Protein AF-A0A9P7H227-F1 (afdb_monomer)

pLDDT: mean 82.37, std 23.45, range [23.52, 98.06]

InterPro domains:
  IPR001763 Rhodanese-like domain [PF00581] (213-323)
  IPR001763 Rhodanese-like domain [PS50206] (84-174)
  IPR001763 Rhodanese-like domain [PS50206] (212-330)
  IPR001763 Rhodanese-like domain [SM00450] (37-171)
  IPR001763 Rhodanese-like domain [SM00450] (202-327)
  IPR005324 Small ribosomal subunit protein uS5, C-terminal [PF03719] (533-605)
  IPR005711 Small ribosomal subunit protein uS5, eukaryota_archaea [TIGR01020] (402-608)
  IPR013810 Small ribosomal subunit protein uS5, N-terminal [PF00333] (449-513)
  IPR013810 Small ribosomal subunit protein uS5, N-terminal [PS50881] (449-512)
  IPR014721 Small ribosomal subunit protein uS5 domain 2-type fold, subgroup [G3DSA:3.30.230.10] (512-605)
  IPR018192 Small ribosomal subunit protein uS5, N-terminal, conserved site [PS00585] (466-498)
  IPR020568 Ribosomal protein uS5 domain 2-type superfamily [SSF54211] (525-605)
  IPR036873 Rhodanese-like domain superfamily [G3DSA:3.40.250.10] (33-184)
  IPR036873 Rhodanese-like domain superfamily [G3DSA:3.40.250.10] (190-331)
  IPR036873 Rhodanese-like domain superfamily [SSF52821] (33-178)
  IPR036873 Rhodanese-like domain superfamily [SSF52821] (215-324)
  IPR045078 Sulfurtransferase TST/MPST-like [PTHR11364] (31-332)

Structure (mmCIF, N/CA/C/O backbone):
data_AF-A0A9P7H227-F1
#
_entry.id   AF-A0A9P7H227-F1
#
loop_
_atom_site.group_PDB
_atom_site.id
_atom_site.type_symbol
_atom_site.label_atom_id
_atom_site.label_alt_id
_atom_site.label_comp_id
_atom_site.label_asym_id
_atom_site.label_entity_id
_atom_site.label_seq_id
_atom_site.pdbx_PDB_ins_code
_atom_site.Cartn_x
_atom_site.Cartn_y
_atom_site.Cartn_z
_atom_site.occupancy
_atom_site.B_iso_or_equiv
_atom_site.auth_seq_id
_atom_site.auth_comp_id
_atom_site.auth_asym_id
_atom_site.auth_atom_id
_atom_site.pdbx_PDB_model_num
ATOM 1 N N . MET A 1 1 ? 46.612 -48.372 59.547 1.00 32.47 1 MET A N 1
ATOM 2 C CA . MET A 1 1 ? 47.110 -48.886 58.250 1.00 32.47 1 MET A CA 1
ATOM 3 C C . MET A 1 1 ? 46.055 -49.806 57.655 1.00 32.47 1 MET A C 1
ATOM 5 O O . MET A 1 1 ? 45.401 -50.466 58.443 1.00 32.47 1 MET A O 1
ATOM 9 N N . ALA A 1 2 ? 45.981 -49.868 56.320 1.00 31.45 2 ALA A N 1
ATOM 10 C CA . ALA A 1 2 ? 45.471 -50.971 55.486 1.00 31.45 2 ALA A CA 1
ATOM 11 C C . ALA A 1 2 ? 44.018 -51.497 55.632 1.00 31.45 2 ALA A C 1
ATOM 13 O O . ALA A 1 2 ? 43.462 -51.669 56.710 1.00 31.45 2 ALA A O 1
ATOM 14 N N . SER A 1 3 ? 43.450 -51.806 54.464 1.00 32.28 3 SER A N 1
ATOM 15 C CA . SER A 1 3 ? 42.166 -52.466 54.200 1.00 32.28 3 SER A CA 1
ATOM 16 C C . SER A 1 3 ? 42.105 -53.937 54.635 1.00 32.28 3 SER A C 1
ATOM 18 O O . SER A 1 3 ? 43.133 -54.608 54.659 1.00 32.28 3 SER A O 1
ATOM 20 N N . VAL A 1 4 ? 40.887 -54.487 54.743 1.00 29.64 4 VAL A N 1
ATOM 21 C CA . VAL A 1 4 ? 40.581 -55.890 54.374 1.00 29.64 4 VAL A CA 1
ATOM 22 C C . VAL A 1 4 ? 39.272 -55.922 53.563 1.00 29.64 4 VAL A C 1
ATOM 24 O O . VAL A 1 4 ? 38.426 -55.042 53.717 1.00 29.64 4 VAL A O 1
ATOM 27 N N . ALA A 1 5 ? 39.145 -56.878 52.638 1.00 31.31 5 ALA A N 1
ATOM 28 C CA . ALA A 1 5 ? 38.166 -56.878 51.548 1.00 31.31 5 ALA A CA 1
ATOM 29 C C . ALA A 1 5 ? 37.007 -57.893 51.694 1.00 31.31 5 ALA A C 1
ATOM 31 O O . ALA A 1 5 ? 37.040 -58.816 52.502 1.00 31.31 5 ALA A O 1
ATOM 32 N N . PHE A 1 6 ? 36.005 -57.718 50.824 1.00 31.58 6 PHE A N 1
ATOM 33 C CA . PHE A 1 6 ? 34.926 -58.655 50.463 1.00 31.58 6 PHE A CA 1
ATOM 34 C C . PHE A 1 6 ? 35.402 -60.082 50.120 1.00 31.58 6 PHE A C 1
ATOM 36 O O . PHE A 1 6 ? 36.434 -60.204 49.464 1.00 31.58 6 PHE A O 1
ATOM 43 N N . CYS A 1 7 ? 34.550 -61.110 50.334 1.00 26.48 7 CYS A N 1
ATOM 44 C CA . CYS A 1 7 ? 33.999 -61.959 49.243 1.00 26.48 7 CYS A CA 1
ATOM 45 C C . CYS A 1 7 ? 32.937 -63.012 49.694 1.00 26.48 7 CYS A C 1
ATOM 47 O O . CYS A 1 7 ? 32.951 -63.434 50.845 1.00 26.48 7 CYS A O 1
ATOM 49 N N . ARG A 1 8 ? 32.162 -63.537 48.711 1.00 26.12 8 ARG A N 1
ATOM 50 C CA . ARG A 1 8 ? 31.361 -64.808 48.662 1.00 26.12 8 ARG A CA 1
ATOM 51 C C . ARG A 1 8 ? 29.997 -64.864 49.401 1.00 26.12 8 ARG A C 1
ATOM 53 O O . ARG A 1 8 ? 29.873 -64.302 50.474 1.00 26.12 8 ARG A O 1
ATOM 60 N N . SER A 1 9 ? 28.949 -65.579 48.931 1.00 27.62 9 SER A N 1
ATOM 61 C CA . SER A 1 9 ? 28.602 -66.163 47.600 1.00 27.62 9 SER A CA 1
ATOM 62 C C . SER A 1 9 ? 27.136 -66.694 47.565 1.00 27.62 9 SER A C 1
ATOM 64 O O . SER A 1 9 ? 26.733 -67.289 48.550 1.00 27.62 9 SER A O 1
ATOM 66 N N . THR A 1 10 ? 26.407 -66.531 46.435 1.00 27.86 10 THR A N 1
ATOM 67 C CA . THR A 1 10 ? 25.294 -67.344 45.799 1.00 27.86 10 THR A CA 1
ATOM 68 C C . THR A 1 10 ? 24.381 -68.308 46.626 1.00 27.86 10 THR A C 1
ATOM 70 O O . THR A 1 10 ? 24.877 -68.977 47.515 1.00 27.86 10 THR A O 1
ATOM 73 N N . ARG A 1 11 ? 23.098 -68.626 46.306 1.00 26.75 11 ARG A N 1
ATOM 74 C CA . ARG A 1 11 ? 22.346 -68.710 45.013 1.00 26.75 11 ARG A CA 1
ATOM 75 C C . ARG A 1 11 ? 20.808 -68.923 45.227 1.00 26.75 11 ARG A C 1
ATOM 77 O O . ARG A 1 11 ? 20.444 -69.545 46.212 1.00 26.75 11 ARG A O 1
ATOM 84 N N . ALA A 1 12 ? 19.986 -68.586 44.213 1.00 27.17 12 ALA A N 1
ATOM 85 C CA . ALA A 1 12 ? 18.618 -69.094 43.885 1.00 27.17 12 ALA A CA 1
ATOM 86 C C . ALA A 1 12 ? 17.376 -68.758 44.774 1.00 27.17 12 ALA A C 1
ATOM 88 O O . ALA A 1 12 ? 17.471 -68.616 45.984 1.00 27.17 12 ALA A O 1
ATOM 89 N N . GLY A 1 13 ? 16.194 -68.646 44.130 1.00 26.92 13 GLY A N 1
ATOM 90 C CA . GLY A 1 13 ? 14.844 -68.470 44.731 1.00 26.92 13 GLY A CA 1
ATOM 91 C C . GLY A 1 13 ? 13.888 -69.616 44.323 1.00 26.92 13 GLY A C 1
ATOM 92 O O . GLY A 1 13 ? 14.343 -70.753 44.299 1.00 26.92 13 GLY A O 1
ATOM 93 N N . ILE A 1 14 ? 12.602 -69.465 43.951 1.00 31.41 14 ILE A N 1
ATOM 94 C CA . ILE A 1 14 ? 11.702 -68.325 43.619 1.00 31.41 14 ILE A CA 1
ATOM 95 C C . ILE A 1 14 ? 10.235 -68.819 43.807 1.00 31.41 14 ILE A C 1
ATOM 97 O O . ILE A 1 14 ? 9.952 -69.932 43.363 1.00 31.41 14 ILE A O 1
ATOM 101 N N . PRO A 1 15 ? 9.301 -68.060 44.437 1.00 35.00 15 PRO A N 1
ATOM 102 C CA . PRO A 1 15 ? 8.074 -67.630 43.717 1.00 35.00 15 PRO A CA 1
ATOM 103 C C . PRO A 1 15 ? 7.492 -66.255 44.172 1.00 35.00 15 PRO A C 1
ATOM 105 O O . PRO A 1 15 ? 8.208 -65.410 44.702 1.00 35.00 15 PRO A O 1
ATOM 108 N N . GLN A 1 16 ? 6.199 -66.008 43.901 1.00 31.25 16 GLN A N 1
ATOM 109 C CA . GLN A 1 16 ? 5.394 -64.791 44.146 1.00 31.25 16 GLN A CA 1
ATOM 110 C C . GLN A 1 16 ? 3.945 -65.177 44.529 1.00 31.25 16 GLN A C 1
ATOM 112 O O . GLN A 1 16 ? 3.564 -66.319 44.299 1.00 31.25 16 GLN A O 1
ATOM 117 N N . TRP A 1 17 ? 3.116 -64.213 44.959 1.00 28.91 17 TRP A N 1
ATOM 118 C CA . TRP A 1 17 ? 1.769 -63.942 44.400 1.00 28.91 17 TRP A CA 1
ATOM 119 C C . TRP A 1 17 ? 1.434 -62.450 44.625 1.00 28.91 17 TRP A C 1
ATOM 121 O O . TRP A 1 17 ? 1.925 -61.844 45.576 1.00 28.91 17 TRP A O 1
ATOM 131 N N . GLY A 1 18 ? 0.710 -61.822 43.692 1.00 26.83 18 GLY A N 1
ATOM 132 C CA . GLY A 1 18 ? 0.686 -60.357 43.538 1.00 26.83 18 GLY A CA 1
ATOM 133 C C . GLY A 1 18 ? -0.495 -59.627 44.189 1.00 26.83 18 GLY A C 1
ATOM 134 O O . GLY A 1 18 ? -1.616 -60.128 44.210 1.00 26.83 18 GLY A O 1
ATOM 135 N N . SER A 1 19 ? -0.255 -58.396 44.649 1.00 30.69 19 SER A N 1
ATOM 136 C CA . SER A 1 19 ? -1.280 -57.474 45.151 1.00 30.69 19 SER A CA 1
ATOM 137 C C . SER A 1 19 ? -1.840 -56.576 44.038 1.00 30.69 19 SER A C 1
ATOM 139 O O . SER A 1 19 ? -1.102 -55.973 43.257 1.00 30.69 19 SER A O 1
ATOM 141 N N . GLN A 1 20 ? -3.170 -56.464 43.967 1.00 28.66 20 GLN A N 1
ATOM 142 C CA . GLN A 1 20 ? -3.843 -55.561 43.033 1.00 28.66 20 GLN A CA 1
ATOM 143 C C . GLN A 1 20 ? -3.696 -54.105 43.493 1.00 28.66 20 GLN A C 1
ATOM 145 O O . GLN A 1 20 ? -4.262 -53.700 44.506 1.00 28.66 20 GLN A O 1
ATOM 150 N N . VAL A 1 21 ? -2.974 -53.298 42.715 1.00 31.59 21 VAL A N 1
ATOM 151 C CA . VAL A 1 21 ? -2.952 -51.840 42.877 1.00 31.59 21 VAL A CA 1
ATOM 152 C C . VAL A 1 21 ? -4.088 -51.240 42.051 1.00 31.59 21 VAL A C 1
ATOM 154 O O . VAL A 1 21 ? -4.119 -51.403 40.829 1.00 31.59 21 VAL A O 1
ATOM 157 N N . PHE A 1 22 ? -4.996 -50.512 42.706 1.00 26.80 22 PHE A N 1
ATOM 158 C CA . PHE A 1 22 ? -6.000 -49.685 42.034 1.00 26.80 22 PHE A CA 1
ATOM 159 C C . PHE A 1 22 ? -5.305 -48.690 41.093 1.00 26.80 22 PHE A C 1
ATOM 161 O O . PHE A 1 22 ? -4.685 -47.722 41.535 1.00 26.80 22 PHE A O 1
ATOM 168 N N . ARG A 1 23 ? -5.418 -48.909 39.778 1.00 25.64 23 ARG A N 1
ATOM 169 C CA . ARG A 1 23 ? -5.045 -47.898 38.785 1.00 25.64 23 ARG A CA 1
ATOM 170 C C . ARG A 1 23 ? -6.159 -46.850 38.720 1.00 25.64 23 ARG A C 1
ATOM 172 O O . ARG A 1 23 ? -7.283 -47.227 38.386 1.00 25.64 23 ARG A O 1
ATOM 179 N N . PRO A 1 24 ? -5.889 -45.553 38.956 1.00 27.45 24 PRO A N 1
ATOM 180 C CA . PRO A 1 24 ? -6.837 -44.526 38.562 1.00 27.45 24 PRO A CA 1
ATOM 181 C C . PRO A 1 24 ? -6.960 -44.564 37.036 1.00 27.45 24 PRO A C 1
ATOM 183 O O . PRO A 1 24 ? -5.957 -44.511 36.318 1.00 27.45 24 PRO A O 1
ATOM 186 N N . VAL A 1 25 ? -8.188 -44.680 36.532 1.00 26.27 25 VAL A N 1
ATOM 187 C CA . VAL A 1 25 ? -8.450 -44.587 35.095 1.00 26.27 25 VAL A CA 1
ATOM 188 C C . VAL A 1 25 ? -8.182 -43.146 34.675 1.00 26.27 25 VAL A C 1
ATOM 190 O O . VAL A 1 25 ? -9.006 -42.257 34.887 1.00 26.27 25 VAL A O 1
ATOM 193 N N . LEU A 1 26 ? -7.008 -42.917 34.084 1.00 28.53 26 LEU A N 1
ATOM 194 C CA . LEU A 1 26 ? -6.688 -41.694 33.359 1.00 28.53 26 LEU A CA 1
ATOM 195 C C . LEU A 1 26 ? -7.675 -41.562 32.196 1.00 28.53 26 LEU A C 1
ATOM 197 O O . LEU A 1 26 ? -7.468 -42.111 31.115 1.00 28.53 26 LEU A O 1
ATOM 201 N N . LEU A 1 27 ? -8.766 -40.835 32.441 1.00 27.77 27 LEU A N 1
ATOM 202 C CA . LEU A 1 27 ? -9.696 -40.385 31.416 1.00 27.77 27 LEU A CA 1
ATOM 203 C C . LEU A 1 27 ? -8.919 -39.526 30.417 1.00 27.77 27 LEU A C 1
ATOM 205 O O . LEU A 1 27 ? -8.698 -38.336 30.643 1.00 27.77 27 LEU A O 1
ATOM 209 N N . THR A 1 28 ? -8.514 -40.134 29.303 1.00 32.44 28 THR A N 1
ATOM 210 C CA . THR A 1 28 ? -7.924 -39.455 28.150 1.00 32.44 28 THR A CA 1
ATOM 211 C C . THR A 1 28 ? -8.968 -38.532 27.527 1.00 32.44 28 THR A C 1
ATOM 213 O O . THR A 1 28 ? -9.669 -38.896 26.579 1.00 32.44 28 THR A O 1
ATOM 216 N N . ARG A 1 29 ? -9.100 -37.328 28.098 1.00 44.44 29 ARG A N 1
ATOM 217 C CA . ARG A 1 29 ? -9.901 -36.232 27.548 1.00 44.44 29 ARG A CA 1
ATOM 218 C C . ARG A 1 29 ? -9.385 -35.960 26.136 1.00 44.44 29 ARG A C 1
ATOM 220 O O . ARG A 1 29 ? -8.206 -35.663 25.960 1.00 44.44 29 ARG A O 1
ATOM 227 N N . ARG A 1 30 ? -10.253 -36.123 25.134 1.00 45.59 30 ARG A N 1
ATOM 228 C CA . ARG A 1 30 ? -9.893 -35.959 23.720 1.00 45.59 30 ARG A CA 1
ATOM 229 C C . ARG A 1 30 ? -9.336 -34.548 23.496 1.00 45.59 30 ARG A C 1
ATOM 231 O O . ARG A 1 30 ? -10.034 -33.576 23.777 1.00 45.59 30 ARG A O 1
ATOM 238 N N . ASN A 1 31 ? -8.107 -34.454 22.982 1.00 64.44 31 ASN A N 1
ATOM 239 C CA . ASN A 1 31 ? -7.631 -33.230 22.333 1.00 64.44 31 ASN A CA 1
ATOM 240 C C . ASN A 1 31 ? -8.544 -32.909 21.137 1.00 64.44 31 ASN A C 1
ATOM 242 O O . ASN A 1 31 ? -9.208 -33.801 20.601 1.00 64.44 31 ASN A O 1
ATOM 246 N N . LEU A 1 32 ? -8.536 -31.649 20.701 1.00 81.00 32 LEU A N 1
ATOM 247 C CA . LEU A 1 32 ? -9.122 -31.249 19.421 1.00 81.00 32 LEU A CA 1
ATOM 248 C C . LEU A 1 32 ? -8.490 -32.100 18.304 1.00 81.00 32 LEU A C 1
ATOM 250 O O . LEU A 1 32 ? -7.269 -32.263 18.270 1.00 81.00 32 LEU A O 1
ATOM 254 N N . SER A 1 33 ? -9.326 -32.728 17.473 1.00 72.81 33 SER A N 1
ATOM 255 C CA . SER A 1 33 ? -8.909 -33.898 16.676 1.00 72.81 33 SER A CA 1
ATOM 256 C C . SER A 1 33 ? -8.187 -33.563 15.366 1.00 72.81 33 SER A C 1
ATOM 258 O O . SER A 1 33 ? -7.481 -34.405 14.816 1.00 72.81 33 SER A O 1
ATOM 260 N N . SER A 1 34 ? -8.340 -32.325 14.904 1.00 88.50 34 SER A N 1
ATOM 261 C CA . SER A 1 34 ? -7.920 -31.806 13.603 1.00 88.50 34 SER A CA 1
ATOM 262 C C . SER A 1 34 ? -7.354 -30.392 13.752 1.00 88.50 34 SER A C 1
ATOM 264 O O . SER A 1 34 ? -7.603 -29.714 14.753 1.00 88.50 34 SER A O 1
ATOM 266 N N . TYR A 1 35 ? -6.583 -29.929 12.765 1.00 91.62 35 TYR A N 1
ATOM 267 C CA . TYR A 1 35 ? -6.071 -28.554 12.750 1.00 91.62 35 TYR A CA 1
ATOM 268 C C . TYR A 1 35 ? -7.206 -27.529 12.610 1.00 91.62 35 TYR A C 1
ATOM 270 O O . TYR A 1 35 ? -7.247 -26.547 13.352 1.00 91.62 35 TYR A O 1
ATOM 278 N N . LEU A 1 36 ? -8.165 -27.789 11.716 1.00 94.56 36 LEU A N 1
ATOM 279 C CA . LEU A 1 36 ? -9.415 -27.039 11.628 1.00 94.56 36 LEU A CA 1
ATOM 280 C C . LEU A 1 36 ? -10.431 -27.592 12.631 1.00 94.56 36 LEU A C 1
ATOM 282 O O . LEU A 1 36 ? -10.660 -28.798 12.684 1.00 94.56 36 LEU A O 1
ATOM 286 N N . VAL A 1 37 ? -11.045 -26.713 13.420 1.00 94.88 37 VAL A N 1
ATOM 287 C CA . VAL A 1 37 ? -11.953 -27.069 14.522 1.00 94.88 37 VAL A CA 1
ATOM 288 C C . VAL A 1 37 ? -13.302 -26.390 14.323 1.00 94.88 37 VAL A C 1
ATOM 290 O O . VAL A 1 37 ? -13.358 -25.205 13.988 1.00 94.88 37 VAL A O 1
ATOM 293 N N . SER A 1 38 ? -14.397 -27.118 14.541 1.00 94.88 38 SER A N 1
ATOM 294 C CA . SER A 1 38 ? -15.752 -26.568 14.428 1.00 94.88 38 SER A CA 1
ATOM 295 C C . SER A 1 38 ? -16.147 -25.709 15.647 1.00 94.88 38 SER A C 1
ATOM 297 O O . SER A 1 38 ? -15.615 -25.900 16.748 1.00 94.88 38 SER A O 1
ATOM 299 N N . PRO A 1 39 ? -17.126 -24.789 15.511 1.00 95.00 39 PRO A N 1
ATOM 300 C CA . PRO A 1 39 ? -17.627 -23.999 16.638 1.00 95.00 39 PRO A CA 1
ATOM 301 C C . PRO A 1 39 ? -18.102 -24.851 17.823 1.00 95.00 39 PRO A C 1
ATOM 303 O O . PRO A 1 39 ? -17.773 -24.552 18.973 1.00 95.00 39 PRO A O 1
ATOM 306 N N . LYS A 1 40 ? -18.795 -25.962 17.548 1.00 93.12 40 LYS A N 1
ATOM 307 C CA . LYS A 1 40 ? -19.309 -26.891 18.568 1.00 93.12 40 LYS A CA 1
ATOM 308 C C . LYS A 1 40 ? -18.189 -27.573 19.350 1.00 93.12 40 LYS A C 1
ATOM 310 O O . LYS A 1 40 ? -18.245 -27.609 20.579 1.00 93.12 40 LYS A O 1
ATOM 315 N N . GLU A 1 41 ? -17.147 -28.051 18.671 1.00 93.50 41 GLU A N 1
ATOM 316 C CA . GLU A 1 41 ? -15.989 -28.677 19.322 1.00 93.50 41 GLU A CA 1
ATOM 317 C C . GLU A 1 41 ? -15.236 -27.696 20.226 1.00 93.50 41 GLU A C 1
ATOM 319 O O . GLU A 1 41 ? -14.921 -28.036 21.369 1.00 93.50 41 GLU A O 1
ATOM 324 N N . LEU A 1 42 ? -14.995 -26.464 19.759 1.00 93.88 42 LEU A N 1
ATOM 325 C CA . LEU A 1 42 ? -14.374 -25.424 20.582 1.00 93.88 42 LEU A CA 1
ATOM 326 C C . LEU A 1 42 ? -15.254 -25.074 21.794 1.00 93.88 42 LEU A C 1
ATOM 328 O O . LEU A 1 42 ? -14.749 -24.959 22.912 1.00 93.88 42 LEU A O 1
ATOM 332 N N . HIS A 1 43 ? -16.569 -24.950 21.608 1.00 93.19 43 HIS A N 1
ATOM 333 C CA . HIS A 1 43 ? -17.504 -24.655 22.693 1.00 93.19 43 HIS A CA 1
ATOM 334 C C . HIS A 1 43 ? -17.528 -25.763 23.757 1.00 93.19 43 HIS A C 1
ATOM 336 O O . HIS A 1 43 ? -17.488 -25.478 24.958 1.00 93.19 43 HIS A O 1
ATOM 342 N N . GLU A 1 44 ? -17.522 -27.030 23.341 1.00 91.31 44 GLU A N 1
ATOM 343 C CA . GLU A 1 44 ? -17.374 -28.164 24.253 1.00 91.31 44 GLU A CA 1
ATOM 344 C C . GLU A 1 44 ? -16.018 -28.174 24.971 1.00 91.31 44 GLU A C 1
ATOM 346 O O . GLU A 1 44 ? -15.967 -28.458 26.170 1.00 91.31 44 GLU A O 1
ATOM 351 N N . ALA A 1 45 ? -14.925 -27.859 24.273 1.00 89.06 45 ALA A N 1
ATOM 352 C CA . ALA A 1 45 ? -13.587 -27.813 24.857 1.00 89.06 45 ALA A CA 1
ATOM 353 C C . ALA A 1 45 ? -13.476 -26.726 25.945 1.00 89.06 45 ALA A C 1
ATOM 355 O O . ALA A 1 45 ? -12.970 -26.997 27.038 1.00 89.06 45 ALA A O 1
ATOM 356 N N . LEU A 1 46 ? -14.039 -25.538 25.696 1.00 89.38 46 LEU A N 1
ATOM 357 C CA . LEU A 1 46 ? -14.094 -24.430 26.660 1.00 89.38 46 LEU A CA 1
ATOM 358 C C . LEU A 1 46 ? -14.965 -24.744 27.888 1.00 89.38 46 LEU A C 1
ATOM 360 O O . LEU A 1 46 ? -14.634 -24.311 28.992 1.00 89.38 46 LEU A O 1
ATOM 364 N N . LYS A 1 47 ? -16.044 -25.527 27.729 1.00 86.38 47 LYS A N 1
ATOM 365 C CA . LYS A 1 47 ? -16.852 -26.027 28.859 1.00 86.38 47 LYS A CA 1
ATOM 366 C C . LYS A 1 47 ? -16.116 -27.072 29.702 1.00 86.38 47 LYS A C 1
ATOM 368 O O . LYS A 1 47 ? -16.272 -27.082 30.919 1.00 86.38 47 LYS A O 1
ATOM 373 N N . LYS A 1 48 ? -15.345 -27.966 29.071 1.00 80.56 48 LYS A N 1
ATOM 374 C CA . LYS A 1 48 ? -14.665 -29.094 29.744 1.00 80.56 48 LYS A CA 1
ATOM 375 C C . LYS A 1 48 ? -13.406 -28.668 30.508 1.00 80.56 48 LYS A C 1
ATOM 377 O O . LYS A 1 48 ? -13.136 -29.228 31.571 1.00 80.56 48 LYS A O 1
ATOM 382 N N . ASN A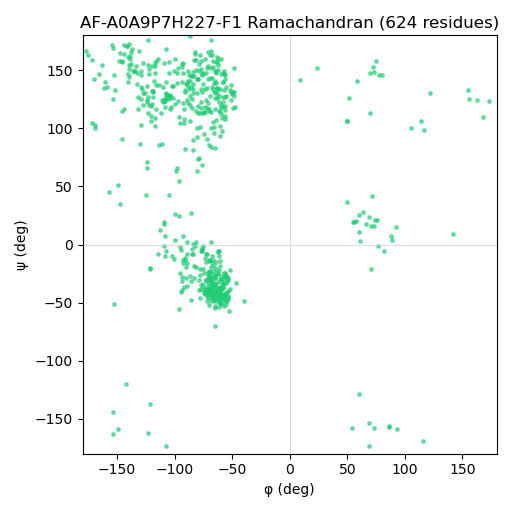 1 49 ? -12.671 -27.682 29.988 1.00 68.31 49 ASN A N 1
ATOM 383 C CA . ASN A 1 49 ? -11.471 -27.108 30.606 1.00 68.31 49 ASN A CA 1
ATOM 384 C C . ASN A 1 49 ? -11.628 -25.578 30.782 1.00 68.31 49 ASN A C 1
ATOM 386 O O . ASN A 1 49 ? -10.967 -24.808 30.075 1.00 68.31 49 ASN A O 1
ATOM 390 N N . PRO A 1 50 ? -12.489 -25.105 31.706 1.00 65.56 50 PRO A N 1
ATOM 391 C CA . PRO A 1 50 ? -12.611 -23.678 31.986 1.00 65.56 50 PRO A CA 1
ATOM 392 C C . PRO A 1 50 ? -11.278 -23.135 32.536 1.00 65.56 50 PRO A C 1
ATOM 394 O O . PRO A 1 50 ? -10.701 -23.756 33.431 1.00 65.56 50 PRO A O 1
ATOM 397 N N . PRO A 1 51 ? -10.782 -21.971 32.070 1.00 61.66 51 PRO A N 1
ATOM 398 C CA . PRO A 1 51 ? -9.554 -21.392 32.606 1.00 61.66 51 PRO A CA 1
ATOM 399 C C . PRO A 1 51 ? -9.705 -21.080 34.101 1.00 61.66 51 PRO A C 1
ATOM 401 O O . PRO A 1 51 ? -10.510 -20.216 34.464 1.00 61.66 51 PRO A O 1
ATOM 404 N N . SER A 1 52 ? -8.929 -21.766 34.945 1.00 62.78 52 SER A N 1
ATOM 405 C CA . SER A 1 52 ? -8.790 -21.480 36.377 1.00 62.78 52 SER A CA 1
ATOM 406 C C . SER A 1 52 ? -7.341 -21.075 36.699 1.00 62.78 52 SER A C 1
ATOM 408 O O . SER A 1 52 ? -6.423 -21.566 36.038 1.00 62.78 52 SER A O 1
ATOM 410 N N . PRO A 1 53 ? -7.099 -20.194 37.691 1.00 57.97 53 PRO A N 1
ATOM 411 C CA . PRO A 1 53 ? -5.735 -19.828 38.096 1.00 57.97 53 PRO A CA 1
ATOM 412 C C . PRO A 1 53 ? -4.980 -20.977 38.784 1.00 57.97 53 PRO A C 1
ATOM 414 O O . PRO A 1 53 ? -3.754 -21.000 38.798 1.00 57.97 53 PRO A O 1
ATOM 417 N N . ILE A 1 54 ? -5.727 -21.922 39.367 1.00 56.31 54 ILE A N 1
ATOM 418 C CA . ILE A 1 54 ? -5.221 -22.937 40.299 1.00 56.31 54 ILE A CA 1
ATOM 419 C C . ILE A 1 54 ? -4.841 -24.242 39.579 1.00 56.31 54 ILE A C 1
ATOM 421 O O . ILE A 1 54 ? -3.969 -24.964 40.059 1.00 56.31 54 ILE A O 1
ATOM 425 N N . SER A 1 55 ? -5.462 -24.570 38.436 1.00 57.38 55 SER A N 1
ATOM 426 C CA . SER A 1 55 ? -5.132 -25.820 37.738 1.00 57.38 55 SER A CA 1
ATOM 427 C C . SER A 1 55 ? -3.808 -25.718 36.958 1.00 57.38 55 SER A C 1
ATOM 429 O O . SER A 1 55 ? -3.611 -24.759 36.203 1.00 57.38 55 SER A O 1
ATOM 431 N N . PRO A 1 56 ? -2.915 -26.723 37.071 1.00 61.19 56 PRO A N 1
ATOM 432 C CA . PRO A 1 56 ? -1.759 -26.873 36.191 1.00 61.19 56 PRO A CA 1
ATOM 433 C C . PRO A 1 56 ? -2.123 -27.438 34.803 1.00 61.19 56 PRO A C 1
ATOM 435 O O . PRO A 1 56 ? -1.243 -27.528 33.947 1.00 61.19 56 PRO A O 1
ATOM 438 N N . ASP A 1 57 ? -3.380 -27.832 34.568 1.00 61.75 57 ASP A N 1
ATOM 439 C CA . ASP A 1 57 ? -3.810 -28.451 33.310 1.00 61.75 57 ASP A CA 1
ATOM 440 C C . ASP A 1 57 ? -3.687 -27.505 32.096 1.00 61.75 57 ASP A C 1
ATOM 442 O O . ASP A 1 57 ? -3.942 -26.300 32.208 1.00 61.75 57 ASP A O 1
ATOM 446 N N . PRO A 1 58 ? -3.396 -28.045 30.894 1.00 66.81 58 PRO A N 1
ATOM 447 C CA . PRO A 1 58 ? -3.505 -27.328 29.625 1.00 66.81 58 PRO A CA 1
ATOM 448 C C . PRO A 1 58 ? -4.852 -26.616 29.442 1.00 66.81 58 PRO A C 1
ATOM 450 O O . PRO A 1 58 ? -5.910 -27.253 29.343 1.00 66.81 58 PRO A O 1
ATOM 453 N N . ARG A 1 59 ? -4.814 -25.285 29.337 1.00 86.25 59 ARG A N 1
ATOM 454 C CA . ARG A 1 59 ? -6.009 -24.458 29.125 1.00 86.25 59 ARG A CA 1
ATOM 455 C C . ARG A 1 59 ? -6.339 -24.405 27.637 1.00 86.25 59 ARG A C 1
ATOM 457 O O . ARG A 1 59 ? -5.435 -24.424 26.806 1.00 86.25 59 ARG A O 1
ATOM 464 N N . VAL A 1 60 ? -7.621 -24.286 27.299 1.00 90.56 60 VAL A N 1
ATOM 465 C CA . VAL A 1 60 ? -8.055 -23.958 25.932 1.00 90.56 60 VAL A CA 1
ATOM 466 C C . VAL A 1 60 ? -8.203 -22.441 25.840 1.00 90.56 60 VAL A C 1
ATOM 468 O O . VAL A 1 60 ? -8.935 -21.845 26.631 1.00 90.56 60 VAL A O 1
ATOM 471 N N . ILE A 1 61 ? -7.474 -21.809 24.922 1.00 92.50 61 ILE A N 1
ATOM 472 C CA . ILE A 1 61 ? -7.388 -20.350 24.787 1.00 92.50 61 ILE A CA 1
ATOM 473 C C . ILE A 1 61 ? -7.866 -19.947 23.388 1.00 92.50 61 ILE A C 1
ATOM 475 O O . ILE A 1 61 ? -7.159 -20.205 22.410 1.00 92.50 61 ILE A O 1
ATOM 479 N N . PRO A 1 62 ? -9.028 -19.282 23.269 1.00 95.00 62 PRO A N 1
ATOM 480 C CA . PRO A 1 62 ? -9.432 -18.636 22.030 1.00 95.00 62 PRO A CA 1
ATOM 481 C C . PRO A 1 62 ? -8.534 -17.422 21.768 1.00 95.00 62 PRO A C 1
ATOM 483 O O . PRO A 1 62 ? -8.388 -16.549 22.631 1.00 95.00 62 PRO A O 1
ATOM 486 N N . LEU A 1 63 ? -7.944 -17.347 20.580 1.00 96.88 63 LEU A N 1
ATOM 487 C CA . LEU A 1 63 ? -7.051 -16.263 20.179 1.00 96.88 63 LEU A CA 1
ATOM 488 C C . LEU A 1 63 ? -7.615 -15.565 18.940 1.00 96.88 63 LEU A C 1
ATOM 490 O O . LEU A 1 63 ? -7.573 -16.102 17.838 1.00 96.88 63 LEU A O 1
ATOM 494 N N . CYS A 1 64 ? -8.155 -14.367 19.127 1.00 96.75 64 CYS A N 1
ATOM 495 C CA . CYS A 1 64 ? -8.590 -13.521 18.028 1.00 96.75 64 CYS A CA 1
ATOM 496 C C . CYS A 1 64 ? -7.355 -12.992 17.292 1.00 96.75 64 CYS A C 1
ATOM 498 O O . CYS A 1 64 ? -6.513 -12.338 17.907 1.00 96.75 64 CYS A O 1
ATOM 500 N N . ALA A 1 65 ? -7.255 -13.275 15.999 1.00 96.88 65 ALA A N 1
ATOM 501 C CA . ALA A 1 65 ? -6.181 -12.840 15.106 1.00 96.88 65 ALA A CA 1
ATOM 502 C C . ALA A 1 65 ? -6.672 -11.846 14.039 1.00 96.88 65 ALA A C 1
ATOM 504 O O . ALA A 1 65 ? -5.965 -11.586 13.068 1.00 96.88 65 ALA A O 1
ATOM 505 N N . SER A 1 66 ? -7.888 -11.323 14.216 1.00 95.00 66 SER A N 1
ATOM 506 C CA . SER A 1 66 ? -8.585 -10.433 13.294 1.00 95.00 66 SER A CA 1
ATOM 507 C C . SER A 1 66 ? -7.718 -9.283 12.795 1.00 95.00 66 SER A C 1
ATOM 509 O O . SER A 1 66 ? -7.308 -8.417 13.570 1.00 95.00 66 SER A O 1
ATOM 511 N N . TRP A 1 67 ? -7.505 -9.246 11.484 1.00 94.75 67 TRP A N 1
ATOM 512 C CA . TRP A 1 67 ? -6.736 -8.220 10.795 1.00 94.75 67 TRP A CA 1
ATOM 513 C C . TRP A 1 67 ? -7.406 -7.844 9.467 1.00 94.75 67 TRP A C 1
ATOM 515 O O . TRP A 1 67 ? -8.013 -8.682 8.800 1.00 94.75 67 TRP A O 1
ATOM 525 N N . PHE A 1 68 ? -7.287 -6.575 9.079 1.00 91.06 68 PHE A N 1
ATOM 526 C CA . PHE A 1 68 ? -7.903 -6.005 7.879 1.00 91.06 68 PHE A CA 1
ATOM 527 C C . PHE A 1 68 ? -6.836 -5.391 6.968 1.00 91.06 68 PHE A C 1
ATOM 529 O O . PHE A 1 68 ? -5.762 -5.000 7.420 1.00 91.06 68 PHE A O 1
ATOM 536 N N . LEU A 1 69 ? -7.115 -5.311 5.663 1.00 86.50 69 LEU A N 1
ATOM 537 C CA . LEU A 1 69 ? -6.181 -4.702 4.712 1.00 86.50 69 LEU A CA 1
ATOM 538 C C . LEU A 1 69 ? -6.036 -3.186 4.970 1.00 86.50 69 LEU A C 1
ATOM 540 O O . LEU A 1 69 ? -7.003 -2.559 5.383 1.00 86.50 69 LEU A O 1
ATOM 544 N N . PRO A 1 70 ? -4.894 -2.549 4.631 1.00 81.31 70 PRO A N 1
ATOM 545 C CA . PRO A 1 70 ? -4.682 -1.107 4.849 1.00 81.31 70 PRO A CA 1
ATOM 546 C C . PRO A 1 70 ? -5.640 -0.152 4.112 1.00 81.31 70 PRO A C 1
ATOM 548 O O . PRO A 1 70 ? -5.535 1.058 4.284 1.00 81.31 70 PRO A O 1
ATOM 551 N N . ASN A 1 71 ? -6.507 -0.679 3.246 1.00 81.12 71 ASN A N 1
ATOM 552 C CA . ASN A 1 71 ? -7.529 0.043 2.488 1.00 81.12 71 ASN A CA 1
ATOM 553 C C . ASN A 1 71 ? -8.962 -0.270 2.976 1.00 81.12 71 ASN A C 1
ATOM 555 O O . ASN A 1 71 ? -9.918 -0.079 2.227 1.00 81.12 71 ASN A O 1
ATOM 559 N N . ASP A 1 72 ? -9.086 -0.819 4.184 1.00 84.31 72 ASP A N 1
ATOM 560 C CA . ASP A 1 72 ? -10.326 -1.114 4.899 1.00 84.31 72 ASP A CA 1
ATOM 561 C C . ASP A 1 72 ? -10.308 -0.301 6.202 1.00 84.31 72 ASP A C 1
ATOM 563 O O . ASP A 1 72 ? -9.333 -0.359 6.951 1.00 84.31 72 ASP A O 1
ATOM 567 N N . ASP A 1 73 ? -11.356 0.482 6.468 1.00 85.81 73 ASP A N 1
ATOM 568 C CA . ASP A 1 73 ? -11.398 1.396 7.620 1.00 85.81 73 ASP A CA 1
ATOM 569 C C . ASP A 1 73 ? -11.570 0.667 8.970 1.00 85.81 73 ASP A C 1
ATOM 571 O O . ASP A 1 73 ? -11.496 1.284 10.037 1.00 85.81 73 ASP A O 1
ATOM 575 N N . ARG A 1 74 ? -11.818 -0.650 8.953 1.00 90.56 74 ARG A N 1
ATOM 576 C CA . ARG A 1 74 ? -12.041 -1.463 10.156 1.00 90.56 74 ARG A CA 1
ATOM 577 C C . ARG A 1 74 ? -10.732 -1.852 10.835 1.00 90.56 74 ARG A C 1
ATOM 579 O O . ARG A 1 74 ? -9.753 -2.226 10.199 1.00 90.56 74 ARG A O 1
ATOM 586 N N . SER A 1 75 ? -10.744 -1.861 12.168 1.00 90.69 75 SER A N 1
ATOM 587 C CA . SER A 1 75 ? -9.599 -2.282 12.977 1.00 90.69 75 SER A CA 1
ATOM 588 C C . SER A 1 75 ? -9.855 -3.608 13.694 1.00 90.69 75 SER A C 1
ATOM 590 O O . SER A 1 75 ? -10.894 -3.797 14.328 1.00 90.69 75 SER A O 1
ATOM 592 N N . GLY A 1 76 ? -8.869 -4.510 13.667 1.00 92.00 76 GLY A N 1
ATOM 593 C CA . GLY A 1 76 ? -8.936 -5.812 14.338 1.00 92.00 76 GLY A CA 1
ATOM 594 C C . GLY A 1 76 ? -9.286 -5.709 15.824 1.00 92.00 76 GLY A C 1
ATOM 595 O O . GLY A 1 76 ? -10.220 -6.359 16.296 1.00 92.00 76 GLY A O 1
ATOM 596 N N . ILE A 1 77 ? -8.614 -4.807 16.546 1.00 92.94 77 ILE A N 1
ATOM 597 C CA . ILE A 1 77 ? -8.864 -4.580 17.977 1.00 92.94 77 ILE A CA 1
ATOM 598 C C . ILE A 1 77 ? -10.250 -3.979 18.247 1.00 92.94 77 ILE A C 1
ATOM 600 O O . ILE A 1 77 ? -10.826 -4.226 19.305 1.00 92.94 77 ILE A O 1
ATOM 604 N N . GLN A 1 78 ? -10.809 -3.210 17.306 1.00 92.69 78 GLN A N 1
ATOM 605 C CA . GLN A 1 78 ? -12.162 -2.673 17.440 1.00 92.69 78 GLN A CA 1
ATOM 606 C C . GLN A 1 78 ? -13.191 -3.800 17.313 1.00 92.69 78 GLN A C 1
ATOM 608 O O . GLN A 1 78 ? -13.971 -4.000 18.241 1.00 92.69 78 GLN A O 1
ATOM 613 N N . THR A 1 79 ? -13.114 -4.609 16.253 1.00 92.88 79 THR A N 1
ATOM 614 C CA . THR A 1 79 ? -14.031 -5.752 16.073 1.00 92.88 79 THR A CA 1
ATOM 615 C C . THR A 1 79 ? -13.967 -6.749 17.238 1.00 92.88 79 THR A C 1
ATOM 617 O O . THR A 1 79 ? -14.988 -7.284 17.655 1.00 92.88 79 THR A O 1
ATOM 620 N N . PHE A 1 80 ? -12.795 -6.921 17.863 1.00 94.56 80 PHE A N 1
ATOM 621 C CA . PHE A 1 80 ? -12.633 -7.741 19.070 1.00 94.56 80 PHE A CA 1
ATOM 622 C C . PHE A 1 80 ? -13.290 -7.159 20.342 1.00 94.56 80 PHE A C 1
ATOM 624 O O . PHE A 1 80 ? -13.687 -7.910 21.242 1.00 94.56 80 PHE A O 1
ATOM 631 N N . ARG A 1 81 ? -13.406 -5.829 20.449 1.00 94.69 81 ARG A N 1
ATOM 632 C CA . ARG A 1 81 ? -14.207 -5.180 21.504 1.00 94.69 81 ARG A CA 1
ATOM 633 C C . ARG A 1 81 ? -15.705 -5.282 21.216 1.00 94.69 81 ARG A C 1
ATOM 635 O O . ARG A 1 81 ? -16.485 -5.401 22.156 1.00 94.69 81 ARG A O 1
ATOM 642 N N . GLU A 1 82 ? -16.093 -5.238 19.944 1.00 93.94 82 GLU A N 1
ATOM 643 C CA . GLU A 1 82 ? -17.489 -5.298 19.498 1.00 93.94 82 GLU A CA 1
ATOM 644 C C . GLU A 1 82 ? -18.099 -6.696 19.658 1.00 93.94 82 GLU A C 1
ATOM 646 O O . GLU A 1 82 ? -19.179 -6.804 20.234 1.00 93.94 82 GLU A O 1
ATOM 651 N N . GLN A 1 83 ? -17.426 -7.765 19.209 1.00 94.44 83 GLN A N 1
ATOM 652 C CA . GLN A 1 83 ? -17.885 -9.145 19.408 1.00 94.44 83 GLN A CA 1
ATOM 653 C C . GLN A 1 83 ? -16.723 -10.157 19.408 1.00 94.44 83 GLN A C 1
ATOM 655 O O . GLN A 1 83 ? -15.959 -10.256 18.449 1.00 94.44 83 GLN A O 1
ATOM 660 N N . ARG A 1 84 ? -16.613 -10.970 20.468 1.00 95.19 84 ARG A N 1
ATOM 661 C CA . ARG A 1 84 ? -15.554 -11.992 20.626 1.00 95.19 84 ARG A CA 1
ATOM 662 C C . ARG A 1 84 ? -16.036 -13.272 21.311 1.00 95.19 84 ARG A C 1
ATOM 664 O O . ARG A 1 84 ? -17.061 -13.276 21.989 1.00 95.19 84 ARG A O 1
ATOM 671 N N . ILE A 1 85 ? -15.261 -14.350 21.193 1.00 95.25 85 ILE A N 1
ATOM 672 C CA . ILE A 1 85 ? -15.440 -15.580 21.988 1.00 95.25 85 ILE A CA 1
ATOM 673 C C . ILE A 1 85 ? -15.123 -15.295 23.473 1.00 95.25 85 ILE A C 1
ATOM 675 O O . ILE A 1 85 ? -14.182 -14.542 23.746 1.00 95.25 85 ILE A O 1
ATOM 679 N N . PRO A 1 86 ? -15.843 -15.903 24.438 1.00 91.75 86 PRO A N 1
ATOM 680 C CA . PRO A 1 86 ? -15.601 -15.684 25.852 1.00 91.75 86 PRO A CA 1
ATOM 681 C C . PRO A 1 86 ? -14.172 -15.956 26.314 1.00 91.75 86 PRO A C 1
ATOM 683 O O . PRO A 1 86 ? -13.580 -16.977 25.950 1.00 91.75 86 PRO A O 1
ATOM 686 N N . LYS A 1 87 ? -13.624 -15.056 27.141 1.00 88.25 87 LYS A N 1
ATOM 687 C CA . LYS A 1 87 ? -12.233 -15.095 27.644 1.00 88.25 87 LYS A CA 1
ATOM 688 C C . LYS A 1 87 ? -11.159 -15.151 26.544 1.00 88.25 87 LYS A C 1
ATOM 690 O O . LYS A 1 87 ? -10.018 -15.542 26.817 1.00 88.25 87 LYS A O 1
ATOM 695 N N . ALA A 1 88 ? -11.499 -14.779 25.309 1.00 93.38 88 ALA A N 1
ATOM 696 C CA . ALA A 1 88 ? -10.533 -14.707 24.225 1.00 93.38 88 ALA A CA 1
ATOM 697 C C . ALA A 1 88 ? -9.447 -13.657 24.497 1.00 93.38 88 ALA A C 1
ATOM 699 O O . ALA A 1 88 ? -9.614 -12.735 25.299 1.00 93.38 88 ALA A O 1
ATOM 700 N N . ARG A 1 89 ? -8.333 -13.780 23.776 1.00 94.25 89 ARG A N 1
ATOM 701 C CA . ARG A 1 89 ? -7.218 -12.821 23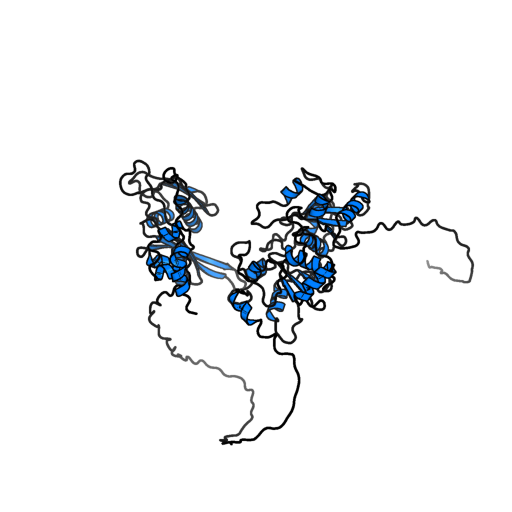.782 1.00 94.25 89 ARG A CA 1
ATOM 702 C C . ARG A 1 89 ? -7.034 -12.263 22.373 1.00 94.25 89 ARG A C 1
ATOM 704 O O . ARG A 1 89 ? -7.389 -12.945 21.416 1.00 94.25 89 ARG A O 1
ATOM 711 N N . PHE A 1 90 ? -6.494 -11.055 22.235 1.00 95.62 90 PHE A N 1
ATOM 712 C CA . PHE A 1 90 ? -6.257 -10.434 20.928 1.00 95.62 90 PHE A CA 1
ATOM 713 C C . PHE A 1 90 ? -4.778 -10.512 20.538 1.00 95.62 90 PHE A C 1
ATOM 715 O O . PHE A 1 90 ? -3.928 -9.948 21.225 1.00 95.62 90 PHE A O 1
ATOM 722 N N . PHE A 1 91 ? -4.476 -11.195 19.436 1.00 96.19 91 PHE A N 1
ATOM 723 C CA . PHE A 1 91 ? -3.158 -11.211 18.815 1.00 96.19 91 PHE A CA 1
ATOM 724 C C . PHE A 1 91 ? -3.080 -10.101 17.764 1.00 96.19 91 PHE A C 1
ATOM 726 O O . PHE A 1 91 ? -3.662 -10.198 16.687 1.00 96.19 91 PHE A O 1
ATOM 733 N N . ASP A 1 92 ? -2.327 -9.052 18.077 1.00 94.75 92 ASP A N 1
ATOM 734 C CA . ASP A 1 92 ? -2.073 -7.947 17.156 1.00 94.75 92 ASP A CA 1
ATOM 735 C C . ASP A 1 92 ? -1.004 -8.347 16.120 1.00 94.75 92 ASP A C 1
ATOM 737 O O . ASP A 1 92 ? 0.200 -8.355 16.405 1.00 94.75 92 ASP A O 1
ATOM 741 N N . LEU A 1 93 ? -1.461 -8.698 14.913 1.00 94.19 93 LEU A N 1
ATOM 742 C CA . LEU A 1 93 ? -0.611 -9.142 13.806 1.00 94.19 93 LEU A CA 1
ATOM 743 C C . LEU A 1 93 ? 0.365 -8.058 13.310 1.00 94.19 93 LEU A C 1
ATOM 745 O O . LEU A 1 93 ? 1.430 -8.413 12.815 1.00 94.19 93 LEU A O 1
ATOM 749 N N . ASP A 1 94 ? 0.056 -6.768 13.473 1.00 92.31 94 ASP A N 1
ATOM 750 C CA . ASP A 1 94 ? 0.957 -5.662 13.109 1.00 92.31 94 ASP A CA 1
ATOM 751 C C . ASP A 1 94 ? 1.995 -5.376 14.213 1.00 92.31 94 ASP A C 1
ATOM 753 O O . ASP A 1 94 ? 3.122 -4.946 13.941 1.00 92.31 94 ASP A O 1
ATOM 757 N N . LYS A 1 95 ? 1.662 -5.648 15.481 1.00 94.25 95 LYS A N 1
ATOM 758 C CA . LYS A 1 95 ? 2.590 -5.500 16.617 1.00 94.25 95 LYS A CA 1
ATOM 759 C C . LYS A 1 95 ? 3.630 -6.622 16.681 1.00 94.25 95 LYS A C 1
ATOM 761 O O . LYS A 1 95 ? 4.772 -6.351 17.082 1.00 94.25 95 LYS A O 1
ATOM 766 N N . VAL A 1 96 ? 3.251 -7.856 16.329 1.00 95.06 96 VAL A N 1
ATOM 767 C CA . VAL A 1 96 ? 4.054 -9.085 16.506 1.00 95.06 96 VAL A CA 1
ATOM 768 C C . VAL A 1 96 ? 4.769 -9.485 15.202 1.00 95.06 96 VAL A C 1
ATOM 770 O O . VAL A 1 96 ? 4.546 -10.550 14.636 1.00 95.06 96 VAL A O 1
ATOM 773 N N . ILE A 1 97 ? 5.666 -8.606 14.742 1.00 94.88 97 ILE A N 1
ATOM 774 C CA . ILE A 1 97 ? 6.443 -8.730 13.491 1.00 94.88 97 ILE A CA 1
ATOM 775 C C . ILE A 1 97 ? 7.940 -8.472 13.727 1.00 94.88 97 ILE A C 1
ATOM 777 O O . ILE A 1 97 ? 8.316 -7.887 14.753 1.00 94.88 97 ILE A O 1
ATOM 781 N N . ASP A 1 98 ? 8.816 -8.814 12.774 1.00 93.94 98 ASP A N 1
ATOM 782 C CA . ASP A 1 98 ? 10.194 -8.297 12.792 1.00 93.94 98 ASP A CA 1
ATOM 783 C C . ASP A 1 98 ? 10.251 -6.823 12.371 1.00 93.94 98 ASP A C 1
ATOM 785 O O . ASP A 1 98 ? 10.397 -6.470 11.204 1.00 93.94 98 ASP A O 1
ATOM 789 N N . LYS A 1 99 ? 10.238 -5.945 13.377 1.00 90.31 99 LYS A N 1
ATOM 790 C CA . LYS A 1 99 ? 10.340 -4.481 13.238 1.00 90.31 99 LYS A CA 1
ATOM 791 C C . LYS A 1 99 ? 11.659 -3.988 12.619 1.00 90.31 99 LYS A C 1
ATOM 793 O O . LYS A 1 99 ? 11.815 -2.784 12.422 1.00 90.31 99 LYS A O 1
ATOM 798 N N . ARG A 1 100 ? 12.635 -4.871 12.367 1.00 90.88 100 ARG A N 1
ATOM 799 C CA . ARG A 1 100 ? 13.887 -4.544 11.658 1.00 90.88 100 ARG A CA 1
ATOM 800 C C . ARG A 1 100 ? 13.778 -4.742 10.149 1.00 90.88 100 ARG A C 1
ATOM 802 O O . ARG A 1 100 ? 14.598 -4.190 9.414 1.00 90.88 100 ARG A O 1
ATOM 809 N N . ASN A 1 101 ? 12.802 -5.521 9.696 1.00 89.50 101 ASN A N 1
ATOM 810 C CA . ASN A 1 101 ? 12.600 -5.832 8.295 1.00 89.50 101 ASN A CA 1
ATOM 811 C C . ASN A 1 101 ? 11.755 -4.727 7.621 1.00 89.50 101 ASN A C 1
ATOM 813 O O . ASN A 1 101 ? 10.768 -4.280 8.204 1.00 89.50 101 ASN A O 1
ATOM 817 N N . PRO A 1 102 ? 12.115 -4.238 6.416 1.00 89.38 102 PRO A N 1
ATOM 818 C CA . PRO A 1 102 ? 11.293 -3.268 5.688 1.00 89.38 102 PRO A CA 1
ATOM 819 C C . PRO A 1 102 ? 9.976 -3.845 5.141 1.00 89.38 102 PRO A C 1
ATOM 821 O O . PRO A 1 102 ? 9.122 -3.065 4.714 1.00 89.38 102 PRO A O 1
ATOM 824 N N . TYR A 1 103 ? 9.806 -5.171 5.107 1.00 90.94 103 TYR A N 1
ATOM 825 C CA . TYR A 1 103 ? 8.584 -5.811 4.618 1.00 90.94 103 TYR A CA 1
ATOM 826 C C . TYR A 1 103 ? 7.573 -6.023 5.765 1.00 90.94 103 TYR A C 1
ATOM 828 O O . TYR A 1 103 ? 7.962 -6.401 6.870 1.00 90.94 103 TYR A O 1
ATOM 836 N N . PRO A 1 104 ? 6.270 -5.774 5.535 1.00 88.75 104 PRO A N 1
ATOM 837 C CA . PRO A 1 104 ? 5.229 -5.932 6.552 1.00 88.75 104 PRO A CA 1
ATOM 838 C C . PRO A 1 104 ? 4.959 -7.408 6.879 1.00 88.75 104 PRO A C 1
ATOM 840 O O . PRO A 1 104 ? 5.117 -8.276 6.023 1.00 88.75 104 PRO A O 1
ATOM 843 N N . HIS A 1 105 ? 4.482 -7.669 8.100 1.00 91.25 105 HIS A N 1
ATOM 844 C CA . HIS A 1 105 ? 4.081 -8.989 8.622 1.00 91.25 105 HIS A CA 1
ATOM 845 C C . HIS A 1 105 ? 5.161 -10.077 8.691 1.00 91.25 105 HIS A C 1
ATOM 847 O O . HIS A 1 105 ? 4.838 -11.191 9.105 1.00 91.25 105 HIS A O 1
ATOM 853 N N . MET A 1 106 ? 6.415 -9.772 8.342 1.00 94.19 106 MET A N 1
ATOM 854 C CA . MET A 1 106 ? 7.544 -10.698 8.472 1.00 94.19 106 MET A CA 1
ATOM 855 C C . MET A 1 106 ? 7.602 -11.296 9.878 1.00 94.19 106 MET A C 1
ATOM 857 O O . MET A 1 106 ? 7.428 -10.569 10.865 1.00 94.19 106 MET A O 1
ATOM 861 N N . LEU A 1 107 ? 7.867 -12.601 9.960 1.00 95.62 107 LEU A N 1
ATOM 862 C CA . LEU A 1 107 ? 7.949 -13.338 11.219 1.00 95.62 107 LEU A CA 1
ATOM 863 C C . LEU A 1 107 ? 8.839 -12.599 12.236 1.00 95.62 107 LEU A C 1
ATOM 865 O O . LEU A 1 107 ? 9.957 -12.202 11.898 1.00 95.62 107 LEU A O 1
ATOM 869 N N . PRO A 1 108 ? 8.387 -12.415 13.491 1.00 95.75 108 PRO A N 1
ATOM 870 C CA . PRO A 1 108 ? 9.234 -11.857 14.538 1.00 95.75 108 PRO A CA 1
ATOM 871 C C . PRO A 1 108 ? 10.418 -12.789 14.808 1.00 95.75 108 PRO A C 1
ATOM 873 O O . PRO A 1 108 ? 10.334 -13.993 14.609 1.00 95.75 108 PRO A O 1
ATOM 876 N N . ASN A 1 109 ? 11.515 -12.278 15.365 1.00 94.56 109 ASN A N 1
ATOM 877 C CA . ASN A 1 109 ? 12.523 -13.181 15.930 1.00 94.56 109 ASN A CA 1
ATOM 878 C C . ASN A 1 109 ? 11.963 -13.924 17.165 1.00 94.56 109 ASN A C 1
ATOM 880 O O . ASN A 1 109 ? 11.065 -13.425 17.848 1.00 94.56 109 ASN A O 1
ATOM 884 N N . ALA A 1 110 ? 12.552 -15.073 17.510 1.00 95.12 110 ALA A N 1
ATOM 885 C CA . ALA A 1 110 ? 12.089 -15.930 18.608 1.00 95.12 110 ALA A CA 1
ATOM 886 C C . ALA A 1 110 ? 11.931 -15.217 19.970 1.00 95.12 110 ALA A C 1
ATOM 888 O O . ALA A 1 110 ? 11.047 -15.569 20.751 1.00 95.12 110 ALA A O 1
ATOM 889 N N . LYS A 1 111 ? 12.741 -14.184 20.261 1.00 95.06 111 LYS A N 1
ATOM 890 C CA . LYS A 1 111 ? 12.588 -13.369 21.482 1.00 95.06 111 LYS A CA 1
ATOM 891 C C . LYS A 1 111 ? 11.341 -12.484 21.424 1.00 95.06 111 LYS A C 1
ATOM 893 O O . LYS A 1 111 ? 10.643 -12.362 22.424 1.00 95.06 111 LYS A O 1
ATOM 898 N N . GLY A 1 112 ? 11.055 -11.890 20.264 1.00 95.12 112 GLY A N 1
ATOM 899 C CA . GLY A 1 112 ? 9.836 -11.116 20.020 1.00 95.12 112 GLY A CA 1
ATOM 900 C C . GLY A 1 112 ? 8.573 -11.974 20.112 1.00 95.12 112 GLY A C 1
ATOM 901 O O . GLY A 1 112 ? 7.620 -11.577 20.777 1.00 95.12 112 GLY A O 1
ATOM 902 N N . PHE A 1 113 ? 8.598 -13.178 19.532 1.00 96.50 113 PHE A N 1
ATOM 903 C CA . PHE A 1 113 ? 7.507 -14.148 19.667 1.00 96.50 113 PHE A CA 1
ATOM 904 C C . PHE A 1 113 ? 7.276 -14.559 21.130 1.00 96.50 113 PHE A C 1
ATOM 906 O O . PHE A 1 113 ? 6.155 -14.468 21.626 1.00 96.50 113 PHE A O 1
ATOM 913 N N . ALA A 1 114 ? 8.335 -14.948 21.850 1.00 96.00 114 ALA A N 1
ATOM 914 C CA . ALA A 1 114 ? 8.229 -15.336 23.257 1.00 96.00 114 ALA A CA 1
ATOM 915 C C . ALA A 1 114 ? 7.711 -14.188 24.142 1.00 96.00 114 ALA A C 1
ATOM 917 O O . ALA A 1 114 ? 6.879 -14.416 25.019 1.00 96.00 114 ALA A O 1
ATOM 918 N N . ALA A 1 115 ? 8.136 -12.946 23.884 1.00 95.12 115 ALA A N 1
ATOM 919 C CA . ALA A 1 115 ? 7.607 -11.770 24.572 1.00 95.12 115 ALA A CA 1
ATOM 920 C C . ALA A 1 115 ? 6.103 -11.570 24.309 1.00 95.12 115 ALA A C 1
ATOM 922 O O . ALA A 1 115 ? 5.354 -11.353 25.258 1.00 95.12 115 ALA A O 1
ATOM 923 N N . ALA A 1 116 ? 5.646 -11.716 23.060 1.00 95.38 116 ALA A N 1
ATOM 924 C CA . ALA A 1 116 ? 4.227 -11.616 22.712 1.00 95.38 116 ALA A CA 1
ATOM 925 C C . ALA A 1 116 ? 3.381 -12.728 23.361 1.00 95.38 116 ALA A C 1
ATOM 927 O O . ALA A 1 116 ? 2.324 -12.447 23.920 1.00 95.38 116 ALA A O 1
ATOM 928 N N . MET A 1 117 ? 3.856 -13.979 23.364 1.00 95.88 117 MET A N 1
ATOM 929 C CA . MET A 1 117 ? 3.183 -15.078 24.073 1.00 95.88 117 MET A CA 1
ATOM 930 C C . MET A 1 117 ? 3.108 -14.837 25.587 1.00 95.88 117 MET A C 1
ATOM 932 O O . MET A 1 117 ? 2.086 -15.136 26.205 1.00 95.88 117 MET A O 1
ATOM 936 N N . SER A 1 118 ? 4.165 -14.256 26.168 1.00 94.25 118 SER A N 1
ATOM 937 C CA . SER A 1 118 ? 4.230 -13.917 27.596 1.00 94.25 118 SER A CA 1
ATOM 938 C C . SER A 1 118 ? 3.257 -12.793 27.970 1.00 94.25 118 SER A C 1
ATOM 940 O O . SER A 1 118 ? 2.551 -12.917 28.968 1.00 94.25 118 SER A O 1
ATOM 942 N N . GLU A 1 119 ? 3.177 -11.732 27.154 1.00 93.25 119 GLU A N 1
ATOM 943 C CA . GLU A 1 119 ? 2.210 -10.624 27.292 1.00 93.25 119 GLU A CA 1
ATOM 944 C C . GLU A 1 119 ? 0.764 -11.122 27.153 1.00 93.25 119 GLU A C 1
ATOM 946 O O . GLU A 1 119 ? -0.125 -10.707 27.892 1.00 93.25 119 GLU A O 1
ATOM 951 N N . LEU A 1 120 ? 0.533 -12.083 26.256 1.00 93.31 120 LEU A N 1
ATOM 952 C CA . LEU A 1 120 ? -0.752 -12.761 26.119 1.00 93.31 120 LEU A CA 1
ATOM 953 C C . LEU A 1 120 ? -1.010 -13.798 27.221 1.00 93.31 120 LEU A C 1
ATOM 955 O O . LEU A 1 120 ? -2.071 -14.414 27.193 1.00 93.31 120 LEU A O 1
ATOM 959 N N . GLY A 1 121 ? -0.088 -14.053 28.156 1.00 91.81 121 GLY A N 1
ATOM 960 C CA . GLY A 1 121 ? -0.233 -15.057 29.221 1.00 91.81 121 GLY A CA 1
ATOM 961 C C . GLY A 1 121 ? -0.427 -16.497 28.718 1.00 91.81 121 GLY A C 1
ATOM 962 O O . GLY A 1 121 ? -1.098 -17.306 29.378 1.00 91.81 121 GLY A O 1
ATOM 963 N N . ILE A 1 122 ? 0.042 -16.809 27.507 1.00 92.56 122 ILE A N 1
ATOM 964 C CA . ILE A 1 122 ? -0.023 -18.142 26.884 1.00 92.56 122 ILE A CA 1
ATOM 965 C C . ILE A 1 122 ? 1.168 -18.968 27.389 1.00 92.56 122 ILE A C 1
ATOM 967 O O . ILE A 1 122 ? 2.278 -18.454 27.500 1.00 92.56 122 ILE A O 1
ATOM 971 N N . ARG A 1 123 ? 0.950 -20.247 27.709 1.00 91.00 123 ARG A N 1
ATOM 972 C CA . ARG A 1 123 ? 1.990 -21.229 28.067 1.00 91.00 123 ARG A CA 1
ATOM 973 C C . ARG A 1 123 ? 2.215 -22.175 26.886 1.00 91.00 123 ARG A C 1
ATOM 975 O O . ARG A 1 123 ? 1.329 -22.345 26.055 1.00 91.00 123 ARG A O 1
ATOM 982 N N . LYS A 1 124 ? 3.380 -22.817 26.803 1.00 89.44 124 LYS A N 1
ATOM 983 C CA . LYS A 1 124 ? 3.739 -23.725 25.692 1.00 89.44 124 LYS A CA 1
ATOM 984 C C . LYS A 1 124 ? 2.863 -24.989 25.646 1.00 89.44 124 LYS A C 1
ATOM 986 O O . LYS A 1 124 ? 2.720 -25.615 24.599 1.00 89.44 124 LYS A O 1
ATOM 991 N N . GLU A 1 125 ? 2.279 -25.347 26.783 1.00 88.81 125 GLU A N 1
ATOM 992 C CA . GLU A 1 125 ? 1.463 -26.538 27.003 1.00 88.81 125 GLU A CA 1
ATOM 993 C C . GLU A 1 125 ? -0.037 -26.288 26.792 1.00 88.81 125 GLU A C 1
ATOM 995 O O . GLU A 1 125 ? -0.787 -27.266 26.680 1.00 88.81 125 GLU A O 1
ATOM 1000 N N . ASP A 1 126 ? -0.472 -25.021 26.757 1.00 90.38 126 ASP A N 1
ATOM 1001 C CA . ASP A 1 126 ? -1.860 -24.633 26.480 1.00 90.38 126 ASP A CA 1
ATOM 1002 C C . ASP A 1 126 ? -2.280 -25.077 25.066 1.00 90.38 126 ASP A C 1
ATOM 1004 O O . ASP A 1 126 ? -1.451 -25.350 24.204 1.00 90.38 126 ASP A O 1
ATOM 1008 N N . THR A 1 127 ? -3.588 -25.167 24.830 1.00 93.12 127 THR A N 1
ATOM 1009 C CA . THR A 1 127 ? -4.176 -25.411 23.505 1.00 93.12 127 THR A CA 1
ATOM 1010 C C . THR A 1 127 ? -4.750 -24.103 22.985 1.00 93.12 127 THR A C 1
ATOM 1012 O O . THR A 1 127 ? -5.673 -23.552 23.587 1.00 93.12 127 THR A O 1
ATOM 1015 N N . VAL A 1 128 ? -4.212 -23.589 21.885 1.00 95.62 128 VAL A N 1
ATOM 1016 C CA . VAL A 1 128 ? -4.609 -22.294 21.321 1.00 95.62 128 VAL A CA 1
ATOM 1017 C C . VAL A 1 128 ? -5.481 -22.523 20.091 1.00 95.62 128 VAL A C 1
ATOM 1019 O O . VAL A 1 128 ? -5.087 -23.235 19.170 1.00 95.62 128 VAL A O 1
ATOM 1022 N N . VAL A 1 129 ? -6.664 -21.907 20.067 1.00 96.94 129 VAL A N 1
ATOM 1023 C CA . VAL A 1 129 ? -7.584 -21.971 18.922 1.00 96.94 129 VAL A CA 1
ATOM 1024 C C . VAL A 1 129 ? -7.758 -20.573 18.352 1.00 96.94 129 VAL A C 1
ATOM 1026 O O . VAL A 1 129 ? -8.341 -19.693 18.988 1.00 96.94 129 VAL A O 1
ATOM 1029 N N . VAL A 1 130 ? -7.193 -20.359 17.169 1.00 98.06 130 VAL A N 1
ATOM 1030 C CA . VAL A 1 130 ? -7.095 -19.049 16.527 1.00 98.06 130 VAL A CA 1
ATOM 1031 C C . VAL A 1 130 ? -8.330 -18.784 15.664 1.00 98.06 130 VAL A C 1
ATOM 1033 O O . VAL A 1 130 ? -8.803 -19.692 14.981 1.00 98.06 130 VAL A O 1
ATOM 1036 N N . TYR A 1 131 ? -8.864 -17.561 15.676 1.00 97.56 131 TYR A N 1
ATOM 1037 C CA . TYR A 1 131 ? -10.063 -17.197 14.912 1.00 97.56 131 TYR A CA 1
ATOM 1038 C C . TYR A 1 131 ? -10.044 -15.749 14.384 1.00 97.56 131 TYR A C 1
ATOM 1040 O O . TYR A 1 131 ? -9.315 -14.904 14.902 1.00 97.56 131 TYR A O 1
ATOM 1048 N N . ASP A 1 132 ? -10.828 -15.493 13.332 1.00 95.44 132 ASP A N 1
ATOM 1049 C CA . ASP A 1 132 ? -10.982 -14.200 12.638 1.00 95.44 132 ASP A CA 1
ATOM 1050 C C . ASP A 1 132 ? -12.346 -13.538 12.944 1.00 95.44 132 ASP A C 1
ATOM 1052 O O . ASP A 1 132 ? -13.117 -14.030 13.766 1.00 95.44 132 ASP A O 1
ATOM 1056 N N . THR A 1 133 ? -12.677 -12.424 12.281 1.00 92.62 133 THR A N 1
ATOM 1057 C CA . THR A 1 133 ? -13.967 -11.734 12.443 1.00 92.62 133 THR A CA 1
ATOM 1058 C C . THR A 1 133 ? -15.139 -12.462 11.785 1.00 92.62 133 THR A C 1
ATOM 1060 O O . THR A 1 133 ? -14.986 -13.260 10.858 1.00 92.62 133 THR A O 1
ATOM 1063 N N . LYS A 1 134 ? -16.349 -12.125 12.238 1.00 91.50 134 LYS A N 1
ATOM 1064 C CA . LYS A 1 134 ? -17.616 -12.594 11.665 1.00 91.50 134 LYS A CA 1
ATOM 1065 C C . LYS A 1 134 ? -17.848 -12.028 10.257 1.00 91.50 134 LYS A C 1
ATOM 1067 O O . LYS A 1 134 ? -18.412 -12.710 9.404 1.00 91.50 134 LYS A O 1
ATOM 1072 N N . GLU A 1 135 ? -17.422 -10.790 10.018 1.00 87.56 135 GLU A N 1
ATOM 1073 C CA . GLU A 1 135 ? -17.697 -10.029 8.795 1.00 87.56 135 GLU A CA 1
ATOM 1074 C C . GLU A 1 135 ? -16.785 -10.444 7.637 1.00 87.56 135 GLU A C 1
ATOM 1076 O O . GLU A 1 135 ? -17.230 -10.481 6.489 1.00 87.56 135 GLU A O 1
ATOM 1081 N N . LEU A 1 136 ? -15.507 -10.718 7.924 1.00 87.94 136 LEU A N 1
ATOM 1082 C CA . LEU A 1 136 ? -14.511 -11.094 6.918 1.00 87.94 136 LEU A CA 1
ATOM 1083 C C . LEU A 1 136 ? -14.421 -12.617 6.747 1.00 87.94 136 LEU A C 1
ATOM 1085 O O . LEU A 1 136 ? -14.261 -13.105 5.626 1.00 87.94 136 LEU A O 1
ATOM 1089 N N . GLY A 1 137 ? -14.572 -13.364 7.844 1.00 92.69 137 GLY A N 1
ATOM 1090 C CA . GLY A 1 137 ? -14.308 -14.797 7.893 1.00 92.69 137 GLY A CA 1
ATOM 1091 C C . GLY A 1 137 ? -12.811 -15.121 7.857 1.00 92.69 137 GLY A C 1
ATOM 1092 O O . GLY A 1 137 ? -11.985 -14.283 8.208 1.00 92.69 137 GLY A O 1
ATOM 1093 N N . ILE A 1 138 ? -12.464 -16.344 7.437 1.00 95.56 138 ILE A N 1
ATOM 1094 C CA . ILE A 1 138 ? -11.075 -16.828 7.408 1.00 95.56 138 ILE A CA 1
ATOM 1095 C C . ILE A 1 138 ? -10.186 -15.919 6.548 1.00 95.56 138 ILE A C 1
ATOM 1097 O O . ILE A 1 138 ? -10.378 -15.804 5.334 1.00 95.56 138 ILE A O 1
ATOM 1101 N N . PHE A 1 139 ? -9.174 -15.318 7.174 1.00 95.12 139 PHE A N 1
ATOM 1102 C CA . PHE A 1 139 ? -8.245 -14.401 6.518 1.00 95.12 139 PHE A CA 1
ATOM 1103 C C . PHE A 1 139 ? -6.863 -14.356 7.184 1.00 95.12 139 PHE A C 1
ATOM 1105 O O . PHE A 1 139 ? -5.848 -14.528 6.504 1.00 95.12 139 PHE A O 1
ATOM 1112 N N . SER A 1 140 ? -6.818 -14.155 8.504 1.00 96.06 140 SER A N 1
ATOM 1113 C CA . SER A 1 140 ? -5.599 -13.888 9.288 1.00 96.06 140 SER A CA 1
ATOM 1114 C C . SER A 1 140 ? -5.339 -14.914 10.398 1.00 96.06 140 SER A C 1
ATOM 1116 O O . SER A 1 140 ? -4.186 -15.108 10.791 1.00 96.06 140 SER A O 1
ATOM 1118 N N . ALA A 1 141 ? -6.347 -15.662 10.846 1.00 97.31 141 ALA A N 1
ATOM 1119 C CA . ALA A 1 141 ? -6.190 -16.719 11.840 1.00 97.31 141 ALA A CA 1
ATOM 1120 C C . ALA A 1 141 ? -5.239 -17.846 11.401 1.00 97.31 141 ALA A C 1
ATOM 1122 O O . ALA A 1 141 ? -4.374 -18.211 12.205 1.00 97.31 141 ALA A O 1
ATOM 1123 N N . PRO A 1 142 ? -5.269 -18.342 10.143 1.00 97.44 142 PRO A N 1
ATOM 1124 C CA . PRO A 1 142 ? -4.274 -19.308 9.675 1.00 97.44 142 PRO A CA 1
ATOM 1125 C C . PRO A 1 142 ? -2.841 -18.774 9.732 1.00 97.44 142 PRO A C 1
ATOM 1127 O O . PRO A 1 142 ? -1.919 -19.538 9.995 1.00 97.44 142 PRO A O 1
ATOM 1130 N N . ARG A 1 143 ? -2.627 -17.460 9.561 1.00 97.38 143 ARG A N 1
ATOM 1131 C CA . ARG A 1 143 ? -1.294 -16.847 9.666 1.00 97.38 143 ARG A CA 1
ATOM 1132 C C . ARG A 1 143 ? -0.756 -16.884 11.091 1.00 97.38 143 ARG A C 1
ATOM 1134 O O . ARG A 1 143 ? 0.408 -1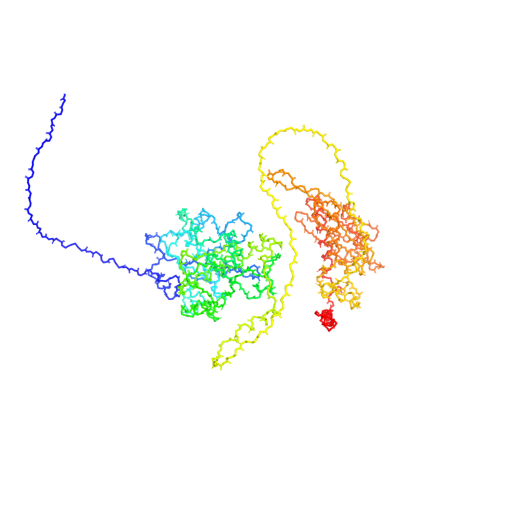7.233 11.299 1.00 97.38 143 ARG A O 1
ATOM 1141 N N . VAL A 1 144 ? -1.582 -16.534 12.072 1.00 97.62 144 VAL A N 1
ATOM 1142 C CA . VAL A 1 144 ? -1.184 -16.578 13.485 1.00 97.62 144 VAL A CA 1
ATOM 1143 C C . VAL A 1 144 ? -1.015 -18.028 13.948 1.00 97.62 144 VAL A C 1
ATOM 1145 O O . VAL A 1 144 ? -0.015 -18.335 14.593 1.00 97.62 144 VAL A O 1
ATOM 1148 N N . GLY A 1 145 ? -1.898 -18.941 13.526 1.00 97.00 145 GLY A N 1
ATOM 1149 C CA . GLY A 1 145 ? -1.744 -20.384 13.738 1.00 97.00 145 GLY A CA 1
ATOM 1150 C C . GLY A 1 145 ? -0.431 -20.930 13.162 1.00 97.00 145 GLY A C 1
ATOM 1151 O O . GLY A 1 145 ? 0.363 -21.521 13.889 1.00 97.00 145 GLY A O 1
ATOM 1152 N N . TRP A 1 146 ? -0.140 -20.669 11.887 1.00 96.62 146 TRP A N 1
ATOM 1153 C CA . TRP A 1 146 ? 1.131 -21.043 11.255 1.00 96.62 146 TRP A CA 1
ATOM 1154 C C . TRP A 1 146 ? 2.345 -20.457 11.999 1.00 96.62 146 TRP A C 1
ATOM 1156 O O . TRP A 1 146 ? 3.291 -21.181 12.294 1.00 96.62 146 TRP A O 1
ATOM 1166 N N . THR A 1 147 ? 2.284 -19.184 12.409 1.00 97.12 147 THR A N 1
ATOM 1167 C CA . THR A 1 147 ? 3.343 -18.525 13.202 1.00 97.12 147 THR A CA 1
ATOM 1168 C C . THR A 1 147 ? 3.603 -19.256 14.525 1.00 97.12 147 THR A C 1
ATOM 1170 O O . THR A 1 147 ? 4.753 -19.515 14.874 1.00 97.12 147 THR A O 1
ATOM 1173 N N . LEU A 1 148 ? 2.545 -19.630 15.251 1.00 96.62 148 LEU A N 1
ATOM 1174 C CA . LEU A 1 148 ? 2.630 -20.428 16.478 1.00 96.62 148 LEU A CA 1
ATOM 1175 C C . LEU A 1 148 ? 3.319 -21.781 16.226 1.00 96.62 148 LEU A C 1
ATOM 1177 O O . LEU A 1 148 ? 4.226 -22.147 16.977 1.00 96.62 148 LEU A O 1
ATOM 1181 N N . GLN A 1 149 ? 2.952 -22.494 15.155 1.00 94.50 149 GLN A N 1
ATOM 1182 C CA . GLN A 1 149 ? 3.589 -23.770 14.810 1.00 94.50 149 GLN A CA 1
ATOM 1183 C C . GLN A 1 149 ? 5.069 -23.609 14.427 1.00 94.50 149 GLN A C 1
ATOM 1185 O O . GLN A 1 149 ? 5.891 -24.386 14.900 1.00 94.50 149 GLN A O 1
ATOM 1190 N N . VAL A 1 150 ? 5.428 -22.584 13.640 1.00 95.56 150 VAL A N 1
ATOM 1191 C CA . VAL A 1 150 ? 6.822 -22.281 13.246 1.00 95.56 150 VAL A CA 1
ATOM 1192 C C . VAL A 1 150 ? 7.720 -22.005 14.460 1.00 95.56 150 VAL A C 1
ATOM 1194 O O . VAL A 1 150 ? 8.917 -22.276 14.419 1.00 95.56 150 VAL A O 1
ATOM 1197 N N . PHE A 1 151 ? 7.154 -21.531 15.572 1.00 96.31 151 PHE A N 1
ATOM 1198 C CA . PHE A 1 151 ? 7.840 -21.398 16.863 1.00 96.31 151 PHE A CA 1
ATOM 1199 C C . PHE A 1 151 ? 7.604 -22.584 17.822 1.00 96.31 151 PHE A C 1
ATOM 1201 O O . PHE A 1 151 ? 7.712 -22.448 19.046 1.00 96.31 151 PHE A O 1
ATOM 1208 N N . GLY A 1 152 ? 7.285 -23.764 17.283 1.00 92.38 152 GLY A N 1
ATOM 1209 C CA . GLY A 1 152 ? 7.198 -25.028 18.015 1.00 92.38 152 GLY A CA 1
ATOM 1210 C C . GLY A 1 152 ? 6.006 -25.154 18.972 1.00 92.38 152 GLY A C 1
ATOM 1211 O O . GLY A 1 152 ? 6.020 -26.024 19.852 1.00 92.38 152 GLY A O 1
ATOM 1212 N N . HIS A 1 153 ? 4.980 -24.305 18.850 1.00 93.56 153 HIS A N 1
ATOM 1213 C CA . HIS A 1 153 ? 3.758 -24.401 19.651 1.00 93.56 153 HIS A CA 1
ATOM 1214 C C . HIS A 1 153 ? 2.820 -25.468 19.062 1.00 93.56 153 HIS A C 1
ATOM 1216 O O . HIS A 1 153 ? 2.021 -25.204 18.166 1.00 93.56 153 HIS A O 1
ATOM 1222 N N . LYS A 1 154 ? 2.938 -26.705 19.558 1.00 88.12 154 LYS A N 1
ATOM 1223 C CA . LYS A 1 154 ? 2.337 -27.894 18.923 1.00 88.12 154 LYS A CA 1
ATOM 1224 C C . LYS A 1 154 ? 0.808 -27.972 18.977 1.00 88.12 154 LYS A C 1
ATOM 1226 O O . LYS A 1 154 ? 0.214 -28.573 18.092 1.00 88.12 154 LYS A O 1
ATOM 1231 N N . LYS A 1 155 ? 0.166 -27.420 20.012 1.00 92.69 155 LYS A N 1
ATOM 1232 C CA . LYS A 1 155 ? -1.290 -27.529 20.229 1.00 92.69 155 LYS A CA 1
ATOM 1233 C C . LYS A 1 155 ? -2.034 -26.309 19.683 1.00 92.69 155 LYS A C 1
ATOM 1235 O O . LYS A 1 155 ? -2.747 -25.627 20.420 1.00 92.69 155 LYS A O 1
ATOM 1240 N N . VAL A 1 156 ? -1.816 -26.006 18.407 1.00 95.31 156 VAL A N 1
ATOM 1241 C CA . VAL A 1 156 ? -2.502 -24.906 17.727 1.00 95.31 156 VAL A CA 1
ATOM 1242 C C . VAL A 1 156 ? -3.539 -25.433 16.745 1.00 95.31 156 VAL A C 1
ATOM 1244 O O . VAL A 1 156 ? -3.286 -26.390 16.016 1.00 95.31 156 VAL A O 1
ATOM 1247 N N . HIS A 1 157 ? -4.682 -24.759 16.713 1.00 96.44 157 HIS A N 1
ATOM 1248 C CA . HIS A 1 157 ? -5.815 -25.062 15.848 1.00 96.44 157 HIS A CA 1
ATOM 1249 C C . HIS A 1 157 ? -6.412 -23.758 15.300 1.00 96.44 157 HIS A C 1
ATOM 1251 O O . HIS A 1 157 ? -6.192 -22.684 15.869 1.00 96.44 157 HIS A O 1
ATOM 1257 N N . VAL A 1 158 ? -7.203 -23.838 14.232 1.00 97.50 158 VAL A N 1
ATOM 1258 C CA . VAL A 1 158 ? -7.948 -22.708 13.655 1.00 97.50 158 VAL A CA 1
ATOM 1259 C C . VAL A 1 158 ? -9.446 -23.002 13.716 1.00 97.50 158 VAL A C 1
ATOM 1261 O O . VAL A 1 158 ? -9.894 -24.074 13.314 1.00 97.50 158 VAL A O 1
ATOM 1264 N N . LEU A 1 159 ? -10.236 -22.050 14.215 1.00 97.31 159 LEU A N 1
ATOM 1265 C CA . LEU A 1 159 ? -11.695 -22.142 14.223 1.00 97.31 159 LEU A CA 1
ATOM 1266 C C . LEU A 1 159 ? -12.244 -21.942 12.807 1.00 97.31 159 LEU A C 1
ATOM 1268 O O . LEU A 1 159 ? -12.026 -20.894 12.202 1.00 97.31 159 LEU A O 1
ATOM 1272 N N . ASN A 1 160 ? -13.021 -22.905 12.320 1.00 94.81 160 ASN A N 1
ATOM 1273 C CA . ASN A 1 160 ? -13.648 -22.887 11.004 1.00 94.81 160 ASN A CA 1
ATOM 1274 C C . ASN A 1 160 ? -15.181 -22.794 11.143 1.00 94.81 160 ASN A C 1
ATOM 1276 O O . ASN A 1 160 ? -15.863 -23.813 11.190 1.00 94.81 160 ASN A O 1
ATOM 1280 N N . ASN A 1 161 ? -15.805 -21.622 11.279 1.00 93.94 161 ASN A N 1
ATOM 1281 C CA . ASN A 1 161 ? -15.309 -20.237 11.278 1.00 93.94 161 ASN A CA 1
ATOM 1282 C C . ASN A 1 161 ? -16.073 -19.458 12.385 1.00 93.94 161 ASN A C 1
ATOM 1284 O O . ASN A 1 161 ? -17.192 -19.834 12.734 1.00 93.94 161 ASN A O 1
ATOM 1288 N N . PHE A 1 162 ? -15.516 -18.379 12.949 1.00 96.38 162 PHE A N 1
ATOM 1289 C CA . PHE A 1 162 ? -16.205 -17.539 13.944 1.00 96.38 162 PHE A CA 1
ATOM 1290 C C . PHE A 1 162 ? -17.540 -16.956 13.449 1.00 96.38 162 PHE A C 1
ATOM 1292 O O . PHE A 1 162 ? -18.459 -16.781 14.246 1.00 96.38 162 PHE A O 1
ATOM 1299 N N . LYS A 1 163 ? -17.711 -16.746 12.137 1.00 95.06 163 LYS A N 1
ATOM 1300 C CA . LYS A 1 163 ? -19.030 -16.423 11.574 1.00 95.06 163 LYS A CA 1
ATOM 1301 C C . LYS A 1 163 ? -20.092 -17.467 11.967 1.00 95.06 163 LYS A C 1
ATOM 1303 O O . LYS A 1 163 ? -21.136 -17.099 12.499 1.00 95.06 163 LYS A O 1
ATOM 1308 N N . LEU A 1 164 ? -19.775 -18.755 11.801 1.00 96.19 164 LEU A N 1
ATOM 1309 C CA . LEU A 1 164 ? -20.649 -19.868 12.185 1.00 96.19 164 LEU A CA 1
ATOM 1310 C C . LEU A 1 164 ? -20.860 -19.942 13.703 1.00 96.19 164 LEU A C 1
ATOM 1312 O O . LEU A 1 164 ? -21.956 -20.260 14.140 1.00 96.19 164 LEU A O 1
ATOM 1316 N N . TRP A 1 165 ? -19.858 -19.593 14.519 1.00 96.44 165 TRP A N 1
ATOM 1317 C CA . TRP A 1 165 ? -20.026 -19.501 15.980 1.00 96.44 165 TRP A CA 1
ATOM 1318 C C . TRP A 1 165 ? -21.144 -18.522 16.368 1.00 96.44 165 TRP A C 1
ATOM 1320 O O . TRP A 1 165 ? -21.970 -18.832 17.226 1.00 96.44 165 TRP A O 1
ATOM 1330 N N . VAL A 1 166 ? -21.190 -17.354 15.720 1.00 95.31 166 VAL A N 1
ATOM 1331 C CA . VAL A 1 166 ? -22.228 -16.344 15.976 1.00 95.31 166 VAL A CA 1
ATOM 1332 C C . VAL A 1 166 ? -23.581 -16.760 15.386 1.00 95.31 166 VAL A C 1
ATOM 1334 O O . VAL A 1 166 ? -24.607 -16.548 16.027 1.00 95.31 166 VAL A O 1
ATOM 1337 N N . GLU A 1 167 ? -23.601 -17.369 14.198 1.00 94.56 167 GLU A N 1
ATOM 1338 C CA . GLU A 1 167 ? -24.833 -17.848 13.545 1.00 94.56 167 GLU A CA 1
ATOM 1339 C C . GLU A 1 167 ? -25.470 -19.050 14.270 1.00 94.56 167 GLU A C 1
ATOM 1341 O O . GLU A 1 167 ? -26.693 -19.149 14.326 1.00 94.56 167 GLU A O 1
ATOM 1346 N N . GLU A 1 168 ? -24.671 -19.911 14.909 1.00 95.75 168 GLU A N 1
ATOM 1347 C CA . GLU A 1 168 ? -25.142 -20.989 15.794 1.00 95.75 168 GLU A CA 1
ATOM 1348 C C . GLU A 1 168 ? -25.625 -20.490 17.175 1.00 95.75 168 GLU A C 1
ATOM 1350 O O . GLU A 1 168 ? -26.063 -21.293 18.001 1.00 95.75 168 GLU A O 1
ATOM 1355 N N . GLY A 1 169 ? -25.550 -19.182 17.454 1.00 95.25 169 GLY A N 1
ATOM 1356 C CA . GLY A 1 169 ? -25.978 -18.598 18.729 1.00 95.25 169 GLY A CA 1
ATOM 1357 C C . GLY A 1 169 ? -25.087 -18.972 19.919 1.00 95.25 169 GLY A C 1
ATOM 1358 O O . GLY A 1 169 ? -25.543 -18.946 21.066 1.00 95.25 169 GLY A O 1
ATOM 1359 N N . LEU A 1 170 ? -23.825 -19.341 19.674 1.00 96.12 170 LEU A N 1
ATOM 1360 C CA . LEU A 1 170 ? -22.880 -19.668 20.740 1.00 96.12 170 LEU A CA 1
ATOM 1361 C C . LEU A 1 170 ? -22.456 -18.394 21.502 1.00 96.12 170 LEU A C 1
ATOM 1363 O O . LEU A 1 170 ? -22.451 -17.304 20.927 1.00 96.12 170 LEU A O 1
ATOM 1367 N N . PRO A 1 171 ? -22.082 -18.492 22.794 1.00 95.56 171 PRO A N 1
ATOM 1368 C CA . PRO A 1 171 ? -21.850 -17.311 23.625 1.00 95.56 171 PRO A CA 1
ATOM 1369 C C . PRO A 1 171 ? -20.773 -16.378 23.065 1.00 95.56 171 PRO A C 1
ATOM 1371 O O . PRO A 1 171 ? -19.727 -16.844 22.612 1.00 95.56 171 PRO A O 1
ATOM 1374 N N . THR A 1 172 ? -20.997 -15.066 23.161 1.00 95.88 172 THR A N 1
ATOM 1375 C CA . THR A 1 172 ? -20.016 -14.022 22.824 1.00 95.88 172 THR A CA 1
ATOM 1376 C C . THR A 1 172 ? -19.955 -12.946 23.902 1.00 95.88 172 THR A C 1
ATOM 1378 O O . THR A 1 172 ? -20.943 -12.700 24.589 1.00 95.88 172 THR A O 1
ATOM 1381 N N . GLU A 1 173 ? -18.811 -12.280 24.018 1.00 94.31 173 GLU A N 1
ATOM 1382 C CA . GLU A 1 173 ? -18.573 -11.143 24.914 1.00 94.31 173 GLU A CA 1
ATOM 1383 C C . GLU A 1 173 ? -18.317 -9.856 24.120 1.00 94.31 173 GLU A C 1
ATOM 1385 O O . GLU A 1 173 ? -17.924 -9.898 22.951 1.00 94.31 173 GLU A O 1
ATOM 1390 N N . THR A 1 174 ? -18.504 -8.717 24.789 1.00 94.50 174 THR A N 1
ATOM 1391 C CA . THR A 1 174 ? -18.292 -7.360 24.268 1.00 94.50 174 THR A CA 1
ATOM 1392 C C . THR A 1 174 ? -17.593 -6.497 25.331 1.00 94.50 174 THR A C 1
ATOM 1394 O O . THR A 1 174 ? -17.523 -6.875 26.504 1.00 94.50 174 THR A O 1
ATOM 1397 N N . GLY A 1 175 ? -17.052 -5.339 24.944 1.00 89.38 175 GLY A N 1
ATOM 1398 C CA . GLY A 1 175 ? -16.426 -4.378 25.861 1.00 89.38 175 GLY A CA 1
ATOM 1399 C C . GLY A 1 175 ? -14.913 -4.557 26.024 1.00 89.38 175 GLY A C 1
ATOM 1400 O O . GLY A 1 175 ? -14.246 -5.121 25.155 1.00 89.38 175 GLY A O 1
ATOM 1401 N N . GLU A 1 176 ? -14.353 -4.046 27.122 1.00 85.62 176 GLU A N 1
ATOM 1402 C CA . GLU A 1 176 ? -12.897 -3.942 27.305 1.00 85.62 176 GLU A CA 1
ATOM 1403 C C . GLU A 1 176 ? -12.156 -5.278 27.467 1.00 85.62 176 GLU A C 1
ATOM 1405 O O . GLU A 1 176 ? -12.748 -6.345 27.647 1.00 85.62 176 GLU A O 1
ATOM 1410 N N . LEU A 1 177 ? -10.829 -5.197 27.343 1.00 82.38 177 LEU A N 1
ATOM 1411 C CA . LEU A 1 177 ? -9.904 -6.328 27.395 1.00 82.38 177 LEU A CA 1
ATOM 1412 C C . LEU A 1 177 ? -9.745 -6.893 28.812 1.00 82.38 177 LEU A C 1
ATOM 1414 O O . LEU A 1 177 ? -9.724 -6.159 29.798 1.00 82.38 177 LEU A O 1
ATOM 1418 N N . TYR A 1 178 ? -9.522 -8.204 28.900 1.00 76.88 178 TYR A N 1
ATOM 1419 C CA . TYR A 1 178 ? -9.115 -8.854 30.144 1.00 76.88 178 TYR A CA 1
ATOM 1420 C C . TYR A 1 178 ? -7.671 -8.515 30.510 1.00 76.88 178 TYR A C 1
ATOM 1422 O O . TYR A 1 178 ? -6.766 -8.673 29.689 1.00 76.88 178 TYR A O 1
ATOM 1430 N N . THR A 1 179 ? -7.435 -8.179 31.778 1.00 77.81 179 THR A N 1
ATOM 1431 C CA . THR A 1 179 ? -6.102 -8.305 32.374 1.00 77.81 179 THR A CA 1
ATOM 1432 C C . THR A 1 179 ? -5.738 -9.786 32.417 1.00 77.81 179 THR A C 1
ATOM 1434 O O . THR A 1 179 ? -6.415 -10.576 33.077 1.00 77.81 179 THR A O 1
ATOM 1437 N N . VAL A 1 180 ? -4.685 -10.175 31.700 1.00 82.44 180 VAL A N 1
ATOM 1438 C CA . VAL A 1 180 ? -4.183 -11.554 31.681 1.00 82.44 180 VAL A CA 1
ATOM 1439 C C . VAL A 1 180 ? -2.962 -11.652 32.590 1.00 82.44 180 VAL A C 1
ATOM 1441 O O . VAL A 1 180 ? -2.077 -10.799 32.539 1.00 82.44 180 VAL A O 1
ATOM 1444 N N . GLU A 1 181 ? -2.881 -12.707 33.400 1.00 80.62 181 GLU A N 1
ATOM 1445 C CA . GLU A 1 181 ? -1.655 -13.026 34.136 1.00 80.62 181 GLU A CA 1
ATOM 1446 C C . GLU A 1 181 ? -0.533 -13.362 33.146 1.00 80.62 181 GLU A C 1
ATOM 1448 O O . GLU A 1 181 ? -0.535 -14.415 32.498 1.00 80.62 181 GLU A O 1
ATOM 1453 N N . CYS A 1 182 ? 0.422 -12.442 33.017 1.00 83.62 182 CYS A N 1
ATOM 1454 C CA . CYS A 1 182 ? 1.621 -12.638 32.215 1.00 83.62 182 CYS A CA 1
ATOM 1455 C C . CYS A 1 182 ? 2.504 -13.714 32.861 1.00 83.62 182 CYS A C 1
ATOM 1457 O O . CYS A 1 182 ? 2.745 -13.695 34.068 1.00 83.62 182 CYS A O 1
ATOM 1459 N N . GLY A 1 183 ? 3.022 -14.635 32.052 1.00 80.31 183 GLY A N 1
ATOM 1460 C CA . GLY A 1 183 ? 3.919 -15.701 32.499 1.00 80.31 183 GLY A CA 1
ATOM 1461 C C . GLY A 1 183 ? 5.071 -15.892 31.513 1.00 80.31 183 GLY A C 1
ATOM 1462 O O . GLY A 1 183 ? 4.923 -15.535 30.346 1.00 80.31 183 GLY A O 1
ATOM 1463 N N . PRO A 1 184 ? 6.223 -16.429 31.945 1.00 87.19 184 PRO A N 1
ATOM 1464 C CA . PRO A 1 184 ? 7.385 -16.569 31.077 1.00 87.19 184 PRO A CA 1
ATOM 1465 C C . PRO A 1 184 ? 7.152 -17.635 29.997 1.00 87.19 184 PRO A C 1
ATOM 1467 O O . PRO A 1 184 ? 7.075 -18.827 30.296 1.00 87.19 184 PRO A O 1
ATOM 1470 N N . TYR A 1 185 ? 7.115 -17.222 28.731 1.00 91.81 185 TYR A N 1
ATOM 1471 C CA . TYR A 1 185 ? 7.223 -18.140 27.598 1.00 91.81 185 TYR A CA 1
ATOM 1472 C C . TYR A 1 185 ? 8.704 -18.403 27.290 1.00 91.81 185 TYR A C 1
ATOM 1474 O O . TYR A 1 185 ? 9.483 -17.471 27.081 1.00 91.81 185 TYR A O 1
ATOM 1482 N N . GLN A 1 186 ? 9.114 -19.673 27.259 1.00 91.81 186 GLN A N 1
ATOM 1483 C CA . GLN A 1 186 ? 10.488 -20.044 26.903 1.00 91.81 186 GLN A CA 1
ATOM 1484 C C . GLN A 1 186 ? 10.794 -19.631 25.459 1.00 91.81 186 GLN A C 1
ATOM 1486 O O . GLN A 1 186 ? 9.994 -19.905 24.568 1.00 91.81 186 GLN A O 1
ATOM 1491 N N . ILE A 1 187 ? 11.958 -19.016 25.215 1.00 94.19 187 ILE A N 1
ATOM 1492 C CA . ILE A 1 187 ? 12.388 -18.627 23.862 1.00 94.19 187 ILE A CA 1
ATOM 1493 C C . ILE A 1 187 ? 12.490 -19.898 22.997 1.00 94.19 187 ILE A C 1
ATOM 1495 O O . ILE A 1 187 ? 13.324 -20.753 23.302 1.00 94.19 187 ILE A O 1
ATOM 1499 N N . PRO A 1 188 ? 11.660 -20.050 21.951 1.00 93.56 188 PRO A N 1
ATOM 1500 C CA . PRO A 1 188 ? 11.653 -21.254 21.131 1.00 93.56 188 PRO A CA 1
ATOM 1501 C C . PRO A 1 188 ? 12.758 -21.225 20.070 1.00 93.56 188 PRO A C 1
ATOM 1503 O O . PRO A 1 188 ? 13.298 -20.172 19.732 1.00 93.56 188 PRO A O 1
ATOM 1506 N N . GLN A 1 189 ? 13.052 -22.392 19.500 1.00 92.19 189 GLN A N 1
ATOM 1507 C CA . GLN A 1 189 ? 13.745 -22.489 18.217 1.00 92.19 189 GLN A CA 1
ATOM 1508 C C . GLN A 1 189 ? 12.719 -22.331 17.085 1.00 92.19 189 GLN A C 1
ATOM 1510 O O . GLN A 1 189 ? 11.576 -22.764 17.233 1.00 92.19 189 GLN A O 1
ATOM 1515 N N . MET A 1 190 ? 13.115 -21.692 15.984 1.00 93.25 190 MET A N 1
ATOM 1516 C CA . MET A 1 190 ? 12.268 -21.532 14.801 1.00 93.25 190 MET A CA 1
ATOM 1517 C C . MET A 1 190 ? 12.441 -22.726 13.854 1.00 93.25 190 MET A C 1
ATOM 1519 O O . MET A 1 190 ? 13.569 -23.144 13.589 1.00 93.25 190 MET A O 1
ATOM 1523 N N . GLU A 1 191 ? 11.341 -23.249 13.320 1.00 91.88 191 GLU A N 1
ATOM 1524 C CA . GLU A 1 191 ? 11.320 -24.271 12.267 1.00 91.88 191 GLU A CA 1
ATOM 1525 C C . GLU A 1 191 ? 11.589 -23.614 10.900 1.00 91.88 191 GLU A C 1
ATOM 1527 O O . GLU A 1 191 ? 10.687 -23.402 10.087 1.00 91.88 191 GLU A O 1
ATOM 1532 N N . GLU A 1 192 ? 12.852 -23.239 10.662 1.00 89.81 192 GLU A N 1
ATOM 1533 C CA . GLU A 1 192 ? 13.309 -22.543 9.443 1.00 89.81 192 GLU A CA 1
ATOM 1534 C C . GLU A 1 192 ? 12.929 -23.276 8.147 1.00 89.81 192 GLU A C 1
ATOM 1536 O O . GLU A 1 192 ? 12.631 -22.637 7.143 1.00 89.81 192 GLU A O 1
ATOM 1541 N N . ASN A 1 193 ? 12.847 -24.609 8.174 1.00 91.25 193 ASN A N 1
ATOM 1542 C CA . ASN A 1 193 ? 12.457 -25.432 7.028 1.00 91.25 193 ASN A CA 1
ATOM 1543 C C . ASN A 1 193 ? 11.035 -25.155 6.510 1.00 91.25 193 ASN A C 1
ATOM 1545 O O . ASN A 1 193 ? 10.766 -25.450 5.348 1.00 91.25 193 ASN A O 1
ATOM 1549 N N . ARG A 1 194 ? 10.144 -24.577 7.328 1.00 93.19 194 ARG A N 1
ATOM 1550 C CA . ARG A 1 194 ? 8.765 -24.218 6.944 1.00 93.19 194 ARG A CA 1
ATOM 1551 C C . ARG A 1 194 ? 8.655 -22.849 6.269 1.00 93.19 194 ARG A C 1
ATOM 1553 O O . ARG A 1 194 ? 7.587 -22.488 5.768 1.00 93.19 194 ARG A O 1
ATOM 1560 N N . VAL A 1 195 ? 9.742 -22.082 6.253 1.00 95.50 195 VAL A N 1
ATOM 1561 C CA . VAL A 1 195 ? 9.811 -20.739 5.677 1.00 95.50 195 VAL A CA 1
ATOM 1562 C C . VAL A 1 195 ? 10.633 -20.804 4.393 1.00 95.50 195 VAL A C 1
ATOM 1564 O O . VAL A 1 195 ? 11.759 -21.293 4.395 1.00 95.50 195 VAL A O 1
ATOM 1567 N N . ALA A 1 196 ? 10.081 -20.324 3.281 1.00 96.06 196 ALA A N 1
ATOM 1568 C CA . ALA A 1 196 ? 10.859 -20.123 2.061 1.00 96.06 196 ALA A CA 1
ATOM 1569 C C . ALA A 1 196 ? 11.492 -18.726 2.087 1.00 96.06 196 ALA A C 1
ATOM 1571 O O . ALA A 1 196 ? 10.807 -17.744 2.393 1.00 96.06 196 ALA A O 1
ATOM 1572 N N . SER A 1 197 ? 12.780 -18.626 1.760 1.00 94.88 197 SER A N 1
ATOM 1573 C CA . SER A 1 197 ? 13.451 -17.329 1.606 1.00 94.88 197 SER A CA 1
ATOM 1574 C C . SER A 1 197 ? 13.195 -16.714 0.217 1.00 94.88 197 SER A C 1
ATOM 1576 O O . SER A 1 197 ? 12.749 -17.395 -0.709 1.00 94.88 197 SER A O 1
ATOM 1578 N N . PHE A 1 198 ? 13.485 -15.418 0.038 1.00 95.19 198 PHE A N 1
ATOM 1579 C CA . PHE A 1 198 ? 13.475 -14.799 -1.298 1.00 95.19 198 PHE A CA 1
ATOM 1580 C C . PHE A 1 198 ? 14.471 -15.478 -2.241 1.00 95.19 198 PHE A C 1
ATOM 1582 O O . PHE A 1 198 ? 14.195 -15.617 -3.430 1.00 95.19 198 PHE A O 1
ATOM 1589 N N . GLU A 1 199 ? 15.631 -15.868 -1.717 1.00 94.75 199 GLU A N 1
ATOM 1590 C CA . GLU A 1 199 ? 16.660 -16.602 -2.437 1.00 94.75 199 GLU A CA 1
ATOM 1591 C C . GLU A 1 199 ? 16.121 -17.960 -2.926 1.00 94.75 199 GLU A C 1
ATOM 1593 O O . GLU A 1 199 ? 16.187 -18.199 -4.130 1.00 94.75 199 GLU A O 1
ATOM 1598 N N . ASP A 1 200 ? 15.479 -18.756 -2.056 1.00 92.69 200 ASP A N 1
ATOM 1599 C CA . ASP A 1 200 ? 14.846 -20.045 -2.406 1.00 92.69 200 ASP A CA 1
ATOM 1600 C C . ASP A 1 200 ? 13.834 -19.864 -3.553 1.00 92.69 200 ASP A C 1
ATOM 1602 O O . ASP A 1 200 ? 13.862 -20.557 -4.568 1.00 92.69 200 ASP A O 1
ATOM 1606 N N . VAL A 1 201 ? 12.923 -18.896 -3.407 1.00 94.94 201 VAL A N 1
ATOM 1607 C CA . VAL A 1 201 ? 11.861 -18.637 -4.392 1.00 94.94 201 VAL A CA 1
ATOM 1608 C C . VAL A 1 201 ? 12.446 -18.127 -5.706 1.00 94.94 201 VAL A C 1
ATOM 1610 O O . VAL A 1 201 ? 11.951 -18.464 -6.781 1.00 94.94 201 VAL A O 1
ATOM 1613 N N . LYS A 1 202 ? 13.520 -17.334 -5.648 1.00 93.81 202 LYS A N 1
ATOM 1614 C CA . LYS A 1 202 ? 14.200 -16.831 -6.841 1.00 93.81 202 LYS A CA 1
ATOM 1615 C C . LYS A 1 202 ? 14.969 -17.925 -7.581 1.00 93.81 202 LYS A C 1
ATOM 1617 O O . LYS A 1 202 ? 15.023 -17.865 -8.807 1.00 93.81 202 LYS A O 1
ATOM 1622 N N . GLU A 1 203 ? 15.522 -18.903 -6.873 1.00 91.62 203 GLU A N 1
ATOM 1623 C CA . GLU A 1 203 ? 16.129 -20.104 -7.456 1.00 91.62 203 GLU A CA 1
ATOM 1624 C C . GLU A 1 203 ? 15.070 -20.948 -8.180 1.00 91.62 203 GLU A C 1
ATOM 1626 O O . GLU A 1 203 ? 15.175 -21.133 -9.393 1.00 91.62 203 GLU A O 1
ATOM 1631 N N . VAL A 1 204 ? 13.963 -21.289 -7.505 1.00 91.81 204 VAL A N 1
ATOM 1632 C CA . VAL A 1 204 ? 12.815 -22.004 -8.106 1.00 91.81 204 VAL A CA 1
ATOM 1633 C C . VAL A 1 204 ? 12.286 -21.300 -9.365 1.00 91.81 204 VAL A C 1
ATOM 1635 O O . VAL A 1 204 ? 12.047 -21.938 -10.390 1.00 91.81 204 VAL A O 1
ATOM 1638 N N . VAL A 1 205 ? 12.149 -19.971 -9.330 1.00 91.38 205 VAL A N 1
ATOM 1639 C CA . VAL A 1 205 ? 11.721 -19.165 -10.489 1.00 91.38 205 VAL A CA 1
ATOM 1640 C C . VAL A 1 205 ? 12.762 -19.143 -11.618 1.00 91.38 205 VAL A C 1
ATOM 1642 O O . VAL A 1 205 ? 12.388 -19.067 -12.789 1.00 91.38 205 VAL A O 1
ATOM 1645 N N . HIS A 1 206 ? 14.060 -19.190 -11.306 1.00 87.81 206 HIS A N 1
ATOM 1646 C CA . HIS A 1 206 ? 15.127 -19.223 -12.312 1.00 87.81 206 HIS A CA 1
ATOM 1647 C C . HIS A 1 206 ? 15.324 -20.601 -12.949 1.00 87.81 206 HIS A C 1
ATOM 1649 O O . HIS A 1 206 ? 15.811 -20.660 -14.082 1.00 87.81 206 HIS A O 1
ATOM 1655 N N . ASP A 1 207 ? 14.969 -21.675 -12.248 1.00 84.75 207 ASP A N 1
ATOM 1656 C CA . ASP A 1 207 ? 15.069 -23.056 -12.730 1.00 84.75 207 ASP A CA 1
ATOM 1657 C C . ASP A 1 207 ? 13.768 -23.575 -13.357 1.00 84.75 207 ASP A C 1
ATOM 1659 O O . ASP A 1 207 ? 13.744 -24.646 -13.965 1.00 84.75 207 ASP A O 1
ATOM 1663 N N . HIS A 1 208 ? 12.703 -22.772 -13.310 1.00 75.94 208 HIS A N 1
ATOM 1664 C CA . HIS A 1 208 ? 11.469 -23.011 -14.043 1.00 75.94 208 HIS A CA 1
ATOM 1665 C C . HIS A 1 208 ? 11.741 -23.287 -15.540 1.00 75.94 208 HIS A C 1
ATOM 1667 O O . HIS A 1 208 ? 12.352 -22.481 -16.243 1.00 75.94 208 HIS A O 1
ATOM 1673 N N . ASN A 1 209 ? 11.256 -24.438 -16.020 1.00 68.56 209 ASN A N 1
ATOM 1674 C CA . ASN A 1 209 ? 11.446 -24.988 -17.373 1.00 68.56 209 ASN A CA 1
ATOM 1675 C C . ASN A 1 209 ? 12.882 -25.409 -17.756 1.00 68.56 209 ASN A C 1
ATOM 1677 O O . ASN A 1 209 ? 13.151 -25.604 -18.942 1.00 68.56 209 ASN A O 1
ATOM 1681 N N . LYS A 1 210 ? 13.798 -25.604 -16.796 1.00 75.75 210 LYS A N 1
ATOM 1682 C CA . LYS A 1 210 ? 15.062 -26.320 -17.047 1.00 75.75 210 LYS A CA 1
ATOM 1683 C C . LYS A 1 210 ? 14.884 -27.827 -16.862 1.00 75.75 210 LYS A C 1
ATOM 1685 O O . LYS A 1 210 ? 14.231 -28.272 -15.919 1.00 75.75 210 LYS A O 1
ATOM 1690 N N . GLU A 1 211 ? 15.515 -28.615 -17.728 1.00 58.75 211 GLU A N 1
ATOM 1691 C CA . GLU A 1 211 ? 15.627 -30.063 -17.533 1.00 58.75 211 GLU A CA 1
ATOM 1692 C C . GLU A 1 211 ? 16.408 -30.356 -16.239 1.00 58.75 211 GLU A C 1
ATOM 1694 O O . GLU A 1 211 ? 17.497 -29.824 -16.031 1.00 58.75 211 GLU A O 1
ATOM 1699 N N . GLY A 1 212 ? 15.837 -31.184 -15.357 1.00 56.38 212 GLY A N 1
ATOM 1700 C CA . GLY A 1 212 ? 16.453 -31.575 -14.082 1.00 56.38 212 GLY A CA 1
ATOM 1701 C C . GLY A 1 212 ? 16.165 -30.673 -12.871 1.00 56.38 212 GLY A C 1
ATOM 1702 O O . GLY A 1 212 ? 16.703 -30.946 -11.802 1.00 56.38 212 GLY A O 1
ATOM 1703 N N . ALA A 1 213 ? 15.328 -29.636 -12.991 1.00 64.00 213 ALA A N 1
ATOM 1704 C CA . ALA A 1 213 ? 14.912 -28.821 -11.842 1.00 64.00 213 ALA A CA 1
ATOM 1705 C C . ALA A 1 213 ? 14.069 -29.622 -10.821 1.00 64.00 213 ALA A C 1
ATOM 1707 O O . ALA A 1 213 ? 13.279 -30.482 -11.212 1.00 64.00 213 ALA A O 1
ATOM 1708 N N . GLU A 1 214 ? 14.152 -29.283 -9.525 1.00 61.72 214 GLU A N 1
ATOM 1709 C CA . GLU A 1 214 ? 13.467 -29.996 -8.418 1.00 61.72 214 GLU A CA 1
ATOM 1710 C C . GLU A 1 214 ? 11.921 -29.992 -8.484 1.00 61.72 214 GLU A C 1
ATOM 1712 O O . GLU A 1 214 ? 11.252 -30.651 -7.690 1.00 61.72 214 GLU A O 1
ATOM 1717 N N . GLY A 1 215 ? 11.322 -29.253 -9.423 1.00 79.88 215 GLY A N 1
ATOM 1718 C CA . GLY A 1 215 ? 9.881 -29.299 -9.688 1.00 79.88 215 GLY A CA 1
ATOM 1719 C C . GLY A 1 215 ? 8.997 -28.622 -8.634 1.00 79.88 215 GLY A C 1
ATOM 1720 O O . GLY A 1 215 ? 7.790 -28.865 -8.625 1.00 79.88 215 GLY A O 1
ATOM 1721 N N . VAL A 1 216 ? 9.577 -27.783 -7.769 1.00 91.25 216 VAL A N 1
ATOM 1722 C CA . VAL A 1 216 ? 8.874 -27.028 -6.718 1.00 91.25 216 VAL A CA 1
ATOM 1723 C C . VAL A 1 216 ? 7.760 -26.153 -7.305 1.00 91.25 216 VAL A C 1
ATOM 1725 O O . VAL A 1 216 ? 7.966 -25.422 -8.275 1.00 91.25 216 VAL A O 1
ATOM 1728 N N . GLN A 1 217 ? 6.579 -26.198 -6.691 1.00 93.75 217 GLN A N 1
ATOM 1729 C CA . GLN A 1 217 ? 5.377 -25.505 -7.159 1.00 93.75 217 GLN A CA 1
ATOM 1730 C C . GLN A 1 217 ? 5.093 -24.271 -6.299 1.00 93.75 217 GLN A C 1
ATOM 1732 O O . GLN A 1 217 ? 4.951 -24.382 -5.083 1.00 93.75 217 GLN A O 1
ATOM 1737 N N . ILE A 1 218 ? 4.961 -23.094 -6.913 1.00 96.44 218 ILE A N 1
ATOM 1738 C CA . ILE A 1 218 ? 4.619 -21.855 -6.199 1.00 96.44 218 ILE A CA 1
ATOM 1739 C C . ILE A 1 218 ? 3.124 -21.572 -6.369 1.00 96.44 218 ILE A C 1
ATOM 1741 O O . ILE A 1 218 ? 2.665 -21.368 -7.492 1.00 96.44 218 ILE A O 1
ATOM 1745 N N . ILE A 1 219 ? 2.369 -21.496 -5.272 1.00 97.50 219 ILE A N 1
ATOM 1746 C CA . ILE A 1 219 ? 0.937 -21.155 -5.283 1.00 97.50 219 ILE A CA 1
ATOM 1747 C C . ILE A 1 219 ? 0.750 -19.714 -4.803 1.00 97.50 219 ILE A C 1
ATOM 1749 O O . ILE A 1 219 ? 1.235 -19.346 -3.735 1.00 97.50 219 ILE A O 1
ATOM 1753 N N . ASP A 1 220 ? 0.028 -18.896 -5.569 1.00 97.44 220 ASP A N 1
ATOM 1754 C CA . ASP A 1 220 ? -0.284 -17.507 -5.216 1.00 97.44 220 ASP A CA 1
ATOM 1755 C C . ASP A 1 220 ? -1.762 -17.341 -4.832 1.00 97.44 220 ASP A C 1
ATOM 1757 O O . ASP A 1 220 ? -2.659 -17.545 -5.658 1.00 97.44 220 ASP A O 1
ATOM 1761 N N . ALA A 1 221 ? -1.992 -16.929 -3.583 1.00 97.00 221 ALA A N 1
ATOM 1762 C CA . ALA A 1 221 ? -3.304 -16.782 -2.954 1.00 97.00 221 ALA A CA 1
ATOM 1763 C C . ALA A 1 221 ? -4.048 -15.468 -3.278 1.00 97.00 221 ALA A C 1
ATOM 1765 O O . ALA A 1 221 ? -5.146 -15.233 -2.756 1.00 97.00 221 ALA A O 1
ATOM 1766 N N . ARG A 1 222 ? -3.453 -14.556 -4.064 1.00 95.94 222 ARG A N 1
ATOM 1767 C CA . ARG A 1 222 ? -4.070 -13.263 -4.427 1.00 95.94 222 ARG A CA 1
ATOM 1768 C C . ARG A 1 222 ? -5.235 -13.440 -5.408 1.00 95.94 222 ARG A C 1
ATOM 1770 O O . ARG A 1 222 ? -5.399 -14.486 -6.029 1.00 95.94 222 ARG A O 1
ATOM 1777 N N . SER A 1 223 ? -6.048 -12.393 -5.569 1.00 94.31 223 SER A N 1
ATOM 1778 C CA . SER A 1 223 ? -7.096 -12.356 -6.595 1.00 94.31 223 SER A CA 1
ATOM 1779 C C . SER A 1 223 ? -6.506 -12.436 -8.009 1.00 94.31 223 SER A C 1
ATOM 1781 O O . SER A 1 223 ? -5.408 -11.937 -8.269 1.00 94.31 223 SER A O 1
ATOM 1783 N N . GLN A 1 224 ? -7.273 -13.014 -8.939 1.00 94.44 224 GLN A N 1
ATOM 1784 C CA . GLN A 1 224 ? -6.861 -13.212 -10.334 1.00 94.44 224 GLN A CA 1
ATOM 1785 C C . GLN A 1 224 ? -6.399 -11.908 -11.011 1.00 94.44 224 GLN A C 1
ATOM 1787 O O . GLN A 1 224 ? -5.399 -11.915 -11.728 1.00 94.44 224 GLN A O 1
ATOM 1792 N N . GLY A 1 225 ? -7.075 -10.779 -10.769 1.00 92.88 225 GLY A N 1
ATOM 1793 C CA . GLY A 1 225 ? -6.699 -9.484 -11.348 1.00 92.88 225 GLY A CA 1
ATOM 1794 C C . GLY A 1 225 ? -5.362 -8.942 -10.820 1.00 92.88 225 GLY A C 1
ATOM 1795 O O . GLY A 1 225 ? -4.549 -8.444 -11.597 1.00 92.88 225 GLY A O 1
ATOM 1796 N N . ARG A 1 226 ? -5.044 -9.133 -9.532 1.00 93.94 226 ARG A N 1
ATOM 1797 C CA . ARG A 1 226 ? -3.731 -8.766 -8.955 1.00 93.94 226 ARG A CA 1
ATOM 1798 C C . ARG A 1 226 ? -2.595 -9.644 -9.485 1.00 93.94 226 ARG A C 1
ATOM 1800 O O . ARG A 1 226 ? -1.507 -9.142 -9.779 1.00 93.94 226 ARG A O 1
ATOM 1807 N N . PHE A 1 227 ? -2.869 -10.939 -9.641 1.00 94.94 227 PHE A N 1
ATOM 1808 C CA . PHE A 1 227 ? -1.945 -11.936 -10.186 1.00 94.94 227 PHE A CA 1
ATOM 1809 C C . PHE A 1 227 ? -1.638 -11.704 -11.677 1.00 94.94 227 PHE A C 1
ATOM 1811 O O . PHE A 1 227 ? -0.484 -11.708 -12.100 1.00 94.94 227 PHE A O 1
ATOM 1818 N N . THR A 1 228 ? -2.662 -11.448 -12.492 1.00 93.75 228 THR A N 1
ATOM 1819 C CA . THR A 1 228 ? -2.496 -11.115 -13.922 1.00 93.75 228 THR A CA 1
ATOM 1820 C C . THR A 1 228 ? -1.881 -9.734 -14.131 1.00 93.75 228 THR A C 1
ATOM 1822 O O . THR A 1 228 ? -1.194 -9.513 -15.127 1.00 93.75 228 THR A O 1
ATOM 1825 N N . GLY A 1 229 ? -2.074 -8.820 -13.179 1.00 91.44 229 GLY A N 1
ATOM 1826 C CA . GLY A 1 229 ? -1.619 -7.438 -13.257 1.00 91.44 229 GLY A CA 1
ATOM 1827 C C . GLY A 1 229 ? -2.649 -6.467 -13.838 1.00 91.44 229 GLY A C 1
ATOM 1828 O O . GLY A 1 229 ? -2.263 -5.355 -14.198 1.00 91.44 229 GLY A O 1
ATOM 1829 N N . GLU A 1 230 ? -3.916 -6.881 -13.927 1.00 90.31 230 GLU A N 1
ATOM 1830 C CA . GLU A 1 230 ? -5.063 -6.023 -14.247 1.00 90.31 230 GLU A CA 1
ATOM 1831 C C . GLU A 1 230 ? -5.396 -5.071 -13.084 1.00 90.31 230 GLU A C 1
ATOM 1833 O O . GLU A 1 230 ? -5.548 -3.869 -13.302 1.00 90.31 230 GLU A O 1
ATOM 1838 N N . ASP A 1 231 ? -5.430 -5.588 -11.850 1.00 89.62 231 ASP A N 1
ATOM 1839 C CA . ASP A 1 231 ? -5.740 -4.813 -10.641 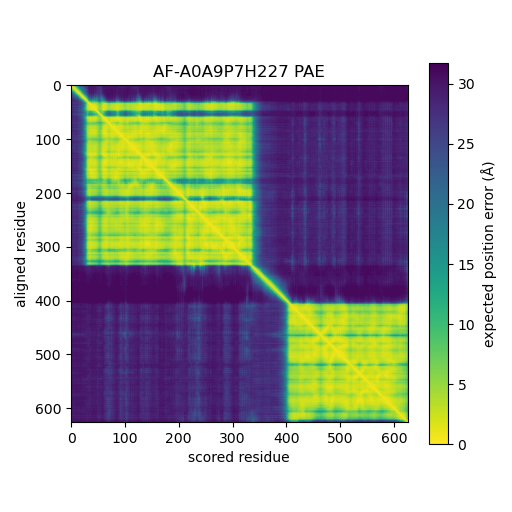1.00 89.62 231 ASP A CA 1
ATOM 1840 C C . ASP A 1 231 ? -4.462 -4.273 -9.971 1.00 89.62 231 ASP A C 1
ATOM 1842 O O . ASP A 1 231 ? -3.427 -4.953 -9.970 1.00 89.62 231 ASP A O 1
ATOM 1846 N N . PRO A 1 232 ? -4.502 -3.090 -9.328 1.00 89.19 232 PRO A N 1
ATOM 1847 C CA . PRO A 1 232 ? -3.408 -2.602 -8.493 1.00 89.19 232 PRO A CA 1
ATOM 1848 C C . PRO A 1 232 ? -3.235 -3.441 -7.215 1.00 89.19 232 PRO A C 1
ATOM 1850 O O . PRO A 1 232 ? -4.182 -4.003 -6.667 1.00 89.19 232 PRO A O 1
ATOM 1853 N N . GLU A 1 233 ? -2.009 -3.489 -6.694 1.00 89.31 233 GLU A N 1
ATOM 1854 C CA . GLU A 1 233 ? -1.762 -3.979 -5.335 1.00 89.31 233 GLU A CA 1
ATOM 1855 C C . GLU A 1 233 ? -2.300 -2.970 -4.292 1.00 89.31 233 GLU A C 1
ATOM 1857 O O . GLU A 1 233 ? -2.125 -1.768 -4.488 1.00 89.31 233 GLU A O 1
ATOM 1862 N N . PRO A 1 234 ? -2.881 -3.410 -3.151 1.00 85.19 234 PRO A N 1
ATOM 1863 C CA . PRO A 1 234 ? -3.436 -2.508 -2.125 1.00 85.19 234 PRO A CA 1
ATOM 1864 C C . PRO A 1 234 ? -2.436 -1.549 -1.460 1.00 85.19 234 PRO A C 1
ATOM 1866 O O . PRO A 1 234 ? -2.830 -0.681 -0.689 1.00 85.19 234 PRO A O 1
ATOM 1869 N N . ARG A 1 235 ? -1.132 -1.734 -1.698 1.00 80.81 235 ARG A N 1
ATOM 1870 C CA . ARG A 1 235 ? -0.062 -0.867 -1.199 1.00 80.81 235 ARG A CA 1
ATOM 1871 C C . ARG A 1 235 ? 0.530 -0.088 -2.364 1.00 80.81 235 ARG A C 1
ATOM 1873 O O . ARG A 1 235 ? 1.013 -0.683 -3.329 1.00 80.81 235 ARG A O 1
ATOM 1880 N N . GLU A 1 236 ? 0.522 1.234 -2.248 1.00 79.62 236 GLU A N 1
ATOM 1881 C CA . GLU A 1 236 ? 0.988 2.134 -3.301 1.00 79.62 236 GLU A CA 1
ATOM 1882 C C . GLU A 1 236 ? 2.440 1.857 -3.730 1.00 79.62 236 GLU A C 1
ATOM 1884 O O . GLU A 1 236 ? 3.320 1.565 -2.920 1.00 79.62 236 GLU A O 1
ATOM 1889 N N . GLY A 1 237 ? 2.705 1.983 -5.033 1.00 80.44 237 GLY A N 1
ATOM 1890 C CA . GLY A 1 237 ? 4.051 1.884 -5.607 1.00 80.44 237 GLY A CA 1
ATOM 1891 C C . GLY A 1 237 ? 4.576 0.466 -5.867 1.00 80.44 237 GLY A C 1
ATOM 1892 O O . GLY A 1 237 ? 5.631 0.334 -6.490 1.00 80.44 237 GLY A O 1
ATOM 1893 N N . LEU A 1 238 ? 3.860 -0.587 -5.462 1.00 86.69 238 LEU A N 1
ATOM 1894 C CA . LEU A 1 238 ? 4.167 -1.972 -5.841 1.00 86.69 238 LEU A CA 1
ATOM 1895 C C . LEU A 1 238 ? 3.649 -2.298 -7.251 1.00 86.69 238 LEU A C 1
ATOM 1897 O O . LEU A 1 238 ? 2.567 -1.869 -7.646 1.00 86.69 238 LEU A O 1
ATOM 1901 N N . SER A 1 239 ? 4.409 -3.084 -8.022 1.00 88.75 239 SER A N 1
ATOM 1902 C CA . SER A 1 239 ? 3.910 -3.611 -9.299 1.00 88.75 239 SER A CA 1
ATOM 1903 C C . SER A 1 239 ? 3.027 -4.829 -9.056 1.00 88.75 239 SER A C 1
ATOM 1905 O O . SER A 1 239 ? 3.464 -5.779 -8.416 1.00 88.75 239 SER A O 1
ATOM 1907 N N . SER A 1 240 ? 1.842 -4.851 -9.657 1.00 90.31 240 SER A N 1
ATOM 1908 C CA . SER A 1 240 ? 1.046 -6.071 -9.853 1.00 90.31 240 SER A CA 1
ATOM 1909 C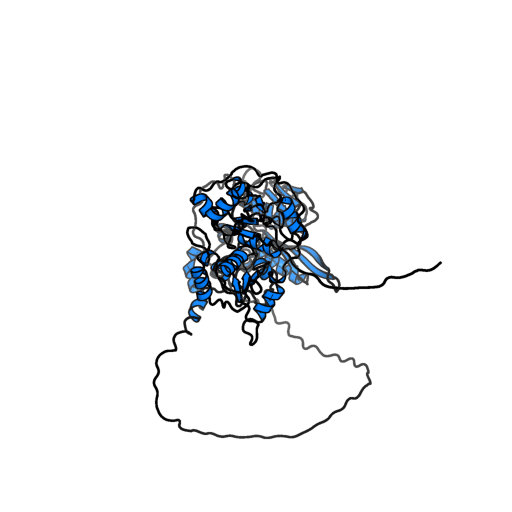 C . SER A 1 240 ? 1.710 -7.027 -10.860 1.00 90.31 240 SER A C 1
ATOM 1911 O O . SER A 1 240 ? 2.728 -6.673 -11.473 1.00 90.31 240 SER A O 1
ATOM 1913 N N . GLY A 1 241 ? 1.130 -8.213 -11.057 1.00 93.25 241 GLY A N 1
ATOM 1914 C CA . GLY A 1 241 ? 1.715 -9.318 -11.828 1.00 93.25 241 GLY A CA 1
ATOM 1915 C C . GLY A 1 241 ? 2.002 -10.536 -10.943 1.00 93.25 241 GLY A C 1
ATOM 1916 O O . GLY A 1 241 ? 1.574 -10.562 -9.787 1.00 93.25 241 GLY A O 1
ATOM 1917 N N . HIS A 1 242 ? 2.731 -11.525 -11.464 1.00 95.38 242 HIS A N 1
ATOM 1918 C CA . HIS A 1 242 ? 3.077 -12.772 -10.764 1.00 95.38 242 HIS A CA 1
ATOM 1919 C C . HIS A 1 242 ? 4.512 -13.253 -11.052 1.00 95.38 242 HIS A C 1
ATOM 1921 O O . HIS A 1 242 ? 5.224 -12.699 -11.896 1.00 95.38 242 HIS A O 1
ATOM 1927 N N . MET A 1 243 ? 4.943 -14.267 -10.295 1.00 95.56 243 MET A N 1
ATOM 1928 C CA . MET A 1 243 ? 6.218 -14.969 -10.464 1.00 95.56 243 MET A CA 1
ATOM 1929 C C . MET A 1 243 ? 6.137 -15.916 -11.675 1.00 95.56 243 MET A C 1
ATOM 1931 O O . MET A 1 243 ? 5.129 -16.605 -11.816 1.00 95.56 243 MET A O 1
ATOM 1935 N N . PRO A 1 244 ? 7.169 -16.010 -12.534 1.00 93.19 244 PRO A N 1
ATOM 1936 C CA . PRO A 1 244 ? 7.237 -17.052 -13.556 1.00 93.19 244 PRO A CA 1
ATOM 1937 C C . PRO A 1 244 ? 6.981 -18.446 -12.967 1.00 93.19 244 PRO A C 1
ATOM 1939 O O . PRO A 1 244 ? 7.575 -18.808 -11.955 1.00 93.19 244 PRO A O 1
ATOM 1942 N N . GLY A 1 245 ? 6.074 -19.204 -13.585 1.00 90.44 245 GLY A N 1
ATOM 1943 C CA . GLY A 1 245 ? 5.720 -20.557 -13.153 1.00 90.44 245 GLY A CA 1
ATOM 1944 C C . GLY A 1 245 ? 4.810 -20.669 -11.925 1.00 90.44 245 GLY A C 1
ATOM 1945 O O . GLY A 1 245 ? 4.466 -21.792 -11.560 1.00 90.44 245 GLY A O 1
ATOM 1946 N N . SER A 1 246 ? 4.394 -19.567 -11.286 1.00 94.69 246 SER A N 1
ATOM 1947 C CA . SER A 1 246 ? 3.450 -19.655 -10.166 1.00 94.69 246 SER A CA 1
ATOM 1948 C C . SER A 1 246 ? 2.006 -19.895 -10.623 1.00 94.69 246 SER A C 1
ATOM 1950 O O . SER A 1 246 ? 1.590 -19.489 -11.707 1.00 94.69 246 SER A O 1
ATOM 1952 N N . ILE A 1 247 ? 1.225 -20.564 -9.775 1.00 95.75 247 ILE A N 1
ATOM 1953 C CA . ILE A 1 247 ? -0.145 -21.010 -10.046 1.00 95.75 247 ILE A CA 1
ATOM 1954 C C . ILE A 1 247 ? -1.107 -20.193 -9.179 1.00 95.75 247 ILE A C 1
ATOM 1956 O O . ILE A 1 247 ? -0.973 -20.155 -7.956 1.00 95.75 247 ILE A O 1
ATOM 1960 N N . ASN A 1 248 ? -2.098 -19.532 -9.788 1.00 97.25 248 ASN A N 1
ATOM 1961 C CA . ASN A 1 248 ? -3.071 -18.743 -9.030 1.00 97.25 248 ASN A CA 1
ATOM 1962 C C . ASN A 1 248 ? -4.227 -19.599 -8.496 1.00 97.25 248 ASN A C 1
ATOM 1964 O O . ASN A 1 248 ? -5.044 -20.136 -9.261 1.00 97.25 248 ASN A O 1
ATOM 1968 N N . ILE A 1 249 ? -4.323 -19.644 -7.167 1.00 97.56 249 ILE A N 1
ATOM 1969 C CA . ILE A 1 249 ? -5.437 -20.223 -6.415 1.00 97.56 249 ILE A CA 1
ATOM 1970 C C . ILE A 1 249 ? -5.871 -19.169 -5.386 1.00 97.56 249 ILE A C 1
ATOM 1972 O O . ILE A 1 249 ? -5.364 -19.166 -4.267 1.00 97.56 249 ILE A O 1
ATOM 1976 N N . PRO A 1 250 ? -6.765 -18.228 -5.751 1.00 96.62 250 PRO A N 1
ATOM 1977 C CA . PRO A 1 250 ? -7.258 -17.215 -4.821 1.00 96.62 250 PRO A CA 1
ATOM 1978 C C . PRO A 1 250 ? -7.894 -17.857 -3.583 1.00 96.62 250 PRO A C 1
ATOM 1980 O O . PRO A 1 250 ? -8.559 -18.883 -3.711 1.00 96.62 250 PRO A O 1
ATOM 1983 N N . ILE A 1 251 ? -7.795 -17.229 -2.404 1.00 95.62 251 ILE A N 1
ATOM 1984 C CA . ILE A 1 251 ? -8.406 -17.779 -1.171 1.00 95.62 251 ILE A CA 1
ATOM 1985 C C . ILE A 1 251 ? -9.911 -18.078 -1.299 1.00 95.62 251 ILE A C 1
ATOM 1987 O O . ILE A 1 251 ? -10.416 -19.001 -0.672 1.00 95.62 251 ILE A O 1
ATOM 1991 N N . SER A 1 252 ? -10.628 -17.357 -2.166 1.00 95.50 252 SER A N 1
ATOM 1992 C CA . SER A 1 252 ? -12.047 -17.597 -2.457 1.00 95.50 252 SER A CA 1
ATOM 1993 C C . SER A 1 252 ? -12.333 -18.919 -3.180 1.00 95.50 252 SER A C 1
ATOM 1995 O O . SER A 1 252 ? -13.497 -19.264 -3.334 1.00 95.50 252 SER A O 1
ATOM 1997 N N . ALA A 1 253 ? -11.309 -19.634 -3.657 1.00 96.31 253 ALA A N 1
ATOM 1998 C CA . ALA A 1 253 ? -11.436 -20.960 -4.262 1.00 96.31 253 ALA A CA 1
ATOM 1999 C C . ALA A 1 253 ? -11.325 -22.105 -3.235 1.00 96.31 253 ALA A C 1
ATOM 2001 O O . ALA A 1 253 ? -11.708 -23.225 -3.549 1.00 96.31 253 ALA A O 1
ATOM 2002 N N . VAL A 1 254 ? -10.813 -21.839 -2.024 1.00 96.81 254 VAL A N 1
ATOM 2003 C CA . VAL A 1 254 ? -10.687 -22.831 -0.932 1.00 96.81 254 VAL A CA 1
ATOM 2004 C C . VAL A 1 254 ? -11.653 -22.574 0.232 1.00 96.81 254 VAL A C 1
ATOM 2006 O O . VAL A 1 254 ? -11.689 -23.344 1.192 1.00 96.81 254 VAL A O 1
ATOM 2009 N N . LEU A 1 255 ? -12.451 -21.506 0.143 1.00 97.00 255 LEU A N 1
ATOM 2010 C CA . LEU A 1 255 ? -13.463 -21.123 1.123 1.00 97.00 255 LEU A CA 1
ATOM 2011 C C . LEU A 1 255 ? -14.859 -21.152 0.491 1.00 97.00 255 LEU A C 1
ATOM 2013 O O . LEU A 1 255 ? -15.050 -20.692 -0.634 1.00 97.00 255 LEU A O 1
ATOM 2017 N N . ASP A 1 256 ? -15.845 -21.622 1.245 1.00 95.69 256 ASP A N 1
ATOM 2018 C CA . ASP A 1 256 ? -17.255 -21.569 0.873 1.00 95.69 256 ASP A CA 1
ATOM 2019 C C . ASP A 1 256 ? -17.736 -20.106 0.722 1.00 95.69 256 ASP A C 1
ATOM 2021 O O . ASP A 1 256 ? -17.458 -19.256 1.582 1.00 95.69 256 ASP A O 1
ATOM 2025 N N . PRO A 1 257 ? -18.469 -19.764 -0.356 1.00 93.06 257 PRO A N 1
ATOM 2026 C CA . PRO A 1 257 ? -18.815 -18.380 -0.658 1.00 93.06 257 PRO A CA 1
ATOM 2027 C C . PRO A 1 257 ? -19.777 -17.736 0.350 1.00 93.06 257 PRO A C 1
ATOM 2029 O O . PRO A 1 257 ? -19.741 -16.507 0.477 1.00 93.06 257 PRO A O 1
ATOM 2032 N N . GLN A 1 258 ? -20.603 -18.508 1.066 1.00 91.25 258 GLN A N 1
ATOM 2033 C CA . GLN A 1 258 ? -21.620 -17.991 1.991 1.00 91.25 258 GLN A CA 1
ATOM 2034 C C . GLN A 1 258 ? -21.120 -17.959 3.441 1.00 91.25 258 GLN A C 1
ATOM 2036 O O . GLN A 1 258 ? -21.118 -16.905 4.084 1.00 91.25 258 GLN A O 1
ATOM 2041 N N . THR A 1 259 ? -20.670 -19.102 3.948 1.00 93.00 259 THR A N 1
ATOM 2042 C CA . THR A 1 259 ? -20.206 -19.313 5.328 1.00 93.00 259 THR A CA 1
ATOM 2043 C C . THR A 1 259 ? -18.789 -18.790 5.568 1.00 93.00 259 THR A C 1
ATOM 2045 O O . THR A 1 259 ? -18.419 -18.531 6.712 1.00 93.00 259 THR A O 1
ATOM 2048 N N . LYS A 1 260 ? -17.988 -18.622 4.502 1.00 94.81 260 LYS A N 1
ATOM 2049 C CA . LYS A 1 260 ? -16.545 -18.320 4.561 1.00 94.81 260 LYS A CA 1
ATOM 2050 C C . LYS A 1 260 ? -15.735 -19.359 5.348 1.00 94.81 260 LYS A C 1
ATOM 2052 O O . LYS A 1 260 ? -14.651 -19.041 5.836 1.00 94.81 260 LYS A O 1
ATOM 2057 N N . ALA A 1 261 ? -16.260 -20.569 5.522 1.00 95.75 261 ALA A N 1
ATOM 2058 C CA . ALA A 1 261 ? -15.530 -21.700 6.081 1.00 95.75 261 ALA A CA 1
ATOM 2059 C C . ALA A 1 261 ? -14.655 -22.361 5.000 1.00 95.75 261 ALA A C 1
ATOM 2061 O O . ALA A 1 261 ? -14.936 -22.213 3.813 1.00 95.75 261 ALA A O 1
ATOM 2062 N N . PHE A 1 262 ? -13.617 -23.104 5.382 1.00 96.94 262 PHE A N 1
ATOM 2063 C CA . PHE A 1 262 ? -12.901 -23.983 4.452 1.00 96.94 262 PHE A CA 1
ATOM 2064 C C . PHE A 1 262 ? -13.853 -25.007 3.827 1.00 96.94 262 PHE A C 1
ATOM 2066 O O . PHE A 1 262 ? -14.709 -25.564 4.520 1.00 96.94 262 PHE A O 1
ATOM 2073 N N . LEU A 1 263 ? -13.681 -25.261 2.527 1.00 96.69 263 LEU A N 1
ATOM 2074 C CA . LEU A 1 263 ? -14.417 -26.316 1.831 1.00 96.69 263 LEU A CA 1
ATOM 2075 C C . LEU A 1 263 ? -14.082 -27.702 2.426 1.00 96.69 263 LEU A C 1
ATOM 2077 O O . LEU A 1 263 ? -12.983 -27.895 2.950 1.00 96.69 263 LEU A O 1
ATOM 2081 N N . PRO A 1 264 ? -14.980 -28.699 2.317 1.00 95.12 264 PRO A N 1
ATOM 2082 C CA . PRO A 1 264 ? -14.684 -30.066 2.734 1.00 95.12 264 PRO A CA 1
ATOM 2083 C C . PRO A 1 264 ? -13.461 -30.650 2.015 1.00 95.12 264 PRO A C 1
ATOM 2085 O O . PRO A 1 264 ? -13.233 -30.382 0.834 1.00 95.12 264 PRO A O 1
ATOM 2088 N N . LYS A 1 265 ? -12.725 -31.524 2.709 1.00 94.75 265 LYS A N 1
ATOM 2089 C CA . LYS A 1 265 ? -11.494 -32.189 2.248 1.00 94.75 265 LYS A CA 1
ATOM 2090 C C . LYS A 1 265 ? -11.502 -32.650 0.786 1.00 94.75 265 LYS A C 1
ATOM 2092 O O . LYS A 1 265 ? -10.564 -32.356 0.047 1.00 94.75 265 LYS A O 1
ATOM 2097 N N . ASP A 1 266 ? -12.552 -33.344 0.352 1.00 95.75 266 ASP A N 1
ATOM 2098 C CA . ASP A 1 266 ? -12.632 -33.881 -1.014 1.00 95.75 266 ASP A CA 1
ATOM 2099 C C . ASP A 1 266 ? -12.845 -32.789 -2.074 1.00 95.75 266 ASP A C 1
ATOM 2101 O O . ASP A 1 266 ? -12.348 -32.904 -3.195 1.00 95.75 266 ASP A O 1
ATOM 2105 N N . GLN A 1 267 ? -13.509 -31.686 -1.712 1.00 96.31 267 GLN A N 1
ATOM 2106 C CA . GLN A 1 267 ? -13.633 -30.511 -2.577 1.00 96.31 267 GLN A CA 1
ATOM 2107 C C . GLN A 1 267 ? -12.306 -29.749 -2.663 1.00 96.31 267 GLN A C 1
ATOM 2109 O O . GLN A 1 267 ? -11.899 -29.382 -3.762 1.00 96.31 267 GLN A O 1
ATOM 2114 N N . LEU A 1 268 ? -11.582 -29.583 -1.548 1.00 96.50 268 LEU A N 1
ATOM 2115 C CA . LEU A 1 268 ? -10.244 -28.976 -1.555 1.00 96.50 268 LEU A CA 1
ATOM 2116 C C . LEU A 1 268 ? -9.267 -29.771 -2.431 1.00 96.50 268 LEU A C 1
ATOM 2118 O O . LEU A 1 268 ? -8.602 -29.191 -3.288 1.00 96.50 268 LEU A O 1
ATOM 2122 N N . LYS A 1 269 ? -9.230 -31.104 -2.287 1.00 95.50 269 LYS A N 1
ATOM 2123 C CA . LYS A 1 269 ? -8.449 -31.985 -3.174 1.00 95.50 269 LYS A CA 1
ATOM 2124 C C . LYS A 1 269 ? -8.777 -31.752 -4.648 1.00 95.50 269 LYS A C 1
ATOM 2126 O O . LYS A 1 269 ? -7.861 -31.652 -5.461 1.00 95.50 269 LYS A O 1
ATOM 2131 N N . LYS A 1 270 ? -10.066 -31.642 -4.987 1.00 95.81 270 LYS A N 1
ATOM 2132 C CA . LYS A 1 270 ? -10.518 -31.378 -6.356 1.00 95.81 270 LYS A CA 1
ATOM 2133 C C . LYS A 1 270 ? -10.039 -30.011 -6.864 1.00 95.81 270 LYS A C 1
ATOM 2135 O O . LYS A 1 270 ? -9.485 -29.957 -7.955 1.00 95.81 270 LYS A O 1
ATOM 2140 N N . VAL A 1 271 ? -10.150 -28.950 -6.060 1.00 96.19 271 VAL A N 1
ATOM 2141 C CA . VAL A 1 271 ? -9.654 -27.600 -6.402 1.00 96.19 271 VAL A CA 1
ATOM 2142 C C . VAL A 1 271 ? -8.148 -27.602 -6.693 1.00 96.19 271 VAL A C 1
ATOM 2144 O O . VAL A 1 271 ? -7.713 -26.990 -7.668 1.00 96.19 271 VAL A O 1
ATOM 2147 N N . PHE A 1 272 ? -7.343 -28.304 -5.890 1.00 96.44 272 PHE A N 1
ATOM 2148 C CA . PHE A 1 272 ? -5.899 -28.413 -6.131 1.00 96.44 272 PHE A CA 1
ATOM 2149 C C . PHE A 1 272 ? -5.571 -29.263 -7.372 1.00 96.44 272 PHE A C 1
ATOM 2151 O O . PHE A 1 272 ? -4.723 -28.864 -8.173 1.00 96.44 272 PHE A O 1
ATOM 2158 N N . ALA A 1 273 ? -6.276 -30.378 -7.584 1.00 93.94 273 ALA A N 1
ATOM 2159 C CA . ALA A 1 273 ? -6.085 -31.244 -8.750 1.00 93.94 273 ALA A CA 1
ATOM 2160 C C . ALA A 1 273 ? -6.472 -30.556 -10.075 1.00 93.94 273 ALA A C 1
ATOM 2162 O O . ALA A 1 273 ? -5.713 -30.616 -11.040 1.00 93.94 273 ALA A O 1
ATOM 2163 N N . GLU A 1 274 ? -7.598 -29.834 -10.119 1.00 94.88 274 GLU A N 1
ATOM 2164 C CA . GLU A 1 274 ? -8.032 -29.045 -11.289 1.00 94.88 274 GLU A CA 1
ATOM 2165 C C . GLU A 1 274 ? -7.050 -27.918 -11.646 1.00 94.88 274 GLU A C 1
ATOM 2167 O O . GLU A 1 274 ? -6.983 -27.478 -12.794 1.00 94.88 274 GLU A O 1
ATOM 2172 N N . LYS A 1 275 ? -6.261 -27.459 -10.669 1.00 93.94 275 LYS A N 1
ATOM 2173 C CA . LYS A 1 275 ? -5.196 -26.464 -10.842 1.00 93.94 275 LYS A CA 1
ATOM 2174 C C . LYS A 1 275 ? -3.833 -27.075 -11.187 1.00 93.94 275 LYS A C 1
ATOM 2176 O O . LYS A 1 275 ? -2.871 -26.325 -11.335 1.00 93.94 275 LYS A O 1
ATOM 2181 N N . GLY A 1 276 ? -3.754 -28.398 -11.341 1.00 92.00 276 GLY A N 1
ATOM 2182 C CA . GLY A 1 276 ? -2.533 -29.113 -11.712 1.00 92.00 276 GLY A CA 1
ATOM 2183 C C . GLY A 1 276 ? -1.498 -29.231 -10.592 1.00 92.00 276 GLY A C 1
ATOM 2184 O O . GLY A 1 276 ? -0.324 -29.425 -10.895 1.00 92.00 276 GLY A O 1
ATOM 2185 N N . ILE A 1 277 ? -1.902 -29.102 -9.321 1.00 93.44 277 ILE A N 1
ATOM 2186 C CA . ILE A 1 277 ? -0.991 -29.259 -8.180 1.00 93.44 277 ILE A CA 1
ATOM 2187 C C . ILE A 1 277 ? -0.665 -30.741 -7.970 1.00 93.44 277 ILE A C 1
ATOM 2189 O O . ILE A 1 277 ? -1.522 -31.534 -7.579 1.00 93.44 277 ILE A O 1
ATOM 2193 N N . ASP A 1 278 ? 0.597 -31.100 -8.187 1.00 90.19 278 ASP A N 1
ATOM 2194 C CA . ASP A 1 278 ? 1.151 -32.420 -7.892 1.00 90.19 278 ASP A CA 1
ATOM 2195 C C . ASP A 1 278 ? 1.417 -32.549 -6.382 1.00 90.19 278 ASP A C 1
ATOM 2197 O O . ASP A 1 278 ? 2.229 -31.815 -5.818 1.00 90.19 278 ASP A O 1
ATOM 2201 N N . SER A 1 279 ? 0.745 -33.485 -5.710 1.00 88.19 279 SER A N 1
ATOM 2202 C CA . SER A 1 279 ? 0.897 -33.712 -4.267 1.00 88.19 279 SER A CA 1
ATOM 2203 C C . SER A 1 279 ? 2.250 -34.303 -3.854 1.00 88.19 279 SER A C 1
ATOM 2205 O O . SER A 1 279 ? 2.537 -34.332 -2.658 1.00 88.19 279 SER A O 1
ATOM 2207 N N . ALA A 1 280 ? 3.049 -34.813 -4.798 1.00 87.88 280 ALA A N 1
ATOM 2208 C CA . ALA A 1 280 ? 4.354 -35.418 -4.527 1.00 87.88 280 ALA A CA 1
ATOM 2209 C C . ALA A 1 280 ? 5.524 -34.420 -4.594 1.00 87.88 280 ALA A C 1
ATOM 2211 O O . ALA A 1 280 ? 6.625 -34.746 -4.150 1.00 87.88 280 ALA A O 1
ATOM 2212 N N . ARG A 1 281 ? 5.312 -33.214 -5.141 1.00 90.56 281 ARG A N 1
ATOM 2213 C CA . ARG A 1 281 ? 6.356 -32.183 -5.278 1.00 90.56 281 ARG A CA 1
ATOM 2214 C C . ARG A 1 281 ? 6.292 -31.169 -4.135 1.00 90.56 281 ARG A C 1
ATOM 2216 O O . ARG A 1 281 ? 5.195 -30.901 -3.641 1.00 90.56 281 ARG A O 1
ATOM 2223 N N . PRO A 1 282 ? 7.417 -30.535 -3.754 1.00 93.62 282 PRO A N 1
ATOM 2224 C CA . PRO A 1 282 ? 7.401 -29.464 -2.764 1.00 93.62 282 PRO A CA 1
ATOM 2225 C C . PRO A 1 282 ? 6.530 -28.282 -3.202 1.00 93.62 282 PRO A C 1
ATOM 2227 O O . PRO A 1 282 ? 6.439 -27.963 -4.392 1.00 93.62 282 PRO A O 1
ATOM 2230 N N . ILE A 1 283 ? 5.897 -27.620 -2.233 1.00 95.88 283 ILE A N 1
ATOM 2231 C CA . ILE A 1 283 ? 4.954 -26.519 -2.465 1.00 95.88 283 ILE A CA 1
ATOM 2232 C C . ILE A 1 283 ? 5.385 -25.294 -1.660 1.00 95.88 283 ILE A C 1
ATOM 2234 O O . ILE A 1 283 ? 5.600 -25.378 -0.452 1.00 95.88 283 ILE A O 1
ATOM 2238 N N . ILE A 1 284 ? 5.445 -24.135 -2.314 1.00 97.25 284 ILE A N 1
ATOM 2239 C CA . ILE A 1 284 ? 5.647 -22.835 -1.675 1.00 97.25 284 ILE A CA 1
ATOM 2240 C C . ILE A 1 284 ? 4.365 -22.010 -1.812 1.00 97.25 284 ILE A C 1
ATOM 2242 O O . ILE A 1 284 ? 4.002 -21.580 -2.907 1.00 97.25 284 ILE A O 1
ATOM 2246 N N . SER A 1 285 ? 3.692 -21.741 -0.696 1.00 97.94 285 SER A N 1
ATOM 2247 C CA . SER A 1 285 ? 2.530 -20.844 -0.659 1.00 97.94 285 SER A CA 1
ATOM 2248 C C . SER A 1 285 ? 2.969 -19.383 -0.537 1.00 97.94 285 SER A C 1
ATOM 2250 O O . SER A 1 285 ? 3.806 -19.040 0.299 1.00 97.94 285 SER A O 1
ATOM 2252 N N . SER A 1 286 ? 2.385 -18.497 -1.340 1.00 97.56 286 SER A N 1
ATOM 2253 C CA . SER A 1 286 ? 2.676 -17.061 -1.367 1.00 97.56 286 SER A CA 1
ATOM 2254 C C . SER A 1 286 ? 1.400 -16.228 -1.510 1.00 97.56 286 SER A C 1
ATOM 2256 O O . SER A 1 286 ? 0.350 -16.722 -1.923 1.00 97.56 286 SER A O 1
ATOM 2258 N N . CYS A 1 287 ? 1.458 -14.948 -1.146 1.00 94.69 287 CYS A N 1
ATOM 2259 C CA . CYS A 1 287 ? 0.358 -14.010 -1.359 1.00 94.69 287 CYS A CA 1
ATOM 2260 C C . CYS A 1 287 ? 0.870 -12.565 -1.468 1.00 94.69 287 CYS A C 1
ATOM 2262 O O . CYS A 1 287 ? 1.950 -12.328 -1.992 1.00 94.69 287 CYS A O 1
ATOM 2264 N N . GLY A 1 288 ? 0.129 -11.574 -0.961 1.00 92.88 288 GLY A N 1
ATOM 2265 C CA . GLY A 1 288 ? 0.635 -10.207 -0.820 1.00 92.88 288 GLY A CA 1
ATOM 2266 C C . GLY A 1 288 ? 1.787 -10.067 0.189 1.00 92.88 288 GLY A C 1
ATOM 2267 O O . GLY A 1 288 ? 2.773 -9.401 -0.117 1.00 92.88 288 GLY A O 1
ATOM 2268 N N . THR A 1 289 ? 1.652 -10.650 1.390 1.00 91.88 289 THR A N 1
ATOM 2269 C CA . THR A 1 289 ? 2.534 -10.422 2.566 1.00 91.88 289 THR A CA 1
ATOM 2270 C C . THR A 1 289 ? 2.500 -11.585 3.572 1.00 91.88 289 THR A C 1
ATOM 2272 O O . THR A 1 289 ? 2.242 -11.361 4.752 1.00 91.88 289 THR A O 1
ATOM 2275 N N . GLY A 1 290 ? 2.568 -12.835 3.116 1.00 91.50 290 GLY A N 1
ATOM 2276 C CA . GLY A 1 290 ? 2.595 -14.024 3.981 1.00 91.50 290 GLY A CA 1
ATOM 2277 C C . GLY A 1 290 ? 1.289 -14.371 4.717 1.00 91.50 290 GLY A C 1
ATOM 2278 O O . GLY A 1 290 ? 1.106 -15.524 5.081 1.00 91.50 290 GLY A O 1
ATOM 2279 N N . VAL A 1 291 ? 0.356 -13.426 4.902 1.00 94.38 291 VAL A N 1
ATOM 2280 C CA . VAL A 1 291 ? -0.892 -13.618 5.670 1.00 94.38 291 VAL A CA 1
ATOM 2281 C C . VAL A 1 291 ? -1.811 -14.651 5.010 1.00 94.38 291 VAL A C 1
ATOM 2283 O O . VAL A 1 291 ? -1.940 -15.774 5.487 1.00 94.38 291 VAL A O 1
ATOM 2286 N N . THR A 1 292 ? -2.402 -14.317 3.860 1.00 95.19 292 THR A N 1
ATOM 2287 C CA . THR A 1 292 ? -3.321 -15.228 3.155 1.00 95.19 292 THR A CA 1
ATOM 2288 C C . THR A 1 292 ? -2.633 -16.427 2.491 1.00 95.19 292 THR A C 1
ATOM 2290 O O . THR A 1 292 ? -3.314 -17.347 2.052 1.00 95.19 292 THR A O 1
ATOM 2293 N N . ALA A 1 293 ? -1.296 -16.472 2.459 1.00 96.88 293 ALA A N 1
ATOM 2294 C CA . ALA A 1 293 ? -0.547 -17.656 2.040 1.00 96.88 293 ALA A CA 1
ATOM 2295 C C . ALA A 1 293 ? -0.765 -18.823 3.021 1.00 96.88 293 ALA A C 1
ATOM 2297 O O . ALA A 1 293 ? -0.926 -19.964 2.598 1.00 96.88 293 ALA A O 1
ATOM 2298 N N . CYS A 1 294 ? -0.877 -18.528 4.320 1.00 97.50 294 CYS A N 1
ATOM 2299 C CA . CYS A 1 294 ? -1.194 -19.521 5.346 1.00 97.50 294 CYS A CA 1
ATOM 2300 C C . CYS A 1 294 ? -2.635 -20.061 5.241 1.00 97.50 294 CYS A C 1
ATOM 2302 O O . CYS A 1 294 ? -2.909 -21.137 5.758 1.00 97.50 294 CYS A O 1
ATOM 2304 N N . VAL A 1 295 ? -3.554 -19.364 4.553 1.00 97.56 295 VAL A N 1
ATOM 2305 C CA . VAL A 1 295 ? -4.892 -19.907 4.232 1.00 97.56 295 VAL A CA 1
ATOM 2306 C C . VAL A 1 295 ? -4.764 -21.041 3.209 1.00 97.56 295 VAL A C 1
ATOM 2308 O O . VAL A 1 295 ? -5.428 -22.063 3.344 1.00 97.56 295 VAL A O 1
ATOM 2311 N N . ILE A 1 296 ? -3.874 -20.900 2.221 1.00 97.56 296 ILE A N 1
ATOM 2312 C CA . ILE A 1 296 ? -3.585 -21.965 1.251 1.00 97.56 296 ILE A CA 1
ATOM 2313 C C . ILE A 1 296 ? -2.838 -23.128 1.916 1.00 97.56 296 ILE A C 1
ATOM 2315 O O . ILE A 1 296 ? -3.225 -24.270 1.697 1.00 97.56 296 ILE A O 1
ATOM 2319 N N . ASP A 1 297 ? -1.848 -22.867 2.776 1.00 96.88 297 ASP A N 1
ATOM 2320 C CA . ASP A 1 297 ? -1.151 -23.929 3.530 1.00 96.88 297 ASP A CA 1
ATOM 2321 C C . ASP A 1 297 ? -2.112 -24.726 4.437 1.00 96.88 297 ASP A C 1
ATOM 2323 O O . ASP A 1 297 ? -2.102 -25.956 4.420 1.00 96.88 297 ASP A O 1
ATOM 2327 N N . ALA A 1 298 ? -3.028 -24.046 5.138 1.00 96.44 298 ALA A N 1
ATOM 2328 C CA . ALA A 1 298 ? -4.081 -24.693 5.926 1.00 96.44 298 ALA A CA 1
ATOM 2329 C C . ALA A 1 298 ? -5.046 -25.534 5.064 1.00 96.44 298 ALA A C 1
ATOM 2331 O O . ALA A 1 298 ? -5.422 -26.639 5.454 1.00 96.44 298 ALA A O 1
ATOM 2332 N N . ALA A 1 299 ? -5.421 -25.045 3.876 1.00 96.94 299 ALA A N 1
ATOM 2333 C CA . ALA A 1 299 ? -6.250 -25.797 2.934 1.00 96.94 299 ALA A CA 1
ATOM 2334 C C . ALA A 1 299 ? -5.522 -27.027 2.357 1.00 96.94 299 ALA A C 1
ATOM 2336 O O . ALA A 1 299 ? -6.146 -28.072 2.175 1.00 96.94 299 ALA A O 1
ATOM 2337 N N . LEU A 1 300 ? -4.214 -26.930 2.093 1.00 96.00 300 LEU A N 1
ATOM 2338 C CA . LEU A 1 300 ? -3.374 -28.058 1.673 1.00 96.00 300 LEU A CA 1
ATOM 2339 C C . LEU A 1 300 ? -3.261 -29.114 2.783 1.00 96.00 300 LEU A C 1
ATOM 2341 O O . LEU A 1 300 ? -3.358 -30.309 2.498 1.00 96.00 300 LEU A O 1
ATOM 2345 N N . GLU A 1 301 ? -3.116 -28.689 4.042 1.00 94.19 301 GLU A N 1
ATOM 2346 C CA . GLU A 1 301 ? -3.092 -29.585 5.205 1.00 94.19 301 GLU A CA 1
ATOM 2347 C C . GLU A 1 301 ? -4.410 -30.355 5.367 1.00 94.19 301 GLU A C 1
ATOM 2349 O O . GLU A 1 301 ? -4.394 -31.585 5.443 1.00 94.19 301 GLU A O 1
ATOM 2354 N N . GLU A 1 302 ? -5.551 -29.659 5.329 1.00 94.12 302 GLU A N 1
ATOM 2355 C CA . GLU A 1 302 ? -6.883 -30.275 5.422 1.00 94.12 302 GLU A CA 1
ATOM 2356 C C . GLU A 1 302 ? -7.147 -31.245 4.253 1.00 94.12 302 GLU A C 1
ATOM 2358 O O . GLU A 1 302 ? -7.573 -32.393 4.450 1.00 94.12 302 GLU A O 1
ATOM 2363 N N . ALA A 1 303 ? -6.804 -30.828 3.027 1.00 93.81 303 ALA A N 1
ATOM 2364 C CA . ALA A 1 303 ? -6.875 -31.670 1.835 1.00 93.81 303 ALA A CA 1
ATOM 2365 C C . ALA A 1 303 ? -5.972 -32.916 1.936 1.00 93.81 303 ALA A C 1
ATOM 2367 O O . ALA A 1 303 ? -6.297 -33.963 1.367 1.00 93.81 303 ALA A O 1
ATOM 2368 N N . GLY A 1 304 ? -4.860 -32.833 2.673 1.00 92.25 304 GLY A N 1
ATOM 2369 C CA . GLY A 1 304 ? -3.794 -33.834 2.675 1.00 92.25 304 GLY A CA 1
ATOM 2370 C C . GLY A 1 304 ? -2.980 -33.819 1.377 1.00 92.25 304 GLY A C 1
ATOM 2371 O O . GLY A 1 304 ? -2.700 -34.880 0.824 1.00 92.25 304 GLY A O 1
ATOM 2372 N N . VAL A 1 305 ? -2.663 -32.625 0.864 1.00 91.56 305 VAL A N 1
ATOM 2373 C CA . VAL A 1 305 ? -1.888 -32.397 -0.368 1.00 91.56 305 VAL A CA 1
ATOM 2374 C C . VAL A 1 305 ? -0.511 -31.835 -0.002 1.00 91.56 305 VAL A C 1
ATOM 2376 O O . VAL A 1 305 ? -0.415 -30.800 0.656 1.00 91.56 305 VAL A O 1
ATOM 2379 N N . GLY A 1 306 ? 0.559 -32.512 -0.435 1.00 86.56 306 GLY A N 1
ATOM 2380 C CA . GLY A 1 306 ? 1.936 -32.219 -0.019 1.00 86.56 306 GLY A CA 1
ATOM 2381 C C . GLY A 1 306 ? 2.227 -32.659 1.423 1.00 86.56 306 GLY A C 1
ATOM 2382 O O . GLY A 1 306 ? 1.345 -32.636 2.286 1.00 86.56 306 GLY A O 1
ATOM 2383 N N . SER A 1 307 ? 3.468 -33.057 1.713 1.00 86.19 307 SER A N 1
ATOM 2384 C CA . SER A 1 307 ? 3.862 -33.433 3.079 1.00 86.19 307 SER A CA 1
ATOM 2385 C C . SER A 1 307 ? 4.179 -32.185 3.925 1.00 86.19 307 SER A C 1
ATOM 2387 O O . SER A 1 307 ? 4.649 -31.189 3.370 1.00 86.19 307 SER A O 1
ATOM 2389 N N . PRO A 1 308 ? 3.971 -32.192 5.256 1.00 85.56 308 PRO A N 1
ATOM 2390 C CA . PRO A 1 308 ? 4.288 -31.039 6.110 1.00 85.56 308 PRO A CA 1
ATOM 2391 C C . PRO A 1 308 ? 5.747 -30.562 6.017 1.00 85.56 308 PRO A C 1
ATOM 2393 O O . PRO A 1 308 ? 6.027 -29.385 6.220 1.00 85.56 308 PRO A O 1
ATOM 2396 N N . GLU A 1 309 ? 6.673 -31.462 5.686 1.00 85.75 309 GLU A N 1
ATOM 2397 C CA . GLU A 1 309 ? 8.109 -31.198 5.534 1.00 85.75 309 GLU A CA 1
ATOM 2398 C C . GLU A 1 309 ? 8.464 -30.588 4.168 1.00 85.75 309 GLU A C 1
ATOM 2400 O O . GLU A 1 309 ? 9.534 -30.000 4.016 1.00 85.75 309 GLU A O 1
ATOM 2405 N N . THR A 1 310 ? 7.580 -30.739 3.175 1.00 89.81 310 THR A N 1
ATOM 2406 C CA . THR A 1 310 ? 7.758 -30.266 1.791 1.00 89.81 310 THR A CA 1
ATOM 2407 C C . THR A 1 310 ? 6.878 -29.060 1.448 1.00 89.81 310 THR A C 1
ATOM 2409 O O . THR A 1 310 ? 7.039 -28.468 0.378 1.00 89.81 310 THR A O 1
ATOM 2412 N N . ARG A 1 311 ? 5.985 -28.643 2.358 1.00 94.31 311 ARG A N 1
ATOM 2413 C CA . ARG A 1 311 ? 5.261 -27.368 2.280 1.00 94.31 311 ARG A CA 1
ATOM 2414 C C . ARG A 1 311 ? 6.022 -26.254 2.999 1.00 94.31 311 ARG A C 1
ATOM 2416 O O . ARG A 1 311 ? 6.405 -26.387 4.160 1.00 94.31 311 ARG A O 1
ATOM 2423 N N . LYS A 1 312 ? 6.181 -25.118 2.321 1.00 96.44 312 LYS A N 1
ATOM 2424 C CA . LYS A 1 312 ? 6.725 -23.877 2.882 1.00 96.44 312 LYS A CA 1
ATOM 2425 C C . LYS A 1 312 ? 5.784 -22.704 2.625 1.00 96.44 312 LYS A C 1
ATOM 2427 O O . LYS A 1 312 ? 5.049 -22.686 1.637 1.00 96.44 312 LYS A O 1
ATOM 2432 N N . VAL A 1 313 ? 5.871 -21.669 3.454 1.00 97.69 313 VAL A N 1
ATOM 2433 C CA . VAL A 1 313 ? 5.275 -20.355 3.159 1.00 97.69 313 VAL A CA 1
ATOM 2434 C C . VAL A 1 313 ? 6.387 -19.371 2.818 1.00 97.69 313 VAL A C 1
ATOM 2436 O O . VAL A 1 313 ? 7.362 -19.239 3.561 1.00 97.69 313 VAL A O 1
ATOM 2439 N N . TYR A 1 314 ? 6.240 -18.656 1.702 1.00 97.44 314 TYR A N 1
ATOM 2440 C CA . TYR A 1 314 ? 7.111 -17.535 1.375 1.00 97.44 314 TYR A CA 1
ATOM 2441 C C . TYR A 1 314 ? 6.665 -16.287 2.142 1.00 97.44 314 TYR A C 1
ATOM 2443 O O . TYR A 1 314 ? 5.706 -15.607 1.759 1.00 97.44 314 TYR A O 1
ATOM 2451 N N . ASP A 1 315 ? 7.374 -15.998 3.233 1.00 93.88 315 ASP A N 1
ATOM 2452 C CA . ASP A 1 315 ? 6.982 -15.007 4.236 1.00 93.88 315 ASP A CA 1
ATOM 2453 C C . ASP A 1 315 ? 6.876 -13.579 3.672 1.00 93.88 315 ASP A C 1
ATOM 2455 O O . ASP A 1 315 ? 5.813 -12.956 3.723 1.00 93.88 315 ASP A O 1
ATOM 2459 N N . GLY A 1 316 ? 7.946 -13.103 3.023 1.00 92.69 316 GLY A N 1
ATOM 2460 C CA . GLY A 1 316 ? 7.986 -11.785 2.378 1.00 92.69 316 GLY A CA 1
ATOM 2461 C C . GLY A 1 316 ? 7.023 -11.647 1.200 1.00 92.69 316 GLY A C 1
ATOM 2462 O O . GLY A 1 316 ? 6.514 -10.548 0.939 1.00 92.69 316 GLY A O 1
ATOM 2463 N N . SER A 1 317 ? 6.684 -12.772 0.555 1.00 96.25 317 SER A N 1
ATOM 2464 C CA . SER A 1 317 ? 5.610 -12.863 -0.436 1.00 96.25 317 SER A CA 1
ATOM 2465 C C . SER A 1 317 ? 5.761 -11.837 -1.579 1.00 96.25 317 SER A C 1
ATOM 2467 O O . SER A 1 317 ? 6.859 -11.350 -1.862 1.00 96.25 317 SER A O 1
ATOM 2469 N N . TRP A 1 318 ? 4.674 -11.492 -2.276 1.00 96.00 318 TRP A N 1
ATOM 2470 C CA . TRP A 1 318 ? 4.702 -10.536 -3.386 1.00 96.00 318 TRP A CA 1
ATOM 2471 C C . TRP A 1 318 ? 5.293 -9.165 -3.017 1.00 96.00 318 TRP A C 1
ATOM 2473 O O . TRP A 1 318 ? 5.941 -8.534 -3.851 1.00 96.00 318 TRP A O 1
ATOM 2483 N N . THR A 1 319 ? 5.106 -8.697 -1.777 1.00 93.94 319 THR A N 1
ATOM 2484 C CA . THR A 1 319 ? 5.623 -7.390 -1.336 1.00 93.94 319 THR A CA 1
ATOM 2485 C C . THR A 1 319 ? 7.146 -7.358 -1.281 1.00 93.94 319 THR A C 1
ATOM 2487 O O . THR A 1 319 ? 7.740 -6.378 -1.733 1.00 93.94 319 THR A O 1
ATOM 2490 N N . GLU A 1 320 ? 7.793 -8.412 -0.783 1.00 95.31 320 GLU A N 1
ATOM 2491 C CA . GLU A 1 320 ? 9.246 -8.530 -0.880 1.00 95.31 320 GLU A CA 1
ATOM 2492 C C . GLU A 1 320 ? 9.677 -8.751 -2.339 1.00 95.31 320 GLU A C 1
ATOM 2494 O O . GLU A 1 320 ? 10.544 -8.026 -2.837 1.00 95.31 320 GLU A O 1
ATOM 2499 N N . TRP A 1 321 ? 9.043 -9.697 -3.043 1.00 95.81 321 TRP A N 1
ATOM 2500 C CA . TRP A 1 321 ? 9.383 -10.053 -4.423 1.00 95.81 321 TRP A CA 1
ATOM 2501 C C . TRP A 1 321 ? 9.418 -8.836 -5.352 1.00 95.81 321 TRP A C 1
ATOM 2503 O O . TRP A 1 321 ? 10.456 -8.519 -5.940 1.00 95.81 321 TRP A O 1
ATOM 2513 N N . ALA A 1 322 ? 8.309 -8.097 -5.430 1.00 93.25 322 ALA A N 1
ATOM 2514 C CA . ALA A 1 322 ? 8.154 -6.958 -6.326 1.00 93.25 322 ALA A CA 1
ATOM 2515 C C . ALA A 1 322 ? 9.007 -5.735 -5.927 1.00 93.25 322 ALA A C 1
ATOM 2517 O O . ALA A 1 322 ? 9.175 -4.826 -6.742 1.00 93.25 322 ALA A O 1
ATOM 2518 N N . GLN A 1 323 ? 9.568 -5.702 -4.710 1.00 92.81 323 GLN A N 1
ATOM 2519 C CA . GLN A 1 323 ? 10.538 -4.682 -4.285 1.00 92.81 323 GLN A CA 1
ATOM 2520 C C . GLN A 1 323 ? 12.002 -5.102 -4.501 1.00 92.81 323 GLN A C 1
ATOM 2522 O O . GLN A 1 323 ? 12.853 -4.236 -4.729 1.00 92.81 323 GLN A O 1
ATOM 2527 N N . ARG A 1 324 ? 12.322 -6.401 -4.408 1.00 94.50 324 ARG A N 1
ATOM 2528 C CA . ARG A 1 324 ? 13.695 -6.928 -4.541 1.00 94.50 324 ARG A CA 1
ATOM 2529 C C . ARG A 1 324 ? 14.073 -7.282 -5.978 1.00 94.50 324 ARG A C 1
ATOM 2531 O O . ARG A 1 324 ? 15.235 -7.083 -6.352 1.00 94.50 324 ARG A O 1
ATOM 2538 N N . VAL A 1 325 ? 13.133 -7.787 -6.780 1.00 92.00 325 VAL A N 1
ATOM 2539 C CA . VAL A 1 325 ? 13.352 -8.081 -8.205 1.00 92.00 325 VAL A CA 1
ATOM 2540 C C . VAL A 1 325 ? 13.636 -6.791 -8.966 1.00 92.00 325 VAL A C 1
ATOM 2542 O O . VAL A 1 325 ? 12.924 -5.793 -8.848 1.00 92.00 325 VAL A O 1
ATOM 2545 N N . LYS A 1 326 ? 14.694 -6.800 -9.780 1.00 88.56 326 LYS A N 1
ATOM 2546 C CA . LYS A 1 326 ? 15.035 -5.640 -10.614 1.00 88.56 326 LYS A CA 1
ATOM 2547 C C . LYS A 1 326 ? 14.259 -5.706 -11.932 1.00 88.56 326 LYS A C 1
ATOM 2549 O O . LYS A 1 326 ? 14.175 -6.787 -12.507 1.00 88.56 326 LYS A O 1
ATOM 2554 N N . PRO A 1 327 ? 13.829 -4.570 -12.516 1.00 83.00 327 PRO A N 1
ATOM 2555 C CA . PRO A 1 327 ? 13.207 -4.562 -13.844 1.00 83.00 327 PRO A CA 1
ATOM 2556 C C . PRO A 1 327 ? 14.057 -5.213 -14.947 1.00 83.00 327 PRO A C 1
ATOM 2558 O O . PRO A 1 327 ? 13.514 -5.726 -15.908 1.00 83.00 327 PRO A O 1
ATOM 2561 N N . SER A 1 328 ? 15.387 -5.235 -14.800 1.00 84.19 328 SER A N 1
ATOM 2562 C CA . SER A 1 328 ? 16.307 -5.910 -15.728 1.00 84.19 328 SER A CA 1
ATOM 2563 C C . SER A 1 328 ? 16.315 -7.440 -15.631 1.00 84.19 328 SER A C 1
ATOM 2565 O O . SER A 1 328 ? 16.965 -8.082 -16.445 1.00 84.19 328 SER A O 1
ATOM 2567 N N . GLU A 1 329 ? 15.698 -8.019 -14.600 1.00 86.50 329 GLU A N 1
ATOM 2568 C CA . GLU A 1 329 ? 15.647 -9.470 -14.374 1.00 86.50 329 GLU A CA 1
ATOM 2569 C C . GLU A 1 329 ? 14.386 -10.097 -15.004 1.00 86.50 329 GLU A C 1
ATOM 2571 O O . GLU A 1 329 ? 14.333 -11.311 -15.142 1.00 86.50 329 GLU A O 1
ATOM 2576 N N . ASN A 1 330 ? 13.394 -9.289 -15.415 1.00 87.12 330 ASN A N 1
ATOM 2577 C CA . ASN A 1 330 ? 12.136 -9.713 -16.058 1.00 87.12 330 ASN A CA 1
ATOM 2578 C C . ASN A 1 330 ? 11.298 -10.764 -15.285 1.00 87.12 330 ASN A C 1
ATOM 2580 O O . ASN A 1 330 ? 10.406 -11.380 -15.859 1.00 87.12 330 ASN A O 1
ATOM 2584 N N . LEU A 1 331 ? 11.509 -10.931 -13.972 1.00 91.62 331 LEU A N 1
ATOM 2585 C CA . LEU A 1 331 ? 10.811 -11.929 -13.137 1.00 91.62 331 LEU A CA 1
ATOM 2586 C C . LEU A 1 331 ? 9.451 -11.449 -12.574 1.00 91.62 331 LEU A C 1
ATOM 2588 O O . LEU A 1 331 ? 9.023 -11.875 -11.501 1.00 91.62 331 LEU A O 1
ATOM 2592 N N . ILE A 1 332 ? 8.785 -10.522 -13.267 1.00 93.25 332 ILE A N 1
ATOM 2593 C CA . ILE A 1 332 ? 7.422 -10.061 -12.959 1.00 93.25 332 ILE A CA 1
ATOM 2594 C C . ILE A 1 332 ? 6.622 -10.160 -14.254 1.00 93.25 332 ILE A C 1
ATOM 2596 O O . ILE A 1 332 ? 6.765 -9.317 -15.142 1.00 93.25 332 ILE A O 1
ATOM 2600 N N . ILE A 1 333 ? 5.795 -11.198 -14.362 1.00 93.12 333 ILE A N 1
ATOM 2601 C CA . ILE A 1 333 ? 4.948 -11.438 -15.532 1.00 93.12 333 ILE A CA 1
ATOM 2602 C C . ILE A 1 333 ? 3.612 -10.717 -15.344 1.00 93.12 333 ILE A C 1
ATOM 2604 O O . ILE A 1 333 ? 3.050 -10.690 -14.247 1.00 93.12 333 ILE A O 1
ATOM 2608 N N . LYS A 1 334 ? 3.094 -10.137 -16.430 1.00 91.81 334 LYS A N 1
ATOM 2609 C CA . LYS A 1 334 ? 1.726 -9.618 -16.518 1.00 91.81 334 LYS A CA 1
ATOM 2610 C C . LYS A 1 334 ? 1.022 -10.292 -17.686 1.00 91.81 334 LYS A C 1
ATOM 2612 O O . LYS A 1 334 ? 1.532 -10.253 -18.802 1.00 91.81 334 LYS A O 1
ATOM 2617 N N . THR A 1 335 ? -0.141 -10.873 -17.425 1.00 82.19 335 THR A N 1
ATOM 2618 C CA . THR A 1 335 ? -0.944 -11.586 -18.423 1.00 82.19 335 THR A CA 1
ATOM 2619 C C . THR A 1 335 ? -2.203 -10.782 -18.693 1.00 82.19 335 THR A C 1
ATOM 2621 O O . THR A 1 335 ? -3.237 -10.995 -18.066 1.00 82.19 335 THR A O 1
ATOM 2624 N N . THR A 1 336 ? -2.121 -9.831 -19.620 1.00 53.91 336 THR A N 1
ATOM 2625 C CA . THR A 1 336 ? -3.315 -9.181 -20.171 1.00 53.91 336 THR A CA 1
ATOM 2626 C C . THR A 1 336 ? -4.154 -10.203 -20.941 1.00 53.91 336 THR A C 1
ATOM 2628 O O . THR A 1 336 ? -3.599 -11.038 -21.660 1.00 53.91 336 THR A O 1
ATOM 2631 N N . LYS A 1 337 ? -5.488 -10.125 -20.818 1.00 46.09 337 LYS A N 1
ATOM 2632 C CA . LYS A 1 337 ? -6.452 -11.084 -21.404 1.00 46.09 337 LYS A CA 1
ATOM 2633 C C . LYS A 1 337 ? -6.286 -11.369 -22.904 1.00 46.09 337 LYS A C 1
ATOM 2635 O O . LYS A 1 337 ? -6.679 -12.447 -23.338 1.00 46.09 337 LYS A O 1
ATOM 2640 N N . ASP A 1 338 ? -5.641 -10.483 -23.660 1.00 33.75 338 ASP A N 1
ATOM 2641 C CA . ASP A 1 338 ? -5.360 -10.648 -25.095 1.00 33.75 338 ASP A CA 1
ATOM 2642 C C . ASP A 1 338 ? -4.493 -11.885 -25.446 1.00 33.75 338 ASP A C 1
ATOM 2644 O O . ASP A 1 338 ? -4.449 -12.277 -26.608 1.00 33.75 338 ASP A O 1
ATOM 2648 N N . ILE A 1 339 ? -3.826 -12.535 -24.477 1.00 37.12 339 ILE A N 1
ATOM 2649 C CA . ILE A 1 339 ? -2.980 -13.731 -24.716 1.00 37.12 339 ILE A CA 1
ATOM 2650 C C . ILE A 1 339 ? -3.700 -15.053 -24.357 1.00 37.12 339 ILE A C 1
ATOM 2652 O O . ILE A 1 339 ? -3.283 -16.132 -24.779 1.00 37.12 339 ILE A O 1
ATOM 2656 N N . ALA A 1 340 ? -4.843 -15.005 -23.660 1.00 32.59 340 ALA A N 1
ATOM 2657 C CA . ALA A 1 340 ? -5.582 -16.215 -23.268 1.00 32.59 340 ALA A CA 1
ATOM 2658 C C . ALA A 1 340 ? -6.121 -17.029 -24.468 1.00 32.59 340 ALA A C 1
ATOM 2660 O O . ALA A 1 340 ? -6.337 -18.234 -24.346 1.00 32.59 340 ALA A O 1
ATOM 2661 N N . GLY A 1 341 ? -6.274 -16.401 -25.641 1.00 28.78 341 GLY A N 1
ATOM 2662 C CA . GLY A 1 341 ? -6.697 -17.066 -26.879 1.00 28.78 341 GLY A CA 1
ATOM 2663 C C . GLY A 1 341 ? -5.642 -17.970 -27.535 1.00 28.78 341 GLY A C 1
ATOM 2664 O O . GLY A 1 341 ? -5.997 -18.782 -28.383 1.00 28.78 341 GLY A O 1
ATOM 2665 N N . GLN A 1 342 ? -4.359 -17.882 -27.157 1.00 32.34 342 GLN A N 1
ATOM 2666 C CA . GLN A 1 342 ? -3.291 -18.672 -27.798 1.00 32.34 342 GLN A CA 1
ATOM 2667 C C . GLN A 1 342 ? -3.008 -20.027 -27.129 1.00 32.34 342 GLN A C 1
ATOM 2669 O O . GLN A 1 342 ? -2.352 -20.871 -27.735 1.00 32.34 342 GLN A O 1
ATOM 2674 N N . HIS A 1 343 ? -3.549 -20.294 -25.934 1.00 30.34 343 HIS A N 1
ATOM 2675 C CA . HIS A 1 343 ? -3.337 -21.569 -25.231 1.00 30.34 343 HIS A CA 1
ATOM 2676 C C . HIS A 1 343 ? -4.433 -22.629 -25.444 1.00 30.34 343 HIS A C 1
ATOM 2678 O O . HIS A 1 343 ? -4.270 -23.755 -24.983 1.00 30.34 343 HIS A O 1
ATOM 2684 N N . GLN A 1 344 ? -5.507 -22.334 -26.188 1.00 30.20 344 GLN A N 1
ATOM 2685 C CA . GLN A 1 344 ? -6.545 -23.331 -26.513 1.00 30.20 344 GLN A CA 1
ATOM 2686 C C . GLN A 1 344 ? -6.281 -24.131 -27.805 1.00 30.20 344 GLN A C 1
ATOM 2688 O O . GLN A 1 344 ? -6.955 -25.127 -28.048 1.00 30.20 344 GLN A O 1
ATOM 2693 N N . HIS A 1 345 ? -5.269 -23.773 -28.605 1.00 27.47 345 HIS A N 1
ATOM 2694 C 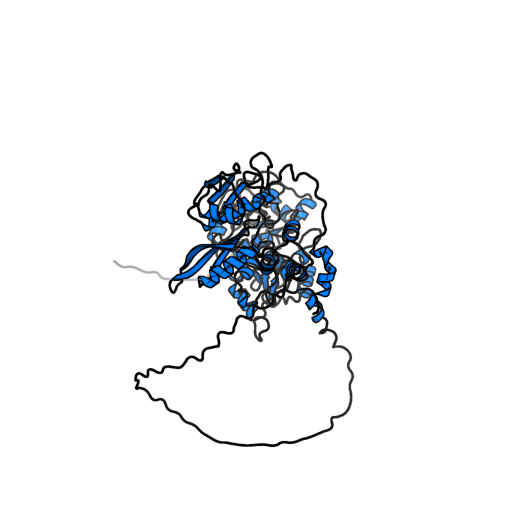CA . HIS A 1 345 ? -4.979 -24.455 -29.877 1.00 27.47 345 HIS A CA 1
ATOM 2695 C C . HIS A 1 345 ? -4.106 -25.723 -29.775 1.00 27.47 345 HIS A C 1
ATOM 2697 O O . HIS A 1 345 ? -3.916 -26.401 -30.780 1.00 27.47 345 HIS A O 1
ATOM 2703 N N . PHE A 1 346 ? -3.606 -26.078 -28.585 1.00 27.94 346 PHE A N 1
ATOM 2704 C CA . PHE A 1 346 ? -2.739 -27.253 -28.378 1.00 27.94 346 PHE A CA 1
ATOM 2705 C C . PHE A 1 346 ? -3.452 -28.502 -27.822 1.00 27.94 346 PHE A C 1
ATOM 2707 O O . PHE A 1 346 ? -2.801 -29.513 -27.573 1.00 27.94 346 PHE A O 1
ATOM 2714 N N . ALA A 1 347 ? -4.778 -28.464 -27.653 1.00 28.08 347 ALA A N 1
ATOM 2715 C CA . ALA A 1 347 ? -5.560 -29.544 -27.037 1.00 28.08 347 ALA A CA 1
ATOM 2716 C C . ALA A 1 347 ? -6.718 -30.048 -27.925 1.00 28.08 347 ALA A C 1
ATOM 2718 O O . ALA A 1 347 ? -7.822 -30.268 -27.439 1.00 28.08 347 ALA A O 1
ATOM 2719 N N . LEU A 1 348 ? -6.479 -30.226 -29.233 1.00 28.48 348 LEU A N 1
ATOM 2720 C CA . LEU A 1 348 ? -7.465 -30.784 -30.178 1.00 28.48 348 LEU A CA 1
ATOM 2721 C C . LEU A 1 348 ? -6.795 -31.562 -31.336 1.00 28.48 348 LEU A C 1
ATOM 2723 O O . LEU A 1 348 ? -7.049 -31.312 -32.510 1.00 28.48 348 LEU A O 1
ATOM 2727 N N . ALA A 1 349 ? -5.898 -32.501 -31.007 1.00 27.91 349 ALA A N 1
ATOM 2728 C CA . ALA A 1 349 ? -5.178 -33.309 -32.006 1.00 27.91 349 ALA A CA 1
ATOM 2729 C C . ALA A 1 349 ? -4.844 -34.750 -31.557 1.00 27.91 349 ALA A C 1
ATOM 2731 O O . ALA A 1 349 ? -3.805 -35.291 -31.929 1.00 27.91 349 ALA A O 1
ATOM 2732 N N . GLN A 1 350 ? -5.714 -35.395 -30.771 1.00 28.69 350 GLN A N 1
ATOM 2733 C CA . GLN A 1 350 ? -5.649 -36.844 -30.522 1.00 28.69 350 GLN A CA 1
ATOM 2734 C C . GLN A 1 350 ? -7.049 -37.453 -30.368 1.00 28.69 350 GLN A C 1
ATOM 2736 O O . GLN A 1 350 ? -7.562 -37.535 -29.259 1.00 28.69 350 GLN A O 1
ATOM 2741 N N . THR A 1 351 ? -7.656 -37.911 -31.467 1.00 25.42 351 THR A N 1
ATOM 2742 C CA . THR A 1 351 ? -8.419 -39.179 -31.561 1.00 25.42 351 THR A CA 1
ATOM 2743 C C . THR A 1 351 ? -8.632 -39.509 -33.047 1.00 25.42 351 THR A C 1
ATOM 2745 O O . THR A 1 351 ? -8.860 -38.606 -33.845 1.00 25.42 351 THR A O 1
ATOM 2748 N N . ILE A 1 352 ? -8.637 -40.811 -33.357 1.00 27.69 352 ILE A N 1
ATOM 2749 C CA . ILE A 1 352 ? -8.948 -41.509 -34.622 1.00 27.69 352 ILE A CA 1
ATOM 2750 C C . ILE A 1 352 ? -7.707 -42.045 -35.346 1.00 27.69 352 ILE A C 1
ATOM 2752 O O . ILE A 1 352 ? -6.984 -41.358 -36.061 1.00 27.69 352 ILE A O 1
ATOM 2756 N N . SER A 1 353 ? -7.509 -43.345 -35.146 1.00 26.02 353 SER A N 1
ATOM 2757 C CA . SER A 1 353 ? -6.667 -44.228 -35.939 1.00 26.02 353 SER A CA 1
ATOM 2758 C C . SER A 1 353 ? -7.338 -44.585 -37.268 1.00 26.02 353 SER A C 1
ATOM 2760 O O . SER A 1 353 ? -8.547 -44.797 -37.305 1.00 26.02 353 SER A O 1
ATOM 2762 N N . LEU A 1 354 ? -6.538 -44.744 -38.328 1.00 27.78 354 LEU A N 1
ATOM 2763 C CA . LEU A 1 354 ? -6.394 -45.988 -39.112 1.00 27.78 354 LEU A CA 1
ATOM 2764 C C . LEU A 1 354 ? -5.516 -45.736 -40.356 1.00 27.78 354 LEU A C 1
ATOM 2766 O O . LEU A 1 354 ? -5.788 -44.866 -41.176 1.00 27.78 354 LEU A O 1
ATOM 2770 N N . SER A 1 355 ? -4.444 -46.515 -40.473 1.00 26.52 355 SER A N 1
ATOM 2771 C CA . SER A 1 355 ? -3.618 -46.718 -41.677 1.00 26.52 355 SER A CA 1
ATOM 2772 C C . SER A 1 355 ? -4.241 -47.855 -42.539 1.00 26.52 355 SER A C 1
ATOM 2774 O O . SER A 1 355 ? -5.250 -48.404 -42.085 1.00 26.52 355 SER A O 1
ATOM 2776 N N . PRO A 1 356 ? -3.716 -48.278 -43.725 1.00 38.34 356 PRO A N 1
ATOM 2777 C CA . PRO A 1 356 ? -2.401 -47.977 -44.333 1.00 38.34 356 PRO A CA 1
ATOM 2778 C C . PRO A 1 356 ? -2.353 -47.756 -45.876 1.00 38.34 356 PRO A C 1
ATOM 2780 O O . PRO A 1 356 ? -3.284 -48.103 -46.593 1.00 38.34 356 PRO A O 1
ATOM 2783 N N . SER A 1 357 ? -1.202 -47.298 -46.415 1.00 25.38 357 SER A N 1
ATOM 2784 C CA . SER A 1 357 ? -0.331 -48.068 -47.357 1.00 25.38 357 SER A CA 1
ATOM 2785 C C . SER A 1 357 ? 0.576 -47.239 -48.313 1.00 25.38 357 SER A C 1
ATOM 2787 O O . SER A 1 357 ? 0.101 -46.389 -49.052 1.00 25.38 357 SER A O 1
ATOM 2789 N N . HIS A 1 358 ? 1.864 -47.638 -48.381 1.00 27.56 358 HIS A N 1
ATOM 2790 C CA . HIS A 1 358 ? 2.748 -47.643 -49.578 1.00 27.56 358 HIS A CA 1
ATOM 2791 C C . HIS A 1 358 ? 3.340 -46.292 -50.121 1.00 27.56 358 HIS A C 1
ATOM 2793 O O . HIS A 1 358 ? 2.944 -45.232 -49.648 1.00 27.56 358 HIS A O 1
ATOM 2799 N N . PRO A 1 359 ? 4.467 -46.295 -50.891 1.00 33.69 359 PRO A N 1
ATOM 2800 C CA . PRO A 1 359 ? 5.789 -45.911 -50.345 1.00 33.69 359 PRO A CA 1
ATOM 2801 C C . PRO A 1 359 ? 6.502 -44.741 -51.093 1.00 33.69 359 PRO A C 1
ATOM 2803 O O . PRO A 1 359 ? 5.986 -44.256 -52.099 1.00 33.69 359 PRO A O 1
ATOM 2806 N N . PRO A 1 360 ? 7.683 -44.252 -50.639 1.00 29.42 360 PRO A N 1
ATOM 2807 C CA . PRO A 1 360 ? 8.291 -43.027 -51.180 1.00 29.42 360 PRO A CA 1
ATOM 2808 C C . PRO A 1 360 ? 9.149 -43.234 -52.443 1.00 29.42 360 PRO A C 1
ATOM 2810 O O . PRO A 1 360 ? 9.892 -44.208 -52.559 1.00 29.42 360 PRO A O 1
ATOM 2813 N N . ALA A 1 361 ? 9.110 -42.247 -53.346 1.00 27.73 361 ALA A N 1
ATOM 2814 C CA . ALA A 1 361 ? 9.966 -42.144 -54.531 1.00 27.73 361 ALA A CA 1
ATOM 2815 C C . ALA A 1 361 ? 11.156 -41.180 -54.318 1.00 27.73 361 ALA A C 1
ATOM 2817 O O . ALA A 1 361 ? 11.149 -40.338 -53.421 1.00 27.73 361 ALA A O 1
ATOM 2818 N N . GLN A 1 362 ? 12.192 -41.333 -55.146 1.00 25.95 362 GLN A N 1
ATOM 2819 C CA . GLN A 1 362 ? 13.517 -40.713 -55.004 1.00 25.95 362 GLN A CA 1
ATOM 2820 C C . GLN A 1 362 ? 13.709 -39.476 -55.903 1.00 25.95 362 GLN A C 1
ATOM 2822 O O . GLN A 1 362 ? 13.244 -39.478 -57.038 1.00 25.95 362 GLN A O 1
ATOM 2827 N N . SER A 1 363 ? 14.520 -38.508 -55.451 1.00 26.14 363 SER A N 1
ATOM 2828 C CA . SER A 1 363 ? 15.416 -37.682 -56.296 1.00 26.14 363 SER A CA 1
ATOM 2829 C C . SER A 1 363 ? 16.377 -36.882 -55.390 1.00 26.14 363 SER A C 1
ATOM 2831 O O . SER A 1 363 ? 15.929 -35.999 -54.665 1.00 26.14 363 SER A O 1
ATOM 2833 N N . THR A 1 364 ? 17.642 -37.254 -55.164 1.00 25.62 364 THR A N 1
ATOM 2834 C CA . THR A 1 364 ? 18.836 -37.082 -56.030 1.00 25.62 364 THR A CA 1
ATOM 2835 C C . THR A 1 364 ? 19.060 -35.673 -56.595 1.00 25.62 364 THR A C 1
ATOM 2837 O O . THR A 1 364 ? 18.412 -35.304 -57.563 1.00 25.62 364 THR A O 1
ATOM 2840 N N . HIS A 1 365 ? 20.050 -34.954 -56.048 1.00 27.34 365 HIS A N 1
ATOM 2841 C CA . HIS A 1 365 ? 21.178 -34.309 -56.759 1.00 27.34 365 HIS A CA 1
ATOM 2842 C C . HIS A 1 365 ? 22.194 -33.834 -55.693 1.00 27.34 365 HIS A C 1
ATOM 2844 O O . HIS A 1 365 ? 21.868 -33.023 -54.835 1.00 27.34 365 HIS A O 1
ATOM 2850 N N . LEU A 1 366 ? 23.304 -34.558 -55.505 1.00 25.14 366 LEU A N 1
ATOM 2851 C CA . LEU A 1 366 ? 24.658 -34.225 -55.995 1.00 25.14 366 LEU A CA 1
ATOM 2852 C C . LEU A 1 366 ? 25.120 -32.787 -55.671 1.00 25.14 366 LEU A C 1
ATOM 2854 O O . LEU A 1 366 ? 24.569 -31.827 -56.189 1.00 25.14 366 LEU A O 1
ATOM 2858 N N . PHE A 1 367 ? 26.033 -32.593 -54.711 1.00 23.52 367 PHE A N 1
ATOM 2859 C CA . PHE A 1 367 ? 27.504 -32.774 -54.792 1.00 23.52 367 PHE A CA 1
ATOM 2860 C C . PHE A 1 367 ? 28.243 -31.745 -55.665 1.00 23.52 367 PHE A C 1
ATOM 2862 O O . PHE A 1 367 ? 28.227 -31.856 -56.883 1.00 23.52 367 PHE A O 1
ATOM 2869 N N . THR A 1 368 ? 29.068 -30.913 -55.015 1.00 26.20 368 THR A N 1
ATOM 2870 C CA . THR A 1 368 ? 30.470 -30.670 -55.419 1.00 26.20 368 THR A CA 1
ATOM 2871 C C . THR A 1 368 ? 31.306 -30.291 -54.194 1.00 26.20 368 THR A C 1
ATOM 2873 O O . THR A 1 368 ? 30.895 -29.457 -53.391 1.00 26.20 368 THR A O 1
ATOM 2876 N N . MET A 1 369 ? 32.479 -30.913 -54.058 1.00 25.89 369 MET A N 1
ATOM 2877 C CA . MET A 1 369 ? 33.490 -30.602 -53.040 1.00 25.89 369 MET A CA 1
ATOM 2878 C C . MET A 1 369 ? 34.377 -29.423 -53.467 1.00 25.89 369 MET A C 1
ATOM 2880 O O . MET A 1 369 ? 34.594 -29.215 -54.658 1.00 25.89 369 MET A O 1
ATOM 2884 N N . ALA A 1 370 ? 35.021 -28.771 -52.496 1.00 28.34 370 ALA A N 1
ATOM 2885 C CA . ALA A 1 370 ? 36.361 -28.214 -52.681 1.00 28.34 370 ALA A CA 1
ATOM 2886 C C . ALA A 1 370 ? 37.161 -28.370 -51.376 1.00 28.34 370 ALA A C 1
ATOM 2888 O O . ALA A 1 370 ? 36.784 -27.828 -50.339 1.00 28.34 370 ALA A O 1
ATOM 2889 N N . ASP A 1 371 ? 38.233 -29.156 -51.441 1.00 26.56 371 ASP A N 1
ATOM 2890 C CA . ASP A 1 371 ? 39.119 -29.512 -50.327 1.00 26.56 371 ASP A CA 1
ATOM 2891 C C . ASP A 1 371 ? 40.320 -28.544 -50.214 1.00 26.56 371 ASP A C 1
ATOM 2893 O O . ASP A 1 371 ? 40.682 -27.898 -51.203 1.00 26.56 371 ASP A O 1
ATOM 2897 N N . ARG A 1 372 ? 40.903 -28.451 -49.006 1.00 29.58 372 ARG A N 1
ATOM 2898 C CA . ARG A 1 372 ? 42.200 -27.866 -48.570 1.00 29.58 372 ARG A CA 1
ATOM 2899 C C . ARG A 1 372 ? 42.080 -27.503 -47.075 1.00 29.58 372 ARG A C 1
ATOM 2901 O O . ARG A 1 372 ? 41.233 -26.697 -46.715 1.00 29.58 372 ARG A O 1
ATOM 2908 N N . GLY A 1 373 ? 42.930 -27.951 -46.153 1.00 26.67 373 GLY A N 1
ATOM 2909 C CA . GLY A 1 373 ? 44.033 -28.904 -46.261 1.00 26.67 373 GLY A CA 1
ATOM 2910 C C . GLY A 1 373 ? 44.987 -28.789 -45.059 1.00 26.67 373 GLY A C 1
ATOM 2911 O O . GLY A 1 373 ? 45.515 -27.716 -44.806 1.00 26.67 373 GLY A O 1
ATOM 2912 N N . ALA A 1 374 ? 45.206 -29.911 -44.366 1.00 27.70 374 ALA A N 1
ATOM 2913 C CA . ALA A 1 374 ? 46.370 -30.278 -43.538 1.00 27.70 374 ALA A CA 1
ATOM 2914 C C . ALA A 1 374 ? 46.941 -29.350 -42.420 1.00 27.70 374 ALA A C 1
ATOM 2916 O O . ALA A 1 374 ? 47.559 -28.327 -42.687 1.00 27.70 374 ALA A O 1
ATOM 2917 N N . SER A 1 375 ? 47.043 -29.947 -41.212 1.00 28.61 375 SER A N 1
ATOM 2918 C CA . SER A 1 375 ? 48.243 -29.952 -40.319 1.00 28.61 375 SER A CA 1
ATOM 2919 C C . SER A 1 375 ? 48.655 -28.658 -39.566 1.00 28.61 375 SER A C 1
ATOM 2921 O O . SER A 1 375 ? 48.380 -27.560 -40.017 1.00 28.61 375 SER A O 1
ATOM 2923 N N . SER A 1 376 ? 49.334 -28.674 -38.402 1.00 29.30 376 SER A N 1
ATOM 2924 C CA . SER A 1 376 ? 49.656 -29.733 -37.415 1.00 29.30 376 SER A CA 1
ATOM 2925 C C . SER A 1 376 ? 50.102 -29.142 -36.056 1.00 29.30 376 SER A C 1
ATOM 2927 O O . SER A 1 376 ? 50.665 -28.058 -36.016 1.00 29.30 376 SER A O 1
ATOM 2929 N N . ARG A 1 377 ? 49.907 -29.929 -34.982 1.00 29.39 377 ARG A N 1
ATOM 2930 C CA . ARG A 1 377 ? 50.632 -30.032 -33.682 1.00 29.39 377 ARG A CA 1
ATOM 2931 C C . ARG A 1 377 ? 51.718 -29.002 -33.271 1.00 29.39 377 ARG A C 1
ATOM 2933 O O . ARG A 1 377 ? 52.668 -28.762 -34.002 1.00 29.39 377 ARG A O 1
ATOM 2940 N N . GLY A 1 378 ? 51.707 -28.676 -31.968 1.00 27.59 378 GLY A N 1
ATOM 2941 C CA . GLY A 1 378 ? 52.837 -28.140 -31.176 1.00 27.59 378 GLY A CA 1
ATOM 2942 C C . GLY A 1 378 ? 52.518 -26.773 -30.544 1.00 27.59 378 GLY A C 1
ATOM 2943 O O . GLY A 1 378 ? 52.021 -25.900 -31.237 1.00 27.59 378 GLY A O 1
ATOM 2944 N N . GLY A 1 379 ? 52.716 -26.483 -29.253 1.00 26.98 379 GLY A N 1
ATOM 2945 C CA . GLY A 1 379 ? 53.384 -27.220 -28.172 1.00 26.98 379 GLY A CA 1
ATOM 2946 C C . GLY A 1 379 ? 54.611 -26.451 -27.664 1.00 26.98 379 GLY A C 1
ATOM 2947 O O . GLY A 1 379 ? 55.662 -26.539 -28.284 1.00 26.98 379 GLY A O 1
ATOM 2948 N N . GLY A 1 380 ? 54.498 -25.710 -26.551 1.00 27.22 380 GLY A N 1
ATOM 2949 C CA . GLY A 1 380 ? 55.642 -24.990 -25.967 1.00 27.22 380 GLY A CA 1
ATOM 2950 C C . GLY A 1 380 ? 55.293 -23.972 -24.871 1.00 27.22 380 GLY A C 1
ATOM 2951 O O . GLY A 1 380 ? 54.746 -22.911 -25.152 1.00 27.22 380 GLY A O 1
ATOM 2952 N N . PHE A 1 381 ? 55.655 -24.281 -23.623 1.00 30.03 381 PHE A N 1
ATOM 2953 C CA . PHE A 1 381 ? 55.764 -23.313 -22.517 1.00 30.03 381 PHE A CA 1
ATOM 2954 C C . PHE A 1 381 ? 57.099 -22.547 -22.631 1.00 30.03 381 PHE A C 1
ATOM 2956 O O . PHE A 1 381 ? 58.115 -23.165 -22.940 1.00 30.03 381 PHE A O 1
ATOM 2963 N N . GLY A 1 382 ? 57.145 -21.245 -22.314 1.00 29.97 382 GLY A N 1
ATOM 2964 C CA . GLY A 1 382 ? 58.403 -20.476 -22.364 1.00 29.97 382 GLY A CA 1
ATOM 2965 C C . GLY A 1 382 ? 58.326 -19.060 -21.778 1.00 29.97 382 GLY A C 1
ATOM 2966 O O . GLY A 1 382 ? 57.783 -18.151 -22.389 1.00 29.97 382 GLY A O 1
ATOM 2967 N N . SER A 1 383 ? 58.881 -18.888 -20.579 1.00 31.11 383 SER A N 1
ATOM 2968 C CA . SER A 1 383 ? 58.899 -17.658 -19.767 1.00 31.11 383 SER A CA 1
ATOM 2969 C C . SER A 1 383 ? 59.754 -16.479 -20.282 1.00 31.11 383 SER A C 1
ATOM 2971 O O . SER A 1 383 ? 60.771 -16.686 -20.932 1.00 31.11 383 SER A O 1
ATOM 2973 N N . ARG A 1 384 ? 59.454 -15.294 -19.705 1.00 33.06 384 ARG A N 1
ATOM 2974 C CA . ARG A 1 384 ? 60.318 -14.104 -19.447 1.00 33.06 384 ARG A CA 1
ATOM 2975 C C . ARG A 1 384 ? 60.620 -13.116 -20.588 1.00 33.06 384 ARG A C 1
ATOM 2977 O O . ARG A 1 384 ? 60.880 -13.481 -21.721 1.00 33.06 384 ARG A O 1
ATOM 2984 N N . GLY A 1 385 ? 60.732 -11.846 -20.173 1.00 29.14 385 GLY A N 1
ATOM 2985 C CA . GLY A 1 385 ? 61.306 -10.734 -20.940 1.00 29.14 385 GLY A CA 1
ATOM 2986 C C . GLY A 1 385 ? 60.262 -9.681 -21.304 1.00 29.14 385 GLY A C 1
ATOM 2987 O O . GLY A 1 385 ? 59.432 -9.915 -22.171 1.00 29.14 385 GLY A O 1
ATOM 2988 N N . GLY A 1 386 ? 60.284 -8.524 -20.641 1.00 31.52 386 GLY A N 1
ATOM 2989 C CA . GLY A 1 386 ? 59.432 -7.390 -21.006 1.00 31.52 386 GLY A CA 1
ATOM 2990 C C . GLY A 1 386 ? 60.265 -6.193 -21.444 1.00 31.52 386 GLY A C 1
ATOM 2991 O O . GLY A 1 386 ? 61.394 -6.053 -20.985 1.00 31.52 386 GLY A O 1
ATOM 2992 N N . ASP A 1 387 ? 59.678 -5.299 -22.241 1.00 32.16 387 ASP A N 1
ATOM 2993 C CA . ASP A 1 387 ? 59.991 -3.869 -22.161 1.00 32.16 387 ASP A CA 1
ATOM 2994 C C . ASP A 1 387 ? 58.818 -2.997 -22.664 1.00 32.16 387 ASP A C 1
ATOM 2996 O O . ASP A 1 387 ? 57.792 -3.479 -23.152 1.00 32.16 387 ASP A O 1
ATOM 3000 N N . ARG A 1 388 ? 58.947 -1.688 -22.462 1.00 38.97 388 ARG A N 1
ATOM 3001 C CA . ARG A 1 388 ? 57.933 -0.644 -22.594 1.00 38.97 388 ARG A CA 1
ATOM 3002 C C . ARG A 1 388 ? 57.703 -0.238 -24.054 1.00 38.97 388 ARG A C 1
ATOM 3004 O O . ARG A 1 388 ? 58.562 0.378 -24.674 1.00 38.97 388 ARG A O 1
ATOM 3011 N N . GLY A 1 389 ? 56.479 -0.423 -24.554 1.00 33.44 389 GLY A N 1
ATOM 3012 C CA . GLY A 1 389 ? 56.030 0.105 -25.851 1.00 33.44 389 GLY A CA 1
ATOM 3013 C C . GLY A 1 389 ? 54.879 1.112 -25.730 1.00 33.44 389 GLY A C 1
ATOM 3014 O O . GLY A 1 389 ? 53.723 0.724 -25.577 1.00 33.44 389 GLY A O 1
ATOM 3015 N N . ARG A 1 390 ? 55.156 2.421 -25.844 1.00 41.78 390 ARG A N 1
ATOM 3016 C CA . ARG A 1 390 ? 54.114 3.469 -25.950 1.00 41.78 390 ARG A CA 1
ATOM 3017 C C . ARG A 1 390 ? 53.433 3.427 -27.332 1.00 41.78 390 ARG A C 1
ATOM 3019 O O . ARG A 1 390 ? 53.851 4.127 -28.249 1.00 41.78 390 ARG A O 1
ATOM 3026 N N . GLY A 1 391 ? 52.345 2.669 -27.468 1.00 34.00 391 GLY A N 1
ATOM 3027 C CA . GLY A 1 391 ? 51.510 2.647 -28.678 1.00 34.00 391 GLY A CA 1
ATOM 3028 C C . GLY A 1 391 ? 50.292 3.577 -28.597 1.00 34.00 391 GLY A C 1
ATOM 3029 O O . GLY A 1 391 ? 49.300 3.245 -27.952 1.00 34.00 391 GLY A O 1
ATOM 3030 N N . ARG A 1 392 ? 50.317 4.730 -29.286 1.00 42.53 392 ARG A N 1
ATOM 3031 C CA . ARG A 1 392 ? 49.133 5.602 -29.469 1.00 42.53 392 ARG A CA 1
ATOM 3032 C C . ARG A 1 392 ? 48.107 4.941 -30.406 1.00 42.53 392 ARG A C 1
ATOM 3034 O O . ARG A 1 392 ? 48.075 5.225 -31.602 1.00 42.53 392 ARG A O 1
ATOM 3041 N N . GLY A 1 393 ? 47.231 4.099 -29.862 1.00 34.16 393 GLY A N 1
ATOM 3042 C CA . GLY A 1 393 ? 46.062 3.592 -30.584 1.00 34.16 393 GLY A CA 1
ATOM 3043 C C . GLY A 1 393 ? 45.063 4.715 -30.878 1.00 34.16 393 GLY A C 1
ATOM 3044 O O . GLY A 1 393 ? 44.363 5.172 -29.976 1.00 34.16 393 GLY A O 1
ATOM 3045 N N . ARG A 1 394 ? 44.993 5.175 -32.136 1.00 37.44 394 ARG A N 1
ATOM 3046 C CA . ARG A 1 394 ? 43.997 6.159 -32.598 1.00 37.44 394 ARG A CA 1
ATOM 3047 C C . ARG A 1 394 ? 42.585 5.637 -32.314 1.00 37.44 394 ARG A C 1
ATOM 3049 O O . ARG A 1 394 ? 42.123 4.708 -32.972 1.00 37.44 394 ARG A O 1
ATOM 3056 N N . GLY A 1 395 ? 41.882 6.268 -31.376 1.00 34.84 395 GLY A N 1
ATOM 3057 C CA . GLY A 1 395 ? 40.466 5.997 -31.163 1.00 34.84 395 GLY A CA 1
ATOM 3058 C C . GLY A 1 395 ? 39.681 6.309 -32.436 1.00 34.84 395 GLY A C 1
ATOM 3059 O O . GLY A 1 395 ? 39.649 7.460 -32.872 1.00 34.84 395 GLY A O 1
ATOM 3060 N N . ARG A 1 396 ? 39.029 5.296 -33.024 1.00 39.09 396 ARG A N 1
ATOM 3061 C CA . ARG A 1 396 ? 37.978 5.516 -34.024 1.00 39.09 396 ARG A CA 1
ATOM 3062 C C . ARG A 1 396 ? 36.875 6.321 -33.347 1.00 39.09 396 ARG A C 1
ATOM 3064 O O . ARG A 1 396 ? 36.100 5.774 -32.564 1.00 39.09 396 ARG A O 1
ATOM 3071 N N . GLY A 1 397 ? 36.831 7.621 -33.627 1.00 34.91 397 GLY A N 1
ATOM 3072 C CA . GLY A 1 397 ? 35.759 8.483 -33.161 1.00 34.91 397 GLY A CA 1
ATOM 3073 C C . GLY A 1 397 ? 34.435 7.948 -33.685 1.00 34.91 397 GLY A C 1
ATOM 3074 O O . GLY A 1 397 ? 34.163 8.042 -34.880 1.00 34.91 397 GLY A O 1
ATOM 3075 N N . ARG A 1 398 ? 33.603 7.388 -32.798 1.00 40.16 398 ARG A N 1
ATOM 3076 C CA . ARG A 1 398 ? 32.180 7.228 -33.097 1.00 40.16 398 ARG A CA 1
ATOM 3077 C C . ARG A 1 398 ? 31.649 8.629 -33.350 1.00 40.16 398 ARG A C 1
ATOM 3079 O O . ARG A 1 398 ? 31.657 9.456 -32.438 1.00 40.16 398 ARG A O 1
ATOM 3086 N N . GLY A 1 399 ? 31.266 8.884 -34.600 1.00 34.31 399 GLY A N 1
ATOM 3087 C CA . GLY A 1 399 ? 30.732 10.166 -35.025 1.00 34.31 399 GLY A CA 1
ATOM 3088 C C . GLY A 1 399 ? 29.646 10.610 -34.057 1.00 34.31 399 GLY A C 1
ATOM 3089 O O . GLY A 1 399 ? 28.727 9.850 -33.746 1.00 34.31 399 GLY A O 1
ATOM 3090 N N . ARG A 1 400 ? 29.786 11.835 -33.552 1.00 42.69 400 ARG A N 1
ATOM 3091 C CA . ARG A 1 400 ? 28.771 12.507 -32.748 1.00 42.69 400 ARG A CA 1
ATOM 3092 C C . ARG A 1 400 ? 27.607 12.814 -33.684 1.00 42.69 400 ARG A C 1
ATOM 3094 O O . ARG A 1 400 ? 27.563 13.894 -34.265 1.00 42.69 400 ARG A O 1
ATOM 3101 N N . GLY A 1 401 ? 26.735 11.824 -33.882 1.00 35.44 401 GLY A N 1
ATOM 3102 C CA . GLY A 1 401 ? 25.526 11.976 -34.679 1.00 35.44 401 GLY A CA 1
ATOM 3103 C C . GLY A 1 401 ? 24.790 13.226 -34.219 1.00 35.44 401 GLY A C 1
ATOM 3104 O O . GLY A 1 401 ? 24.641 13.445 -33.011 1.00 35.44 401 GLY A O 1
ATOM 3105 N N . LYS A 1 402 ? 24.394 14.073 -35.175 1.00 35.59 402 LYS A N 1
ATOM 3106 C CA . LYS A 1 402 ? 23.458 15.161 -34.891 1.00 35.59 402 LYS A CA 1
ATOM 3107 C C . LYS A 1 402 ? 22.252 14.539 -34.187 1.00 35.59 402 LYS A C 1
ATOM 3109 O O . LYS A 1 402 ? 21.752 13.511 -34.635 1.00 35.59 402 LYS A O 1
ATOM 3114 N N . ASN A 1 403 ? 21.807 15.152 -33.092 1.00 41.06 403 ASN A N 1
ATOM 3115 C CA . ASN A 1 403 ? 20.474 14.871 -32.580 1.00 41.06 403 ASN A CA 1
ATOM 3116 C C . ASN A 1 403 ? 19.495 15.381 -33.640 1.00 41.06 403 ASN A C 1
ATOM 3118 O O . ASN A 1 403 ? 19.186 16.568 -33.673 1.00 41.06 403 ASN A O 1
ATOM 3122 N N . GLU A 1 404 ? 19.039 14.488 -34.509 1.00 43.06 404 GLU A N 1
ATOM 3123 C CA . GLU A 1 404 ? 17.706 14.616 -35.078 1.00 43.06 404 GLU A CA 1
ATOM 3124 C C . GLU A 1 404 ? 16.743 14.583 -33.889 1.00 43.06 404 GLU A C 1
ATOM 3126 O O . GLU A 1 404 ? 16.768 13.649 -33.077 1.00 43.06 404 GLU A O 1
ATOM 3131 N N . GLU A 1 405 ? 15.973 15.655 -33.713 1.00 58.44 405 GLU A N 1
ATOM 3132 C CA . GLU A 1 405 ? 14.960 15.717 -32.668 1.00 58.44 405 GLU A CA 1
ATOM 3133 C C . GLU A 1 405 ? 13.891 14.684 -33.006 1.00 58.44 405 GLU A C 1
ATOM 3135 O O . GLU A 1 405 ? 13.074 14.879 -33.901 1.00 58.44 405 GLU A O 1
ATOM 3140 N N . LYS A 1 406 ? 13.957 13.531 -32.328 1.00 69.50 406 LYS A N 1
ATOM 3141 C CA . LYS A 1 406 ? 13.012 12.438 -32.543 1.00 69.50 406 LYS A CA 1
ATOM 3142 C C . LYS A 1 406 ? 11.601 12.955 -32.319 1.00 69.50 406 LYS A C 1
ATOM 3144 O O . LYS A 1 406 ? 11.253 13.315 -31.193 1.00 69.50 406 LYS A O 1
ATOM 3149 N N . GLU A 1 407 ? 10.813 12.941 -33.387 1.00 84.06 407 GLU A N 1
ATOM 3150 C CA . GLU A 1 407 ? 9.409 13.315 -33.357 1.00 84.06 407 GLU A CA 1
ATOM 3151 C C . GLU A 1 407 ? 8.691 12.547 -32.237 1.00 84.06 407 GLU A C 1
ATOM 3153 O O . GLU A 1 407 ? 8.852 11.332 -32.084 1.00 84.06 407 GLU A O 1
ATOM 3158 N N . TRP A 1 408 ? 7.921 13.255 -31.408 1.00 90.75 408 TRP A N 1
ATOM 3159 C CA . TRP A 1 408 ? 7.232 12.626 -30.287 1.00 90.75 408 TRP A CA 1
ATOM 3160 C C . TRP A 1 408 ? 6.135 11.689 -30.798 1.00 90.75 408 TRP A C 1
ATOM 3162 O O . TRP A 1 408 ? 5.137 12.121 -31.382 1.00 90.75 408 TRP A O 1
ATOM 3172 N N . GLN A 1 409 ? 6.313 10.392 -30.553 1.00 89.94 409 GLN A N 1
ATOM 3173 C CA . GLN A 1 409 ? 5.278 9.381 -30.727 1.00 89.94 409 GLN A CA 1
ATOM 3174 C C . GLN A 1 409 ? 4.604 9.123 -29.367 1.00 89.94 409 GLN A C 1
ATOM 3176 O O . GLN A 1 409 ? 5.253 8.572 -28.474 1.00 89.94 409 GLN A O 1
ATOM 3181 N N . PRO A 1 410 ? 3.338 9.535 -29.174 1.00 91.06 410 PRO A N 1
ATOM 3182 C CA . PRO A 1 410 ? 2.667 9.414 -27.889 1.00 91.06 410 PRO A CA 1
ATOM 3183 C C . PRO A 1 410 ? 2.268 7.974 -27.577 1.00 91.06 410 PRO A C 1
ATOM 3185 O O . PRO A 1 410 ? 1.657 7.288 -28.399 1.00 91.06 410 PRO A O 1
ATOM 3188 N N . VAL A 1 411 ? 2.552 7.536 -26.352 1.00 90.38 411 VAL A N 1
ATOM 3189 C CA . VAL A 1 411 ? 2.236 6.171 -25.893 1.00 90.38 411 VAL A CA 1
ATOM 3190 C C . VAL A 1 411 ? 0.878 6.127 -25.182 1.00 90.38 411 VAL A C 1
ATOM 3192 O O . VAL A 1 411 ? 0.088 5.190 -25.353 1.00 90.38 411 VAL A O 1
ATOM 3195 N N . THR A 1 412 ? 0.564 7.148 -24.382 1.00 92.25 412 THR A N 1
ATOM 3196 C CA . THR A 1 412 ? -0.674 7.177 -23.595 1.00 92.25 412 THR A CA 1
ATOM 3197 C C . THR A 1 412 ? -1.897 7.546 -24.440 1.00 92.25 412 THR A C 1
ATOM 3199 O O . THR A 1 412 ? -1.786 8.082 -25.543 1.00 92.25 412 THR A O 1
ATOM 3202 N N . LYS A 1 413 ? -3.102 7.261 -23.919 1.00 92.06 413 LYS A N 1
ATOM 3203 C CA . LYS A 1 413 ? -4.358 7.772 -24.499 1.00 92.06 413 LYS A CA 1
ATOM 3204 C C . LYS A 1 413 ? -4.352 9.307 -24.529 1.00 92.06 413 LYS A C 1
ATOM 3206 O O . LYS A 1 413 ? -4.633 9.897 -25.563 1.00 92.06 413 LYS A O 1
ATOM 3211 N N . LEU A 1 414 ? -3.954 9.929 -23.415 1.00 93.00 414 LEU A N 1
ATOM 3212 C CA . LEU A 1 414 ? -3.873 11.382 -23.267 1.00 93.00 414 LEU A CA 1
ATOM 3213 C C . LEU A 1 414 ? -2.910 11.999 -24.293 1.00 93.00 414 LEU A C 1
ATOM 3215 O O . LEU A 1 414 ? -3.313 12.866 -25.057 1.00 93.00 414 LEU A O 1
ATOM 3219 N N . GLY A 1 415 ? -1.678 11.489 -24.393 1.00 92.75 415 GLY A N 1
ATOM 3220 C CA . GLY A 1 415 ? -0.698 11.956 -25.378 1.00 92.75 415 GLY A CA 1
ATOM 3221 C C . GLY A 1 415 ? -1.187 11.829 -26.825 1.00 92.75 415 GLY A C 1
ATOM 3222 O O . GLY A 1 415 ? -0.927 12.714 -27.636 1.00 92.75 415 GLY A O 1
ATOM 3223 N N . ARG A 1 416 ? -1.940 10.767 -27.150 1.00 91.75 416 ARG A N 1
ATOM 3224 C CA . ARG A 1 416 ? -2.555 10.597 -28.477 1.00 91.75 416 ARG A CA 1
ATOM 3225 C C . ARG A 1 416 ? -3.631 11.641 -28.763 1.00 91.75 416 ARG A C 1
ATOM 3227 O O . ARG A 1 416 ? -3.611 12.205 -29.849 1.00 91.75 416 ARG A O 1
ATOM 3234 N N . LEU A 1 417 ? -4.514 11.939 -27.806 1.00 92.31 417 LEU A N 1
ATOM 3235 C CA . LEU A 1 417 ? -5.521 13.000 -27.958 1.00 92.31 417 LEU A CA 1
ATOM 3236 C C . LEU A 1 417 ? -4.889 14.389 -28.100 1.00 92.31 417 LEU A C 1
ATOM 3238 O O . LEU A 1 417 ? -5.339 15.180 -28.924 1.00 92.31 417 LEU A O 1
ATOM 3242 N N . VAL A 1 418 ? -3.821 14.659 -27.346 1.00 93.00 418 VAL A N 1
ATOM 3243 C CA . VAL A 1 418 ? -3.069 15.921 -27.416 1.00 93.00 418 VAL A CA 1
ATOM 3244 C C . VAL A 1 418 ? -2.371 16.067 -28.770 1.00 93.00 418 VAL A C 1
ATOM 3246 O O . VAL A 1 418 ? -2.559 17.079 -29.437 1.00 93.00 418 VAL A O 1
ATOM 3249 N N . LYS A 1 419 ? -1.647 15.041 -29.248 1.00 90.62 419 LYS A N 1
ATOM 3250 C CA . LYS A 1 419 ? -1.025 15.077 -30.587 1.00 90.62 419 LYS A CA 1
ATOM 3251 C C . LYS A 1 419 ? -2.057 15.139 -31.724 1.00 90.62 419 LYS A C 1
ATOM 3253 O O . LYS A 1 419 ? -1.766 15.704 -32.772 1.00 90.62 419 LYS A O 1
ATOM 3258 N N . ALA A 1 420 ? -3.252 14.585 -31.524 1.00 88.94 420 ALA A N 1
ATOM 3259 C CA . ALA A 1 420 ? -4.364 14.668 -32.472 1.00 88.94 420 ALA A CA 1
ATOM 3260 C C . ALA A 1 420 ? -5.161 15.989 -32.397 1.00 88.94 420 ALA A C 1
ATOM 3262 O O . ALA A 1 420 ? -6.157 16.121 -33.108 1.00 88.94 420 ALA A O 1
ATOM 3263 N N . GLY A 1 421 ? -4.775 16.941 -31.535 1.00 90.69 421 GLY A N 1
ATOM 3264 C CA . GLY A 1 421 ? -5.461 18.231 -31.389 1.00 90.69 421 GLY A CA 1
ATOM 3265 C C . GLY A 1 421 ? -6.903 18.124 -30.880 1.00 90.69 421 GLY A C 1
ATOM 3266 O O . GLY A 1 421 ? -7.737 18.947 -31.242 1.00 90.69 421 GLY A O 1
ATOM 3267 N N . LYS A 1 422 ? -7.228 17.082 -30.101 1.00 91.06 422 LYS A N 1
ATOM 3268 C CA . LYS A 1 422 ? -8.575 16.863 -29.536 1.00 91.06 422 LYS A CA 1
ATOM 3269 C C . LYS A 1 422 ? -8.778 17.512 -28.167 1.00 91.06 422 LYS A C 1
ATOM 3271 O O . LYS A 1 422 ? -9.898 17.874 -27.837 1.00 91.06 422 LYS A O 1
ATOM 3276 N N . ILE A 1 423 ? -7.698 17.655 -27.401 1.00 93.06 423 ILE A N 1
ATOM 3277 C CA . ILE A 1 423 ? -7.663 18.394 -26.133 1.00 93.06 423 ILE A CA 1
ATOM 3278 C C . ILE A 1 423 ? -7.028 19.745 -26.431 1.00 93.06 423 ILE A C 1
ATOM 3280 O O . ILE A 1 423 ? -5.931 19.789 -26.997 1.00 93.06 423 ILE A O 1
ATOM 3284 N N . ASN A 1 424 ? -7.712 20.828 -26.073 1.00 89.25 424 ASN A N 1
ATOM 3285 C CA . ASN A 1 424 ? -7.317 22.176 -26.490 1.00 89.25 424 ASN A CA 1
ATOM 3286 C C . ASN A 1 424 ? -6.469 22.904 -25.445 1.00 89.25 424 ASN A C 1
ATOM 3288 O O . ASN A 1 424 ? -5.718 23.812 -25.799 1.00 89.25 424 ASN A O 1
ATOM 3292 N N . SER A 1 425 ? -6.583 22.530 -24.168 1.00 92.50 425 SER A N 1
ATOM 3293 C CA . SER A 1 425 ? -5.911 23.245 -23.085 1.00 92.50 425 SER A CA 1
ATOM 3294 C C . SER A 1 425 ? -5.495 22.339 -21.923 1.00 92.50 425 SER A C 1
ATOM 3296 O O . SER A 1 425 ? -5.935 21.196 -21.787 1.00 92.50 425 SER A O 1
ATOM 3298 N N . MET A 1 426 ? -4.617 22.861 -21.064 1.00 92.12 426 MET A N 1
ATOM 3299 C CA . MET A 1 426 ? -4.117 22.147 -19.887 1.00 92.12 426 MET A CA 1
ATOM 3300 C C . MET A 1 426 ? -5.190 22.046 -18.785 1.00 92.12 426 MET A C 1
ATOM 3302 O O . MET A 1 426 ? -5.245 21.071 -18.036 1.00 92.12 426 MET A O 1
ATOM 3306 N N . GLU A 1 427 ? -6.081 23.034 -18.713 1.00 92.31 427 GLU A N 1
ATOM 3307 C CA . GLU A 1 427 ? -7.195 23.123 -17.767 1.00 92.31 427 GLU A CA 1
ATOM 3308 C C . GLU A 1 427 ? -8.211 21.995 -17.968 1.00 92.31 427 GLU A C 1
ATOM 3310 O O . GLU A 1 427 ? -8.740 21.477 -16.988 1.00 92.31 427 GLU A O 1
ATOM 3315 N N . GLU A 1 428 ? -8.423 21.555 -19.210 1.00 92.38 428 GLU A N 1
ATOM 3316 C CA . GLU A 1 428 ? -9.240 20.383 -19.554 1.00 92.38 428 GLU A CA 1
ATOM 3317 C C . GLU A 1 428 ? -8.678 19.101 -18.900 1.00 92.38 428 GLU A C 1
ATOM 3319 O O . GLU A 1 428 ? -9.415 18.282 -18.349 1.00 92.38 428 GLU A O 1
ATOM 3324 N N . ILE A 1 429 ? -7.348 18.960 -18.862 1.00 95.19 429 ILE A N 1
ATOM 3325 C CA . ILE A 1 429 ? -6.654 17.835 -18.213 1.00 95.19 429 ILE A CA 1
ATOM 3326 C C . ILE A 1 429 ? -6.788 17.923 -16.684 1.00 95.19 429 ILE A C 1
ATOM 3328 O O . ILE A 1 429 ? -7.053 16.908 -16.029 1.00 95.19 429 ILE A O 1
ATOM 3332 N N . TYR A 1 430 ? -6.641 19.125 -16.113 1.00 95.25 430 TYR A N 1
ATOM 3333 C CA . TYR A 1 430 ? -6.783 19.353 -14.671 1.00 95.25 430 TYR A CA 1
ATOM 3334 C C . TYR A 1 430 ? -8.221 19.153 -14.174 1.00 95.25 430 TYR A C 1
ATOM 3336 O O . TYR A 1 430 ? -8.407 18.550 -13.117 1.00 95.25 430 TYR A O 1
ATOM 3344 N N . LEU A 1 431 ? -9.232 19.592 -14.934 1.00 93.88 431 LEU A N 1
ATOM 3345 C CA . LEU A 1 431 ? -10.653 19.458 -14.586 1.00 93.88 431 LEU A CA 1
ATOM 3346 C C . LEU A 1 431 ? -11.040 17.996 -14.332 1.00 93.88 431 LEU A C 1
ATOM 3348 O O . LEU A 1 431 ? -11.735 17.692 -13.365 1.00 93.88 431 LEU A O 1
ATOM 3352 N N . HIS A 1 432 ? -10.533 17.085 -15.163 1.00 93.94 432 HIS A N 1
ATOM 3353 C CA . HIS A 1 432 ? -10.752 15.643 -15.030 1.00 93.94 432 HIS A CA 1
ATOM 3354 C C . HIS A 1 432 ? -9.661 14.924 -14.214 1.00 93.94 432 HIS A C 1
ATOM 3356 O O . HIS A 1 432 ? -9.661 13.696 -14.149 1.00 93.94 432 HIS A O 1
ATOM 3362 N N . SER A 1 433 ? -8.732 15.666 -13.593 1.00 94.25 433 SER A N 1
ATOM 3363 C CA . SER A 1 433 ? -7.618 15.139 -12.783 1.00 94.25 433 SER A CA 1
ATOM 3364 C C . SER A 1 433 ? -6.806 14.033 -13.480 1.00 94.25 433 SER A C 1
ATOM 3366 O O . SER A 1 433 ? -6.360 13.068 -12.853 1.00 94.25 433 SER A O 1
ATOM 3368 N N . LEU A 1 434 ? -6.615 14.145 -14.801 1.00 94.12 434 LEU A N 1
ATOM 3369 C CA . LEU A 1 434 ? -5.977 13.095 -15.595 1.00 94.12 434 LEU A CA 1
ATOM 3370 C C . LEU A 1 434 ? -4.448 13.085 -15.387 1.00 94.12 434 LEU A C 1
ATOM 3372 O O . LEU A 1 434 ? -3.797 14.124 -15.511 1.00 94.12 434 LEU A O 1
ATOM 3376 N N . PRO A 1 435 ? -3.823 11.920 -15.121 1.00 94.44 435 PRO A N 1
ATOM 3377 C CA . PRO A 1 435 ? -2.399 11.855 -14.809 1.00 94.44 435 PRO A CA 1
ATOM 3378 C C . PRO A 1 435 ? -1.524 12.037 -16.057 1.00 94.44 435 PRO A C 1
ATOM 3380 O O . PRO A 1 435 ? -1.449 11.157 -16.922 1.00 94.44 435 PRO A O 1
ATOM 3383 N N . ILE A 1 436 ? -0.785 13.146 -16.108 1.00 95.56 436 ILE A N 1
ATOM 3384 C CA . ILE A 1 436 ? 0.211 13.427 -17.148 1.00 95.56 436 ILE A CA 1
ATOM 3385 C C . ILE A 1 436 ? 1.433 12.517 -16.941 1.00 95.56 436 ILE A C 1
ATOM 3387 O O . ILE A 1 436 ? 2.119 12.585 -15.923 1.00 95.56 436 ILE A O 1
ATOM 3391 N N . LYS A 1 437 ? 1.713 11.642 -17.917 1.00 94.81 437 LYS A N 1
ATOM 3392 C CA . LYS A 1 437 ? 2.850 10.693 -17.886 1.00 94.81 437 LYS A CA 1
ATOM 3393 C C . LYS A 1 437 ? 3.917 10.958 -18.954 1.00 94.81 437 LYS A C 1
ATOM 3395 O O . LYS A 1 437 ? 4.981 10.346 -18.912 1.00 94.81 437 LYS A O 1
ATOM 3400 N N . GLU A 1 438 ? 3.649 11.868 -19.887 1.00 95.25 438 GLU A N 1
ATOM 3401 C CA . GLU A 1 438 ? 4.547 12.258 -20.979 1.00 95.25 438 GLU A CA 1
ATOM 3402 C C . GLU A 1 438 ? 4.791 13.767 -20.873 1.00 95.25 438 GLU A C 1
ATOM 3404 O O . GLU A 1 438 ? 3.843 14.548 -20.908 1.00 95.25 438 GLU A O 1
ATOM 3409 N N . TYR A 1 439 ? 6.046 14.194 -20.699 1.00 95.00 439 TYR A N 1
ATOM 3410 C CA . TYR A 1 439 ? 6.365 15.610 -20.453 1.00 95.00 439 TYR A CA 1
ATOM 3411 C C . TYR A 1 439 ? 6.107 16.486 -21.688 1.00 95.00 439 TYR A C 1
ATOM 3413 O O . TYR A 1 439 ? 5.879 17.685 -21.560 1.00 95.00 439 TYR A O 1
ATOM 3421 N N . GLN A 1 440 ? 6.099 15.872 -22.871 1.00 95.06 440 GLN A N 1
ATOM 3422 C CA . GLN A 1 440 ? 5.810 16.506 -24.152 1.00 95.06 440 GLN A CA 1
ATOM 3423 C C . GLN A 1 440 ? 4.380 17.063 -24.231 1.00 95.06 440 GLN A C 1
ATOM 3425 O O . GLN A 1 440 ? 4.152 18.031 -24.945 1.00 95.06 440 GLN A O 1
ATOM 3430 N N . ILE A 1 441 ? 3.436 16.513 -23.453 1.00 94.69 441 ILE A N 1
ATOM 3431 C CA . ILE A 1 441 ? 2.084 17.078 -23.303 1.00 94.69 441 ILE A CA 1
ATOM 3432 C C . ILE A 1 441 ? 2.173 18.507 -22.749 1.00 94.69 441 ILE A C 1
ATOM 3434 O O . ILE A 1 441 ? 1.513 19.414 -23.245 1.00 94.69 441 ILE A O 1
ATOM 3438 N N . VAL A 1 442 ? 3.031 18.713 -21.749 1.00 94.88 442 VAL A N 1
ATOM 3439 C CA . VAL A 1 442 ? 3.225 20.012 -21.092 1.00 94.88 442 VAL A CA 1
ATOM 3440 C C . VAL A 1 442 ? 3.979 20.974 -22.004 1.00 94.88 442 VAL A C 1
ATOM 3442 O O . VAL A 1 442 ? 3.615 22.141 -22.085 1.00 94.88 442 VAL A O 1
ATOM 3445 N N . ASP A 1 443 ? 4.970 20.474 -22.746 1.00 93.31 443 ASP A N 1
ATOM 3446 C CA . ASP A 1 443 ? 5.716 21.273 -23.728 1.00 93.31 443 ASP A CA 1
ATOM 3447 C C . ASP A 1 443 ? 4.839 21.745 -24.899 1.00 93.31 443 ASP A C 1
ATOM 3449 O O . ASP A 1 443 ? 5.085 22.817 -25.446 1.00 93.31 443 ASP A O 1
ATOM 3453 N N . ASN A 1 444 ? 3.798 20.982 -25.250 1.00 92.62 444 ASN A N 1
ATOM 3454 C CA . ASN A 1 444 ? 2.825 21.353 -26.277 1.00 92.62 444 ASN A CA 1
ATOM 3455 C C . ASN A 1 444 ? 1.882 22.480 -25.819 1.00 92.62 444 ASN A C 1
ATOM 3457 O O . ASN A 1 444 ? 1.626 23.406 -26.582 1.00 92.62 444 ASN A O 1
ATOM 3461 N N . PHE A 1 445 ? 1.365 22.416 -24.585 1.00 93.44 445 PHE A N 1
ATOM 3462 C CA . PHE A 1 445 ? 0.408 23.414 -24.081 1.00 93.44 445 PHE A CA 1
ATOM 3463 C C . PHE A 1 445 ? 1.057 24.659 -23.475 1.00 93.44 445 PHE A C 1
ATOM 3465 O O . PHE A 1 445 ? 0.481 25.741 -23.554 1.00 93.44 445 PHE A O 1
ATOM 3472 N N . LEU A 1 446 ? 2.238 24.530 -22.867 1.00 93.06 446 LEU A N 1
ATOM 3473 C CA . LEU A 1 446 ? 2.876 25.599 -22.099 1.00 93.06 446 LEU A CA 1
ATOM 3474 C C . LEU A 1 446 ? 4.300 25.905 -22.623 1.00 93.06 446 LEU A C 1
ATOM 3476 O O . LEU A 1 446 ? 5.289 25.729 -21.904 1.00 93.06 446 LEU A O 1
ATOM 3480 N N . PRO A 1 447 ? 4.444 26.422 -23.861 1.00 90.50 447 PRO A N 1
ATOM 3481 C CA . PRO A 1 447 ? 5.748 26.676 -24.487 1.00 90.50 447 PRO A CA 1
ATOM 3482 C C . PRO A 1 447 ? 6.571 27.784 -23.802 1.00 90.50 447 PRO A C 1
ATOM 3484 O O . PRO A 1 447 ? 7.762 27.924 -24.070 1.00 90.50 447 PRO A O 1
ATOM 3487 N N . LYS A 1 448 ? 5.960 28.580 -22.910 1.00 92.50 448 LYS A N 1
ATOM 3488 C CA . LYS A 1 448 ? 6.617 29.664 -22.153 1.00 92.50 448 LYS A CA 1
ATOM 3489 C C . LYS A 1 448 ? 7.341 29.198 -20.876 1.00 92.50 448 LYS A C 1
ATOM 3491 O O . LYS A 1 448 ? 7.874 30.047 -20.160 1.00 92.50 448 LYS A O 1
ATOM 3496 N N . LEU A 1 449 ? 7.342 27.898 -20.553 1.00 93.31 449 LEU A N 1
ATOM 3497 C CA . LEU A 1 449 ? 7.942 27.376 -19.316 1.00 93.31 449 LEU A CA 1
ATOM 3498 C C . LEU A 1 449 ? 9.426 27.757 -19.181 1.00 93.31 449 LEU A C 1
ATOM 3500 O O . LEU A 1 449 ? 10.245 27.456 -20.049 1.00 93.31 449 LEU A O 1
ATOM 3504 N N . LYS A 1 450 ? 9.782 28.350 -18.039 1.00 95.56 450 LYS A N 1
ATOM 3505 C CA . LYS A 1 450 ? 11.161 28.635 -17.625 1.00 95.56 450 LYS A CA 1
ATOM 3506 C C . LYS A 1 450 ? 11.560 27.680 -16.509 1.00 95.56 450 LYS A C 1
ATOM 3508 O O . LYS A 1 450 ? 10.832 27.563 -15.522 1.00 95.56 450 LYS A O 1
ATOM 3513 N N . ASP A 1 451 ? 12.709 27.019 -16.639 1.00 95.00 451 ASP A N 1
ATOM 3514 C CA . ASP A 1 451 ? 13.293 26.188 -15.585 1.00 95.00 451 ASP A CA 1
ATOM 3515 C C . ASP A 1 451 ? 14.378 26.927 -14.781 1.00 95.00 451 ASP A C 1
ATOM 3517 O O . ASP A 1 451 ? 15.213 27.644 -15.328 1.00 95.00 451 ASP A O 1
ATOM 3521 N N . GLU A 1 452 ? 14.376 26.738 -13.458 1.00 96.62 452 GLU A N 1
ATOM 3522 C CA . GLU A 1 452 ? 15.387 27.278 -12.542 1.00 96.62 452 GLU A CA 1
ATOM 3523 C C . GLU A 1 452 ? 15.970 26.156 -11.665 1.00 96.62 452 GLU A C 1
ATOM 3525 O O . GLU A 1 452 ? 15.270 25.473 -10.905 1.00 96.62 452 GLU A O 1
ATOM 3530 N N . VAL A 1 453 ? 17.290 25.950 -11.756 1.00 97.38 453 VAL A N 1
ATOM 3531 C CA . VAL A 1 453 ? 18.012 24.926 -10.984 1.00 97.38 453 VAL A CA 1
ATOM 3532 C C . VAL A 1 453 ? 18.363 25.465 -9.595 1.00 97.38 453 VAL A C 1
ATOM 3534 O O . VAL A 1 453 ? 19.439 26.011 -9.365 1.00 97.38 453 VAL A O 1
ATOM 3537 N N . MET A 1 454 ? 17.462 25.257 -8.638 1.00 96.12 454 MET A N 1
ATOM 3538 C CA . MET A 1 454 ? 17.552 25.820 -7.285 1.00 96.12 454 MET A CA 1
ATOM 3539 C C . MET A 1 454 ? 18.744 25.328 -6.465 1.00 96.12 454 MET A C 1
ATOM 3541 O O . MET A 1 454 ? 19.341 26.088 -5.702 1.00 96.12 454 MET A O 1
ATOM 3545 N N . LYS A 1 455 ? 19.054 24.026 -6.534 1.00 95.88 455 LYS A N 1
ATOM 3546 C CA . LYS A 1 455 ? 20.203 23.447 -5.823 1.00 95.88 455 LYS A CA 1
ATOM 3547 C C . LYS A 1 455 ? 20.602 22.097 -6.393 1.00 95.88 455 LYS A C 1
ATOM 3549 O O . LYS A 1 455 ? 19.777 21.197 -6.543 1.00 95.88 455 LYS A O 1
ATOM 3554 N N . ILE A 1 456 ? 21.905 21.920 -6.574 1.00 96.31 456 ILE A N 1
ATOM 3555 C CA . ILE A 1 456 ? 22.534 20.619 -6.794 1.00 96.31 456 ILE A CA 1
ATOM 3556 C C . ILE A 1 456 ? 23.262 20.257 -5.497 1.00 96.31 456 ILE A C 1
ATOM 3558 O O . ILE A 1 456 ? 24.018 21.067 -4.964 1.00 96.31 456 ILE A O 1
ATOM 3562 N N . LYS A 1 457 ? 23.026 19.058 -4.955 1.00 95.31 457 LYS A N 1
ATOM 3563 C CA . LYS A 1 457 ? 23.767 18.545 -3.790 1.00 95.31 457 LYS A CA 1
ATOM 3564 C C . LYS A 1 457 ? 24.327 17.147 -4.057 1.00 95.31 457 LYS A C 1
ATOM 3566 O O . LYS A 1 457 ? 23.580 16.294 -4.550 1.00 95.31 457 LYS A O 1
ATOM 3571 N N . PRO A 1 458 ? 25.600 16.869 -3.726 1.00 96.88 458 PRO A N 1
ATOM 3572 C CA . PRO A 1 458 ? 26.086 15.501 -3.687 1.00 96.88 458 PRO A CA 1
ATOM 3573 C C . PRO A 1 458 ? 25.362 14.740 -2.567 1.00 96.88 458 PRO A C 1
ATOM 3575 O O . PRO A 1 458 ? 25.126 15.261 -1.479 1.00 96.88 458 PRO A O 1
ATOM 3578 N N . VAL A 1 459 ? 24.990 13.499 -2.852 1.00 96.12 459 VAL A N 1
ATOM 3579 C CA . VAL A 1 459 ? 24.463 12.523 -1.898 1.00 96.12 459 VAL A CA 1
ATOM 3580 C C . VAL A 1 459 ? 25.293 11.253 -2.033 1.00 96.12 459 VAL A C 1
ATOM 3582 O O . VAL A 1 459 ? 25.543 10.773 -3.139 1.00 96.12 459 VAL A O 1
ATOM 3585 N N . GLN A 1 460 ? 25.763 10.726 -0.910 1.00 96.69 460 GLN A N 1
ATOM 3586 C CA . GLN A 1 460 ? 26.726 9.630 -0.880 1.00 96.69 460 GLN A CA 1
ATOM 3587 C C . GLN A 1 460 ? 26.089 8.404 -0.226 1.00 96.69 460 GLN A C 1
ATOM 3589 O O . GLN A 1 460 ? 25.398 8.527 0.784 1.00 96.69 460 GLN A O 1
ATOM 3594 N N . LYS A 1 461 ? 26.307 7.218 -0.801 1.00 95.56 461 LYS A N 1
ATOM 3595 C CA . LYS A 1 461 ? 26.011 5.934 -0.152 1.00 95.56 461 LYS A CA 1
ATOM 3596 C C . LYS A 1 461 ? 27.335 5.253 0.186 1.00 95.56 461 LYS A C 1
ATOM 3598 O O . LYS A 1 461 ? 28.129 4.999 -0.720 1.00 95.56 461 LYS A O 1
ATOM 3603 N N . GLN A 1 462 ? 27.546 4.940 1.462 1.00 96.44 462 GLN A N 1
ATOM 3604 C CA . GLN A 1 462 ? 28.669 4.113 1.896 1.00 96.44 462 GLN A CA 1
ATOM 3605 C C . GLN A 1 462 ? 28.526 2.697 1.315 1.00 96.44 462 GLN A C 1
ATOM 3607 O O . GLN A 1 462 ? 27.426 2.140 1.263 1.00 96.44 462 GLN A O 1
ATOM 3612 N N . THR A 1 463 ? 29.634 2.121 0.859 1.00 95.44 463 THR A N 1
ATOM 3613 C CA . THR A 1 463 ? 29.726 0.741 0.369 1.00 95.44 463 THR A CA 1
ATOM 3614 C C . THR A 1 463 ? 30.998 0.084 0.911 1.00 95.44 463 THR A C 1
ATOM 3616 O O . THR A 1 463 ? 31.874 0.771 1.434 1.00 95.44 463 THR A O 1
ATOM 3619 N N . ARG A 1 464 ? 31.129 -1.242 0.762 1.00 89.62 464 ARG A N 1
ATOM 3620 C CA . ARG A 1 464 ? 32.342 -1.985 1.158 1.00 89.62 464 ARG A CA 1
ATOM 3621 C C . ARG A 1 464 ? 33.610 -1.478 0.450 1.00 89.62 464 ARG A C 1
ATOM 3623 O O . ARG A 1 464 ? 34.684 -1.542 1.028 1.00 89.62 464 ARG A O 1
ATOM 3630 N N . ALA A 1 465 ? 33.476 -0.943 -0.766 1.00 91.06 465 ALA A N 1
ATOM 3631 C CA . ALA A 1 465 ? 34.564 -0.387 -1.573 1.00 91.06 465 ALA A CA 1
ATOM 3632 C C . ALA A 1 465 ? 34.537 1.159 -1.597 1.00 91.06 465 ALA A C 1
ATOM 3634 O O . ALA A 1 465 ? 34.676 1.782 -2.648 1.00 91.06 465 ALA A O 1
ATOM 3635 N N . GLY A 1 466 ? 34.300 1.788 -0.441 1.00 93.19 466 GLY A N 1
ATOM 3636 C CA . GLY A 1 466 ? 34.287 3.247 -0.291 1.00 93.19 466 GLY A CA 1
ATOM 3637 C C . GLY A 1 466 ? 32.935 3.905 -0.596 1.00 93.19 466 GLY A C 1
ATOM 3638 O O . GLY A 1 466 ? 31.870 3.292 -0.472 1.00 93.19 466 GLY A O 1
ATOM 3639 N N . GLN A 1 467 ? 32.957 5.189 -0.955 1.00 94.81 467 GLN A N 1
ATOM 3640 C CA . GLN A 1 467 ? 31.756 6.020 -1.091 1.00 94.81 467 GLN A CA 1
ATOM 3641 C C . GLN A 1 467 ? 31.271 6.121 -2.538 1.00 94.81 467 GLN A C 1
ATOM 3643 O O . GLN A 1 467 ? 31.971 6.621 -3.416 1.00 94.81 467 GLN A O 1
ATOM 3648 N N . ARG A 1 468 ? 30.014 5.737 -2.782 1.00 94.69 468 ARG A N 1
ATOM 3649 C CA . ARG A 1 468 ? 29.350 5.963 -4.070 1.00 94.69 468 ARG A CA 1
ATOM 3650 C C . ARG A 1 468 ? 28.603 7.292 -4.049 1.00 94.69 468 ARG A C 1
ATOM 3652 O O . ARG A 1 468 ? 27.520 7.396 -3.468 1.00 94.69 468 ARG A O 1
ATOM 3659 N N . THR A 1 469 ? 29.165 8.292 -4.717 1.00 95.56 469 THR A N 1
ATOM 3660 C CA . THR A 1 469 ? 28.550 9.612 -4.887 1.00 95.56 469 THR A CA 1
ATOM 3661 C C . THR A 1 469 ? 27.479 9.596 -5.991 1.00 95.56 469 THR A C 1
ATOM 3663 O O . THR A 1 469 ? 27.523 8.809 -6.942 1.00 95.56 469 THR A O 1
ATOM 3666 N N . ARG A 1 470 ? 26.458 10.441 -5.832 1.00 97.50 470 ARG A N 1
ATOM 3667 C CA . ARG A 1 470 ? 25.433 10.797 -6.825 1.00 97.50 470 ARG A CA 1
ATOM 3668 C C . ARG A 1 470 ? 25.055 12.261 -6.618 1.00 97.50 470 ARG A C 1
ATOM 3670 O O . ARG A 1 470 ? 25.206 12.775 -5.515 1.00 97.50 470 ARG A O 1
ATOM 3677 N N . PHE A 1 471 ? 24.510 12.924 -7.628 1.00 97.56 471 PHE A N 1
ATOM 3678 C CA . PHE A 1 471 ? 24.050 14.310 -7.516 1.00 97.56 471 PHE A CA 1
ATOM 3679 C C . PHE A 1 471 ? 22.524 14.350 -7.486 1.00 97.56 471 PHE A C 1
ATOM 3681 O O . PHE A 1 471 ? 21.881 13.787 -8.373 1.00 97.56 471 PHE A O 1
ATOM 3688 N N . LYS A 1 472 ? 21.945 14.994 -6.464 1.00 97.88 472 LYS A N 1
ATOM 3689 C CA . LYS A 1 472 ? 20.523 15.358 -6.427 1.00 97.88 472 LYS A CA 1
ATOM 3690 C C . LYS A 1 472 ? 20.369 16.770 -6.987 1.00 97.88 472 LYS A C 1
ATOM 3692 O O . LYS A 1 472 ? 20.885 17.704 -6.377 1.00 97.88 472 LYS A O 1
ATOM 3697 N N . ALA A 1 473 ? 19.659 16.908 -8.101 1.00 97.94 473 ALA A N 1
ATOM 3698 C CA . ALA A 1 473 ? 19.207 18.193 -8.621 1.00 97.94 473 ALA A CA 1
ATOM 3699 C C . ALA A 1 473 ? 17.789 18.484 -8.107 1.00 97.94 473 ALA A C 1
ATOM 3701 O O . ALA A 1 473 ? 16.955 17.576 -8.023 1.00 97.94 473 ALA A O 1
ATOM 3702 N N . ILE A 1 474 ? 17.549 19.742 -7.746 1.00 97.94 474 ILE A N 1
ATOM 3703 C CA . ILE A 1 474 ? 16.247 20.305 -7.385 1.00 97.94 474 ILE A CA 1
ATOM 3704 C C . ILE A 1 474 ? 15.991 21.439 -8.376 1.00 97.94 474 ILE A C 1
ATOM 3706 O O . ILE A 1 474 ? 16.792 22.373 -8.440 1.00 97.94 474 ILE A O 1
ATOM 3710 N N . VAL A 1 475 ? 14.915 21.323 -9.146 1.00 98.06 475 VAL A N 1
ATOM 3711 C CA . VAL A 1 475 ? 14.538 22.228 -10.236 1.00 98.06 475 VAL A CA 1
ATOM 3712 C C . VAL A 1 475 ? 13.089 22.653 -10.029 1.00 98.06 475 VAL A C 1
ATOM 3714 O O . VAL A 1 475 ? 12.245 21.812 -9.715 1.00 98.06 475 VAL A O 1
ATOM 3717 N N . ILE A 1 476 ? 12.806 23.941 -10.192 1.00 97.69 476 ILE A N 1
ATOM 3718 C CA . ILE A 1 476 ? 11.440 24.463 -10.315 1.00 97.69 476 ILE A CA 1
ATOM 3719 C C . ILE A 1 476 ? 11.227 24.801 -11.788 1.00 97.69 476 ILE A C 1
ATOM 3721 O O . ILE A 1 476 ? 12.176 25.183 -12.473 1.00 97.69 476 ILE A O 1
ATOM 3725 N N . ILE A 1 477 ? 10.003 24.653 -12.274 1.00 97.38 477 ILE A N 1
ATOM 3726 C CA . ILE A 1 477 ? 9.608 25.113 -13.602 1.00 97.38 477 ILE A CA 1
ATOM 3727 C C . ILE A 1 477 ? 8.293 25.888 -13.499 1.00 97.38 477 ILE A C 1
ATOM 3729 O O . ILE A 1 477 ? 7.482 25.574 -12.628 1.00 97.38 477 ILE A O 1
ATOM 3733 N N . GLY A 1 478 ? 8.076 26.890 -14.345 1.00 96.75 478 GLY A N 1
ATOM 3734 C CA . GLY A 1 478 ? 6.804 27.615 -14.400 1.00 96.75 478 GLY A CA 1
ATOM 3735 C C . GLY A 1 478 ? 6.757 28.668 -15.501 1.00 96.75 478 GLY A C 1
ATOM 3736 O O . GLY A 1 478 ? 7.784 28.994 -16.098 1.00 96.75 478 GLY A O 1
ATOM 3737 N N . ASP A 1 479 ? 5.561 29.172 -15.788 1.00 94.81 479 ASP A N 1
ATOM 3738 C CA . ASP A 1 479 ? 5.289 30.152 -16.851 1.00 94.81 479 ASP A CA 1
ATOM 3739 C C . ASP A 1 479 ? 5.096 31.591 -16.342 1.00 94.81 479 ASP A C 1
ATOM 3741 O O . ASP A 1 479 ? 5.052 32.520 -17.146 1.00 94.81 479 ASP A O 1
ATOM 3745 N N . SER A 1 480 ? 4.997 31.787 -15.021 1.00 94.12 480 SER A N 1
ATOM 3746 C CA . SER A 1 480 ? 4.536 33.028 -14.377 1.00 94.12 480 SER A CA 1
ATOM 3747 C C . SER A 1 480 ? 3.096 33.452 -14.736 1.00 94.12 480 SER A C 1
ATOM 3749 O O . SER A 1 480 ? 2.671 34.544 -14.358 1.00 94.12 480 SER A O 1
ATOM 3751 N N . GLU A 1 481 ? 2.315 32.593 -15.395 1.00 92.62 481 GLU A N 1
ATOM 3752 C CA . GLU A 1 481 ? 0.917 32.828 -15.800 1.00 92.62 481 GLU A CA 1
ATOM 3753 C C . GLU A 1 481 ? -0.082 31.992 -14.974 1.00 92.62 481 GLU A C 1
ATOM 3755 O O . GLU A 1 481 ? -1.282 32.275 -14.965 1.00 92.62 481 GLU A O 1
ATOM 3760 N N . GLY A 1 482 ? 0.413 31.045 -14.175 1.00 92.44 482 GLY A N 1
ATOM 3761 C CA . GLY A 1 482 ? -0.382 30.287 -13.206 1.00 92.44 482 GLY A CA 1
ATOM 3762 C C . GLY A 1 482 ? 0.007 28.819 -13.090 1.00 92.44 482 GLY A C 1
ATOM 3763 O O . GLY A 1 482 ? -0.710 28.072 -12.430 1.00 92.44 482 GLY A O 1
ATOM 3764 N N . HIS A 1 483 ? 1.114 28.392 -13.699 1.00 96.12 483 HIS A N 1
ATOM 3765 C CA . HIS A 1 483 ? 1.568 27.008 -13.671 1.00 96.12 483 HIS A CA 1
ATOM 3766 C C . HIS A 1 483 ? 2.940 26.885 -13.017 1.00 96.12 483 HIS A C 1
ATOM 3768 O O . HIS A 1 483 ? 3.880 27.602 -13.362 1.00 96.12 483 HIS A O 1
ATOM 3774 N N . VAL A 1 484 ? 3.079 25.938 -12.085 1.00 97.19 484 VAL A N 1
ATOM 3775 C CA . VAL A 1 484 ? 4.363 25.646 -11.432 1.00 97.19 484 VAL A CA 1
ATOM 3776 C C . VAL A 1 484 ? 4.556 24.147 -11.235 1.00 97.19 484 VAL A C 1
ATOM 3778 O O . VAL A 1 484 ? 3.627 23.436 -10.868 1.00 97.19 484 VAL A O 1
ATOM 3781 N N . GLY A 1 485 ? 5.773 23.661 -11.462 1.00 97.31 485 GLY A N 1
ATOM 3782 C CA . GLY A 1 485 ? 6.174 22.268 -11.271 1.00 97.31 485 GLY A CA 1
ATOM 3783 C C . GLY A 1 485 ? 7.442 22.150 -10.428 1.00 97.31 485 GLY A C 1
ATOM 3784 O O . GLY A 1 485 ? 8.315 23.022 -10.462 1.00 97.31 485 GLY A O 1
ATOM 3785 N N . LEU A 1 486 ? 7.568 21.060 -9.665 1.00 97.94 486 LEU A N 1
ATOM 3786 C CA . LEU A 1 486 ? 8.730 20.790 -8.808 1.00 97.94 486 LEU A CA 1
ATOM 3787 C C . LEU A 1 486 ? 9.373 19.446 -9.165 1.00 97.94 486 LEU A C 1
ATOM 3789 O O . LEU A 1 486 ? 8.813 18.373 -8.929 1.00 97.94 486 LEU A O 1
ATOM 3793 N N . GLY A 1 487 ? 10.596 19.509 -9.686 1.00 97.56 487 GLY A N 1
ATOM 3794 C CA . GLY A 1 487 ? 11.380 18.359 -10.117 1.00 97.56 487 GLY A CA 1
ATOM 3795 C C . GLY A 1 487 ? 12.544 18.059 -9.187 1.00 97.56 487 GLY A C 1
ATOM 3796 O O . GLY A 1 487 ? 13.422 18.893 -8.966 1.00 97.56 487 GLY A O 1
ATOM 3797 N N . ILE A 1 488 ? 12.600 16.837 -8.657 1.00 97.62 488 ILE A N 1
ATOM 3798 C CA . ILE A 1 488 ? 13.705 16.388 -7.802 1.00 97.62 488 ILE A CA 1
ATOM 3799 C C . ILE A 1 488 ? 14.191 15.026 -8.291 1.00 97.62 488 ILE A C 1
ATOM 3801 O O . ILE A 1 488 ? 13.465 14.034 -8.223 1.00 97.62 488 ILE A O 1
ATOM 3805 N N . LYS A 1 489 ? 15.447 14.946 -8.745 1.00 97.75 489 LYS A N 1
ATOM 3806 C CA . LYS A 1 489 ? 16.024 13.696 -9.267 1.00 97.75 489 LYS A CA 1
ATOM 3807 C C . LYS A 1 489 ? 17.463 13.493 -8.823 1.00 97.75 489 LYS A C 1
ATOM 3809 O O . LYS A 1 489 ? 18.199 14.445 -8.586 1.00 97.75 489 LYS A O 1
ATOM 3814 N N . THR A 1 490 ? 17.865 12.226 -8.711 1.00 96.38 490 THR A N 1
ATOM 3815 C CA . THR A 1 490 ? 19.260 11.831 -8.479 1.00 96.38 490 THR A CA 1
ATOM 3816 C C . THR A 1 490 ? 19.820 11.086 -9.685 1.00 96.38 490 THR A C 1
ATOM 3818 O O . THR A 1 490 ? 19.148 10.212 -10.231 1.00 96.38 490 THR A O 1
ATOM 3821 N N . SER A 1 491 ? 21.058 11.395 -10.070 1.00 96.94 491 SER A N 1
ATOM 3822 C CA . SER A 1 491 ? 21.816 10.656 -11.090 1.00 96.94 491 SER A CA 1
ATOM 3823 C C . SER A 1 491 ? 23.286 10.499 -10.677 1.00 96.94 491 SER A C 1
ATOM 3825 O O . SER A 1 491 ? 23.718 11.056 -9.666 1.00 96.94 491 SER A O 1
ATOM 3827 N N . LYS A 1 492 ? 24.057 9.712 -11.436 1.00 95.31 492 LYS A N 1
ATOM 3828 C CA . LYS A 1 492 ? 25.522 9.626 -11.297 1.00 95.31 492 LYS A CA 1
ATOM 3829 C C . LYS A 1 492 ? 26.205 10.945 -11.679 1.00 95.31 492 LYS A C 1
ATOM 3831 O O . LYS A 1 492 ? 27.179 11.319 -11.043 1.00 95.31 492 LYS A O 1
ATOM 3836 N N . GLU A 1 493 ? 25.671 11.649 -12.674 1.00 95.31 493 GLU A N 1
ATOM 3837 C CA . GLU A 1 493 ? 26.230 12.891 -13.218 1.00 95.31 493 GLU A CA 1
ATOM 3838 C C . GLU A 1 493 ? 25.266 14.062 -13.008 1.00 95.31 493 GLU A C 1
ATOM 3840 O O . GLU A 1 493 ? 24.047 13.883 -12.967 1.00 95.31 493 GLU A O 1
ATOM 3845 N N . VAL A 1 494 ? 25.806 15.279 -12.934 1.00 96.44 494 VAL A N 1
ATOM 3846 C CA . VAL A 1 494 ? 25.013 16.503 -12.745 1.00 96.44 494 VAL A CA 1
ATOM 3847 C C . VAL A 1 494 ? 24.085 16.766 -13.937 1.00 96.44 494 VAL A C 1
ATOM 3849 O O . VAL A 1 494 ? 22.891 16.974 -13.741 1.00 96.44 494 VAL A O 1
ATOM 3852 N N . ALA A 1 495 ? 24.590 16.688 -15.173 1.00 95.81 495 ALA A N 1
ATOM 3853 C CA . ALA A 1 495 ? 23.802 16.999 -16.370 1.00 95.81 495 ALA A CA 1
ATOM 3854 C C . ALA A 1 495 ? 22.594 16.060 -16.555 1.00 95.81 495 ALA A C 1
ATOM 3856 O O . ALA A 1 495 ? 21.497 16.517 -16.875 1.00 95.81 495 ALA A O 1
ATOM 3857 N N . THR A 1 496 ? 22.756 14.755 -16.302 1.00 96.38 496 THR A N 1
ATOM 3858 C CA . THR A 1 496 ? 21.624 13.812 -16.339 1.00 96.38 496 THR A CA 1
ATOM 3859 C C . THR A 1 496 ? 20.682 13.980 -15.145 1.00 96.38 496 THR A C 1
ATOM 3861 O O . THR A 1 496 ? 19.482 13.778 -15.313 1.00 96.38 496 THR A O 1
ATOM 3864 N N . ALA A 1 497 ? 21.170 14.403 -13.970 1.00 97.00 497 ALA A N 1
ATOM 3865 C CA . ALA A 1 497 ? 20.301 14.750 -12.843 1.00 97.00 497 ALA A CA 1
ATOM 3866 C C . ALA A 1 497 ? 19.416 15.969 -13.155 1.00 97.00 497 ALA A C 1
ATOM 3868 O O . ALA A 1 497 ? 18.225 15.916 -12.866 1.00 97.00 497 ALA A O 1
ATOM 3869 N N . ILE A 1 498 ? 19.969 17.023 -13.768 1.00 97.56 498 ILE A N 1
ATOM 3870 C CA . ILE A 1 498 ? 19.225 18.238 -14.143 1.00 97.56 498 ILE A CA 1
ATOM 3871 C C . ILE A 1 498 ? 18.168 17.917 -15.203 1.00 97.56 498 ILE A C 1
ATOM 3873 O O . ILE A 1 498 ? 16.991 18.145 -14.951 1.00 97.56 498 ILE A O 1
ATOM 3877 N N . ARG A 1 499 ? 18.542 17.302 -16.337 1.00 96.75 499 ARG A N 1
ATOM 3878 C CA . ARG A 1 499 ? 17.579 16.947 -17.405 1.00 96.75 499 ARG A CA 1
ATOM 3879 C C . ARG A 1 499 ? 16.426 16.086 -16.885 1.00 96.75 499 ARG A C 1
ATOM 3881 O O . ARG A 1 499 ? 15.267 16.348 -17.183 1.00 96.75 499 ARG A O 1
ATOM 3888 N N . ALA A 1 500 ? 16.734 15.079 -16.067 1.00 96.81 500 ALA A N 1
ATOM 3889 C CA . ALA A 1 500 ? 15.712 14.207 -15.501 1.00 96.81 500 ALA A CA 1
ATOM 3890 C C . ALA A 1 500 ? 14.911 14.868 -14.359 1.00 96.81 500 ALA A C 1
ATOM 3892 O O . ALA A 1 500 ? 13.797 14.431 -14.083 1.00 96.81 500 ALA A O 1
ATOM 3893 N N . ALA A 1 501 ? 15.438 15.909 -13.704 1.00 97.69 501 ALA A N 1
ATOM 3894 C CA . ALA A 1 501 ? 14.670 16.749 -12.788 1.00 97.69 501 ALA A CA 1
ATOM 3895 C C . ALA A 1 501 ? 13.728 17.695 -13.551 1.00 97.69 501 ALA A C 1
ATOM 3897 O O . ALA A 1 501 ? 12.570 17.768 -13.166 1.00 97.69 501 ALA A O 1
ATOM 3898 N N . ILE A 1 502 ? 14.160 18.318 -14.655 1.00 97.62 502 ILE A N 1
ATOM 3899 C CA . ILE A 1 502 ? 13.301 19.126 -15.545 1.00 97.62 502 ILE A CA 1
ATOM 3900 C C . ILE A 1 502 ? 12.117 18.292 -16.052 1.00 97.62 502 ILE A C 1
ATOM 3902 O O . ILE A 1 502 ? 10.974 18.717 -15.927 1.00 97.62 502 ILE A O 1
ATOM 3906 N N . ILE A 1 503 ? 12.364 17.071 -16.543 1.00 96.94 503 ILE A N 1
ATOM 3907 C CA . ILE A 1 503 ? 11.293 16.159 -16.988 1.00 96.94 503 ILE A CA 1
ATOM 3908 C C . ILE A 1 503 ? 10.297 15.871 -15.854 1.00 96.94 503 ILE A C 1
ATOM 3910 O O . ILE A 1 503 ? 9.093 15.914 -16.075 1.00 96.94 503 ILE A O 1
ATOM 3914 N N . ILE A 1 504 ? 10.772 15.619 -14.629 1.00 97.50 504 ILE A N 1
ATOM 3915 C CA . ILE A 1 504 ? 9.880 15.390 -13.480 1.00 97.50 504 ILE A CA 1
ATOM 3916 C C . ILE A 1 504 ? 9.143 16.671 -13.073 1.00 97.50 504 ILE A C 1
ATOM 3918 O O . ILE A 1 504 ? 7.986 16.568 -12.694 1.00 97.50 504 ILE A O 1
ATOM 3922 N N . ALA A 1 505 ? 9.770 17.848 -13.181 1.00 97.25 505 ALA A N 1
ATOM 3923 C CA . ALA A 1 505 ? 9.117 19.132 -12.926 1.00 97.25 505 ALA A CA 1
ATOM 3924 C C . ALA A 1 505 ? 7.962 19.367 -13.905 1.00 97.25 505 ALA A C 1
ATOM 3926 O O . ALA A 1 505 ? 6.890 19.762 -13.473 1.00 97.25 505 ALA A O 1
ATOM 3927 N N . LYS A 1 506 ? 8.160 19.060 -15.196 1.00 96.94 506 LYS A N 1
ATOM 3928 C CA . LYS A 1 506 ? 7.112 19.111 -16.229 1.00 96.94 506 LYS A CA 1
ATOM 3929 C C . LYS A 1 506 ? 5.963 18.149 -15.912 1.00 96.94 506 LYS A C 1
ATOM 3931 O O . LYS A 1 506 ? 4.811 18.552 -15.918 1.00 96.94 506 LYS A O 1
ATOM 3936 N N . LEU A 1 507 ? 6.268 16.901 -15.551 1.00 96.44 507 LEU A N 1
ATOM 3937 C CA . LEU A 1 507 ? 5.252 15.912 -15.153 1.00 96.44 507 LEU A CA 1
ATOM 3938 C C . LEU A 1 507 ? 4.506 16.266 -13.851 1.00 96.44 507 LEU A C 1
ATOM 3940 O O . LEU A 1 507 ? 3.448 15.700 -13.599 1.00 96.44 507 LEU A O 1
ATOM 3944 N N . SER A 1 508 ? 5.051 17.161 -13.019 1.00 96.44 508 SER A N 1
ATOM 3945 C CA . SER A 1 508 ? 4.451 17.623 -11.761 1.00 96.44 508 SER A CA 1
ATOM 3946 C C . SER A 1 508 ? 3.946 19.068 -11.814 1.00 96.44 508 SER A C 1
ATOM 3948 O O . SER A 1 508 ? 3.771 19.681 -10.760 1.00 96.44 508 SER A O 1
ATOM 3950 N N . VAL A 1 509 ? 3.721 19.629 -13.009 1.00 96.00 509 VAL A N 1
ATOM 3951 C CA . VAL A 1 509 ? 3.103 20.955 -13.138 1.00 96.00 509 VAL A CA 1
ATOM 3952 C C . VAL A 1 509 ? 1.665 20.908 -12.625 1.00 96.00 509 VAL A C 1
ATOM 3954 O O . VAL A 1 509 ? 0.887 20.028 -12.991 1.00 96.00 509 VAL A O 1
ATOM 3957 N N . ILE A 1 510 ? 1.338 21.871 -11.769 1.00 96.19 510 ILE A N 1
ATOM 3958 C CA . ILE A 1 510 ? 0.015 22.089 -11.185 1.00 96.19 510 ILE A CA 1
ATOM 3959 C C . ILE A 1 510 ? -0.478 23.507 -11.509 1.00 96.19 510 ILE A C 1
ATOM 3961 O O . ILE A 1 510 ? 0.346 24.423 -11.641 1.00 96.19 510 ILE A O 1
ATOM 3965 N N . PRO A 1 511 ? -1.802 23.718 -11.609 1.00 96.69 511 PRO A N 1
ATOM 3966 C CA . PRO A 1 511 ? -2.376 25.047 -11.715 1.00 96.69 511 PRO A CA 1
ATOM 3967 C C . PRO A 1 511 ? -2.367 25.736 -10.343 1.00 96.69 511 PRO A C 1
ATOM 3969 O O . PRO A 1 511 ? -2.533 25.105 -9.297 1.00 96.69 511 PRO A O 1
ATOM 3972 N N . VAL A 1 512 ? -2.200 27.054 -10.346 1.00 96.12 512 VAL A N 1
ATOM 3973 C CA . VAL A 1 512 ? -2.106 27.896 -9.151 1.00 96.12 512 VAL A CA 1
ATOM 3974 C C . VAL A 1 512 ? -3.277 28.858 -9.122 1.00 96.12 512 VAL A C 1
ATOM 3976 O O . VAL A 1 512 ? -3.417 29.717 -9.997 1.00 96.12 512 VAL A O 1
ATOM 3979 N N . ARG A 1 513 ? -4.137 28.740 -8.107 1.00 95.75 513 ARG A N 1
ATOM 3980 C CA . ARG A 1 513 ? -5.289 29.628 -7.985 1.00 95.75 513 ARG A CA 1
ATOM 3981 C C . ARG A 1 513 ? -4.827 30.971 -7.439 1.00 95.75 513 ARG A C 1
ATOM 3983 O O . ARG A 1 513 ? -4.416 31.079 -6.284 1.00 95.75 513 ARG A O 1
ATOM 3990 N N . ARG A 1 514 ? -4.918 32.001 -8.276 1.00 95.31 514 ARG A N 1
ATOM 3991 C CA . ARG A 1 514 ? -4.650 33.396 -7.907 1.00 95.31 514 ARG A CA 1
ATOM 3992 C C . ARG A 1 514 ? -5.949 34.094 -7.499 1.00 95.31 514 ARG A C 1
ATOM 3994 O O . ARG A 1 514 ? -7.041 33.680 -7.884 1.00 95.31 514 ARG A O 1
ATOM 4001 N N . GLY A 1 515 ? -5.827 35.131 -6.682 1.00 93.94 515 GLY A N 1
ATOM 4002 C CA . GLY A 1 515 ? -6.941 35.883 -6.114 1.00 93.94 515 GLY A CA 1
ATOM 4003 C C . GLY A 1 515 ? -6.563 37.324 -5.776 1.00 93.94 515 GLY A C 1
ATOM 4004 O O . GLY A 1 515 ? -5.547 37.854 -6.237 1.00 93.94 515 GLY A O 1
ATOM 4005 N N . TYR A 1 516 ? -7.398 37.946 -4.952 1.00 94.94 516 TYR A N 1
ATOM 4006 C CA . TYR A 1 516 ? -7.263 39.328 -4.502 1.00 94.94 516 TYR A CA 1
ATOM 4007 C C . TYR A 1 516 ? -7.201 39.353 -2.976 1.00 94.94 516 TYR A C 1
ATOM 4009 O O . TYR A 1 516 ? -7.840 38.538 -2.313 1.00 94.94 516 TYR A O 1
ATOM 4017 N N . TRP A 1 517 ? -6.445 40.296 -2.415 1.00 93.88 517 TRP A N 1
ATOM 4018 C CA . TRP A 1 517 ? -6.388 40.492 -0.961 1.00 93.88 517 TRP A CA 1
ATOM 4019 C C . TRP A 1 517 ? -7.602 41.254 -0.405 1.00 93.88 517 TRP A C 1
ATOM 4021 O O . TRP A 1 517 ? -8.004 41.030 0.734 1.00 93.88 517 TRP A O 1
ATOM 4031 N N . GLY A 1 518 ? -8.176 42.147 -1.215 1.00 91.44 518 GLY A N 1
ATOM 4032 C CA . GLY A 1 518 ? -9.326 42.985 -0.877 1.00 91.44 518 GLY A CA 1
ATOM 4033 C C . GLY A 1 518 ? -10.241 43.140 -2.089 1.00 91.44 518 GLY A C 1
ATOM 4034 O O . GLY A 1 518 ? -10.739 42.149 -2.612 1.00 91.44 518 GLY A O 1
ATOM 4035 N N . THR A 1 519 ? -10.453 44.369 -2.560 1.00 91.12 519 THR A N 1
ATOM 4036 C CA . THR A 1 519 ? -11.298 44.648 -3.733 1.00 91.12 519 THR A CA 1
ATOM 4037 C C . THR A 1 519 ? -10.779 43.955 -5.001 1.00 91.12 519 THR A C 1
ATOM 4039 O O . THR A 1 519 ? -9.596 44.053 -5.333 1.00 91.12 519 THR A O 1
ATOM 4042 N N . ASN A 1 520 ? -11.680 43.309 -5.747 1.00 89.50 520 ASN A N 1
ATOM 4043 C CA . ASN A 1 520 ? -11.375 42.571 -6.978 1.00 89.50 520 ASN A CA 1
ATOM 4044 C C . ASN A 1 520 ? -11.134 43.513 -8.179 1.00 89.50 520 ASN A C 1
ATOM 4046 O O . ASN A 1 520 ? -11.950 43.581 -9.096 1.00 89.50 520 ASN A O 1
ATOM 4050 N N . LEU A 1 521 ? -10.035 44.275 -8.159 1.00 89.81 521 LEU A N 1
ATOM 4051 C CA . LEU A 1 521 ? -9.669 45.234 -9.209 1.00 89.81 521 LEU A CA 1
ATOM 4052 C C . LEU A 1 521 ? -8.496 44.731 -10.064 1.00 89.81 521 LEU A C 1
ATOM 4054 O O . LEU A 1 521 ? -7.425 44.391 -9.553 1.00 89.81 521 LEU A O 1
ATOM 4058 N N . GLY A 1 522 ? -8.687 44.747 -11.386 1.00 91.31 522 GLY A N 1
ATOM 4059 C CA . GLY A 1 522 ? -7.696 44.288 -12.361 1.00 91.31 522 GLY A CA 1
ATOM 4060 C C . GLY A 1 522 ? -7.482 42.772 -12.325 1.00 91.31 522 GLY A C 1
ATOM 4061 O O . GLY A 1 522 ? -8.370 42.015 -11.937 1.00 91.31 522 GLY A O 1
ATOM 4062 N N . GLN A 1 523 ? -6.296 42.317 -12.734 1.00 92.69 523 GLN A N 1
ATOM 4063 C CA . GLN A 1 523 ? -5.948 40.891 -12.708 1.00 92.69 523 GLN A CA 1
ATOM 4064 C C . GLN A 1 523 ? -5.648 40.392 -11.280 1.00 92.69 523 GLN A C 1
ATOM 4066 O O . GLN A 1 523 ? -5.103 41.173 -10.483 1.00 92.69 523 GLN A O 1
ATOM 4071 N N . PRO A 1 524 ? -5.950 39.114 -10.958 1.00 95.00 524 PRO A N 1
ATOM 4072 C CA . PRO A 1 524 ? -5.583 38.487 -9.689 1.00 95.00 524 PRO A CA 1
ATOM 4073 C C . PRO A 1 524 ? -4.067 38.523 -9.467 1.00 95.00 524 PRO A C 1
ATOM 4075 O O . PRO A 1 524 ? -3.297 38.085 -10.318 1.00 95.00 524 PRO A O 1
ATOM 4078 N N . HIS A 1 525 ? -3.647 39.041 -8.315 1.00 94.25 525 HIS A N 1
ATOM 4079 C CA . HIS A 1 525 ? -2.249 39.391 -8.024 1.00 94.25 525 HIS A CA 1
ATOM 4080 C C . HIS A 1 525 ? -1.686 38.650 -6.796 1.00 94.25 525 HIS A C 1
ATOM 4082 O O . HIS A 1 525 ? -0.475 38.478 -6.658 1.00 94.25 525 HIS A O 1
ATOM 4088 N N . SER A 1 526 ? -2.564 38.165 -5.914 1.00 95.31 526 SER A N 1
ATOM 4089 C CA . SER A 1 526 ? -2.208 37.467 -4.677 1.00 95.31 526 SER A CA 1
ATOM 4090 C C . SER A 1 526 ? -2.847 36.072 -4.632 1.00 95.31 526 SER A C 1
ATOM 4092 O O . SER A 1 526 ? -3.258 35.527 -5.657 1.00 95.31 526 SER A O 1
ATOM 4094 N N . LEU A 1 527 ? -2.923 35.465 -3.450 1.00 94.50 527 LEU A N 1
ATOM 4095 C CA . LEU A 1 527 ? -3.610 34.193 -3.213 1.00 94.50 527 LEU A CA 1
ATOM 4096 C C . LEU A 1 527 ? -5.057 34.430 -2.740 1.00 94.50 527 LEU A C 1
ATOM 4098 O O . LEU A 1 527 ? -5.325 35.457 -2.119 1.00 94.50 527 LEU A O 1
ATOM 4102 N N . PRO A 1 528 ? -5.997 33.500 -2.990 1.00 93.81 528 PRO A N 1
ATOM 4103 C CA . PRO A 1 528 ? -7.393 33.643 -2.566 1.00 93.81 528 PRO A CA 1
ATOM 4104 C C . PRO A 1 528 ? -7.606 33.433 -1.056 1.00 93.81 528 PRO A C 1
ATOM 4106 O O . PRO A 1 528 ? -8.581 33.926 -0.496 1.00 93.81 528 PRO A O 1
ATOM 4109 N N . CYS A 1 529 ? -6.721 32.688 -0.390 1.00 93.88 529 CYS A N 1
ATOM 4110 C CA . CYS A 1 529 ? -6.863 32.277 1.007 1.00 93.88 529 CYS A CA 1
ATOM 4111 C C . CYS A 1 529 ? -5.492 32.027 1.669 1.00 93.88 529 CYS A C 1
ATOM 4113 O O . CYS A 1 529 ? -4.446 32.043 1.017 1.00 93.88 529 CYS A O 1
ATOM 4115 N N . LYS A 1 530 ? -5.485 31.869 3.002 1.00 96.81 530 LYS A N 1
ATOM 4116 C CA . LYS A 1 530 ? -4.268 31.659 3.810 1.00 96.81 530 LYS A CA 1
ATOM 4117 C C . LYS A 1 530 ? -3.870 30.183 3.828 1.00 96.81 530 LYS A C 1
ATOM 4119 O O . LYS A 1 530 ? -4.135 29.493 4.813 1.00 96.81 530 LYS A O 1
ATOM 4124 N N . GLU A 1 531 ? -3.198 29.733 2.779 1.00 95.81 531 GLU A N 1
ATOM 4125 C CA . GLU A 1 531 ? -2.807 28.331 2.642 1.00 95.81 531 GLU A CA 1
ATOM 4126 C C . GLU A 1 531 ? -1.578 27.925 3.453 1.00 95.81 531 GLU A C 1
ATOM 4128 O O . GLU A 1 531 ? -0.707 28.730 3.794 1.00 95.81 531 GLU A O 1
ATOM 4133 N N . SER A 1 532 ? -1.491 26.631 3.763 1.00 96.19 532 SER A N 1
ATOM 4134 C CA . SER A 1 532 ? -0.307 26.046 4.389 1.00 96.19 532 SER A CA 1
ATOM 4135 C C . SER A 1 532 ? 0.023 24.677 3.810 1.00 96.19 532 SER A C 1
ATOM 4137 O O . SER A 1 532 ? -0.864 23.896 3.476 1.00 96.19 532 SER A O 1
ATOM 4139 N N . GLY A 1 533 ? 1.317 24.393 3.706 1.00 97.19 533 GLY A N 1
ATOM 4140 C CA . GLY A 1 533 ? 1.847 23.118 3.246 1.00 97.19 533 GLY A CA 1
ATOM 4141 C C . GLY A 1 533 ? 3.001 22.664 4.129 1.00 97.19 533 GLY A C 1
ATOM 4142 O O . GLY A 1 533 ? 3.732 23.476 4.705 1.00 97.19 533 GLY A O 1
ATOM 4143 N N . LYS A 1 534 ? 3.157 21.346 4.263 1.00 96.94 534 LYS A N 1
ATOM 4144 C CA . LYS A 1 534 ? 4.096 20.714 5.196 1.00 96.94 534 LYS A CA 1
ATOM 4145 C C . LYS A 1 534 ? 4.903 19.628 4.494 1.00 96.94 534 LYS A C 1
ATOM 4147 O O . LYS A 1 534 ? 4.362 18.841 3.727 1.00 96.94 534 LYS A O 1
ATOM 4152 N N . CYS A 1 535 ? 6.200 19.560 4.783 1.00 96.44 535 CYS A N 1
ATOM 4153 C CA . CYS A 1 535 ? 7.073 18.473 4.348 1.00 96.44 535 CYS A CA 1
ATOM 4154 C C . CYS A 1 535 ? 8.132 18.193 5.424 1.00 96.44 535 CYS A C 1
ATOM 4156 O O . CYS A 1 535 ? 8.997 19.027 5.708 1.00 96.44 535 CYS A O 1
ATOM 4158 N N . GLY A 1 536 ? 8.079 17.004 6.031 1.00 95.81 536 GLY A N 1
ATOM 4159 C CA . GLY A 1 536 ? 8.888 16.684 7.209 1.00 95.81 536 GLY 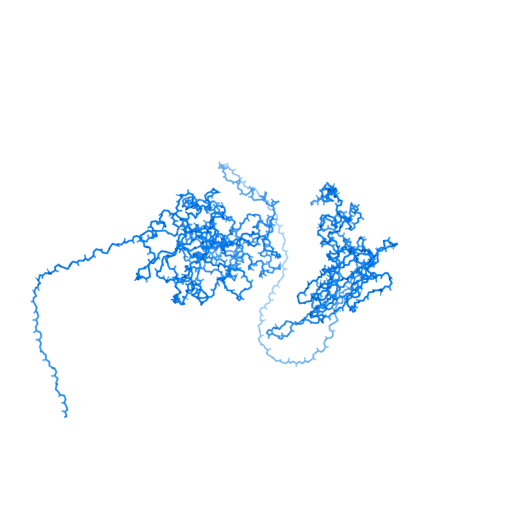A CA 1
ATOM 4160 C C . GLY A 1 536 ? 8.559 17.628 8.371 1.00 95.81 536 GLY A C 1
ATOM 4161 O O . GLY A 1 536 ? 7.391 17.828 8.701 1.00 95.81 536 GLY A O 1
ATOM 4162 N N . SER A 1 537 ? 9.586 18.239 8.968 1.00 95.62 537 SER A N 1
ATOM 4163 C CA . SER A 1 537 ? 9.418 19.268 10.004 1.00 95.62 537 SER A CA 1
ATOM 4164 C C . SER A 1 537 ? 9.179 20.680 9.458 1.00 95.62 537 SER A C 1
ATOM 4166 O O . SER A 1 537 ? 8.883 21.574 10.244 1.00 95.62 537 SER A O 1
ATOM 4168 N N . VAL A 1 538 ? 9.309 20.911 8.145 1.00 97.94 538 VAL A N 1
ATOM 4169 C CA . VAL A 1 538 ? 9.135 22.246 7.554 1.00 97.94 538 VAL A CA 1
ATOM 4170 C C . VAL A 1 538 ? 7.667 22.489 7.232 1.00 97.94 538 VAL A C 1
ATOM 4172 O O . VAL A 1 538 ? 7.047 21.692 6.529 1.00 97.94 538 VAL A O 1
ATOM 4175 N N . THR A 1 539 ? 7.137 23.614 7.707 1.00 97.38 539 THR A N 1
ATOM 4176 C CA . THR A 1 539 ? 5.808 24.122 7.339 1.00 97.38 539 THR A CA 1
ATOM 4177 C C . THR A 1 539 ? 5.972 25.493 6.697 1.00 97.38 539 THR A C 1
ATOM 4179 O O . THR A 1 539 ? 6.693 26.334 7.236 1.00 97.38 539 THR A O 1
ATOM 4182 N N . VAL A 1 540 ? 5.324 25.720 5.557 1.00 97.69 540 VAL A N 1
ATOM 4183 C CA . VAL A 1 540 ? 5.280 27.014 4.865 1.00 97.69 540 VAL A CA 1
ATOM 4184 C C . VAL A 1 540 ? 3.825 27.451 4.791 1.00 97.69 540 VAL A C 1
ATOM 4186 O O . VAL A 1 540 ? 2.990 26.742 4.232 1.00 97.69 540 VAL A O 1
ATOM 4189 N N . ARG A 1 541 ? 3.528 28.612 5.371 1.00 97.88 541 ARG A N 1
ATOM 4190 C CA . ARG A 1 541 ? 2.234 29.284 5.296 1.00 97.88 541 ARG A CA 1
ATOM 4191 C C . ARG A 1 541 ? 2.342 30.453 4.329 1.00 97.88 541 ARG A C 1
ATOM 4193 O O . ARG A 1 541 ? 3.230 31.295 4.479 1.00 97.88 541 ARG A O 1
ATOM 4200 N N . LEU A 1 542 ? 1.435 30.496 3.367 1.00 97.56 542 LEU A N 1
ATOM 4201 C CA . LEU A 1 542 ? 1.272 31.583 2.416 1.00 97.56 542 LEU A CA 1
ATOM 4202 C C . LEU A 1 542 ? 0.072 32.424 2.859 1.00 97.56 542 LEU A C 1
ATOM 4204 O O . LEU A 1 542 ? -0.945 31.896 3.308 1.00 97.56 542 LEU A O 1
ATOM 4208 N N . ILE A 1 543 ? 0.210 33.742 2.810 1.00 97.62 543 ILE A N 1
ATOM 4209 C CA . ILE A 1 543 ? -0.788 34.686 3.309 1.00 97.62 543 ILE A CA 1
ATOM 4210 C C . ILE A 1 543 ? -1.002 35.742 2.216 1.00 97.62 543 ILE A C 1
ATOM 4212 O O . ILE A 1 543 ? -0.014 36.339 1.775 1.00 97.62 543 ILE A O 1
ATOM 4216 N N . PRO A 1 544 ? -2.253 35.993 1.780 1.00 97.00 544 PRO A N 1
ATOM 4217 C CA . PRO A 1 544 ? -2.544 37.039 0.807 1.00 97.00 544 PRO A CA 1
ATOM 4218 C C . PRO A 1 544 ? -2.036 38.408 1.277 1.00 97.00 544 PRO A C 1
ATOM 4220 O O . PRO A 1 544 ? -2.072 38.703 2.476 1.00 97.00 544 PRO A O 1
ATOM 4223 N N . ALA A 1 545 ? -1.593 39.247 0.344 1.00 96.81 545 ALA A N 1
ATOM 4224 C CA . ALA A 1 545 ? -1.013 40.562 0.617 1.00 96.81 545 ALA A CA 1
ATOM 4225 C C . ALA A 1 545 ? -1.584 41.638 -0.329 1.00 96.81 545 ALA A C 1
ATOM 4227 O O . ALA A 1 545 ? -1.939 41.310 -1.466 1.00 96.81 545 ALA A O 1
ATOM 4228 N N . PRO A 1 546 ? -1.690 42.909 0.111 1.00 96.38 546 PRO A N 1
ATOM 4229 C CA . PRO A 1 546 ? -2.217 43.993 -0.715 1.00 96.38 546 PRO A CA 1
ATOM 4230 C C . PRO A 1 546 ? -1.332 44.266 -1.937 1.00 96.38 546 PRO A C 1
ATOM 4232 O O . PRO A 1 546 ? -0.142 43.940 -1.951 1.00 96.38 546 PRO A O 1
ATOM 4235 N N . ARG A 1 547 ? -1.926 44.868 -2.974 1.00 94.25 547 ARG A N 1
ATOM 4236 C CA . ARG A 1 547 ? -1.271 45.053 -4.272 1.00 94.25 547 ARG A CA 1
ATOM 4237 C C . ARG A 1 547 ? -0.034 45.950 -4.159 1.00 94.25 547 ARG A C 1
ATOM 4239 O O . ARG A 1 547 ? -0.128 47.043 -3.609 1.00 94.25 547 ARG A O 1
ATOM 4246 N N . GLY A 1 548 ? 1.102 45.498 -4.689 1.00 93.25 548 GLY A N 1
ATOM 4247 C CA . GLY A 1 548 ? 2.377 46.227 -4.633 1.00 93.25 548 GLY A CA 1
ATOM 4248 C C . GLY A 1 548 ? 3.230 45.961 -3.383 1.00 93.25 548 GLY A C 1
ATOM 4249 O O . GLY A 1 548 ? 4.270 46.592 -3.215 1.00 93.25 548 GLY A O 1
ATOM 4250 N N . THR A 1 549 ? 2.841 45.010 -2.528 1.00 95.31 549 THR A N 1
ATOM 4251 C CA . THR A 1 549 ? 3.687 44.503 -1.427 1.00 95.31 549 THR A CA 1
ATOM 4252 C C . THR A 1 549 ? 4.905 43.733 -1.952 1.00 95.31 549 THR A C 1
ATOM 4254 O O . THR A 1 549 ? 5.967 43.700 -1.324 1.00 95.31 549 THR A O 1
ATOM 4257 N N . GLY A 1 550 ? 4.744 43.071 -3.097 1.00 95.56 550 GLY A N 1
ATOM 4258 C CA . GLY A 1 550 ? 5.662 42.076 -3.617 1.00 95.56 550 GLY A CA 1
ATOM 4259 C C . GLY A 1 550 ? 5.687 40.786 -2.788 1.00 95.56 550 GLY A C 1
ATOM 4260 O O . GLY A 1 550 ? 4.925 40.564 -1.842 1.00 95.56 550 GLY A O 1
ATOM 4261 N N . LEU A 1 551 ? 6.619 39.906 -3.146 1.00 97.12 551 LEU A N 1
ATOM 4262 C CA . LEU A 1 551 ? 6.829 38.629 -2.466 1.00 97.12 551 LEU A CA 1
ATOM 4263 C C . LEU A 1 551 ? 7.784 38.777 -1.273 1.00 97.12 551 LEU A C 1
ATOM 4265 O O . LEU A 1 551 ? 9.012 38.877 -1.444 1.00 97.12 551 LEU A O 1
ATOM 4269 N N . VAL A 1 552 ? 7.210 38.728 -0.069 1.00 97.25 552 VAL A N 1
ATOM 4270 C CA . VAL A 1 552 ? 7.913 38.732 1.223 1.00 97.25 552 VAL A CA 1
ATOM 4271 C C . VAL A 1 552 ? 8.185 37.284 1.637 1.00 97.25 552 VAL A C 1
ATOM 4273 O O . VAL A 1 552 ? 7.436 36.654 2.390 1.00 97.25 552 VAL A O 1
ATOM 4276 N N . ALA A 1 553 ? 9.259 36.727 1.076 1.00 95.62 553 ALA A N 1
ATOM 4277 C CA . ALA A 1 553 ? 9.635 35.331 1.260 1.00 95.62 553 ALA A CA 1
ATOM 4278 C C . ALA A 1 553 ? 11.149 35.104 1.216 1.00 95.62 553 ALA A C 1
ATOM 4280 O O . ALA A 1 553 ? 11.897 35.880 0.619 1.00 95.62 553 ALA A O 1
ATOM 4281 N N . SER A 1 554 ? 11.597 33.989 1.807 1.00 94.81 554 SER A N 1
ATOM 4282 C CA . SER A 1 554 ? 12.984 33.522 1.654 1.00 94.81 554 SER A CA 1
ATOM 4283 C C . SER A 1 554 ? 13.329 33.314 0.167 1.00 94.81 554 SER A C 1
ATOM 4285 O O . SER A 1 554 ? 12.435 32.942 -0.597 1.00 94.81 554 SER A O 1
ATOM 4287 N N . PRO A 1 555 ? 14.593 33.488 -0.276 1.00 95.69 555 PRO A N 1
ATOM 4288 C CA . PRO A 1 555 ? 14.935 33.515 -1.704 1.00 95.69 555 PRO A CA 1
ATOM 4289 C C . PRO A 1 555 ? 14.421 32.318 -2.518 1.00 95.69 555 PRO A C 1
ATOM 4291 O O . PRO A 1 555 ? 13.933 32.495 -3.630 1.00 95.69 555 PRO A O 1
ATOM 4294 N N . ALA A 1 556 ? 14.454 31.110 -1.943 1.00 94.19 556 ALA A N 1
ATOM 4295 C CA . ALA A 1 556 ? 13.965 29.903 -2.608 1.00 94.19 556 ALA A CA 1
ATOM 4296 C C . ALA A 1 556 ? 12.435 29.893 -2.793 1.00 94.19 556 ALA A C 1
ATOM 4298 O O . ALA A 1 556 ? 11.945 29.524 -3.856 1.00 94.19 556 ALA A O 1
ATOM 4299 N N . VAL A 1 557 ? 11.688 30.324 -1.773 1.00 96.19 557 VAL A N 1
ATOM 4300 C CA . VAL A 1 557 ? 10.218 30.431 -1.818 1.00 96.19 557 VAL A CA 1
ATOM 4301 C C . VAL A 1 557 ? 9.795 31.599 -2.713 1.00 96.19 557 VAL A C 1
ATOM 4303 O O . VAL A 1 557 ? 8.839 31.476 -3.469 1.00 96.19 557 VAL A O 1
ATOM 4306 N N . LYS A 1 558 ? 10.551 32.704 -2.698 1.00 96.94 558 LYS A N 1
ATOM 4307 C CA . LYS A 1 558 ? 10.335 33.859 -3.574 1.00 96.94 558 LYS A CA 1
ATOM 4308 C C . LYS A 1 558 ? 10.432 33.471 -5.050 1.00 96.94 558 LYS A C 1
ATOM 4310 O O . LYS A 1 558 ? 9.504 33.762 -5.793 1.00 96.94 558 LYS A O 1
ATOM 4315 N N . ARG A 1 559 ? 11.492 32.765 -5.464 1.00 96.31 559 ARG A N 1
ATOM 4316 C CA . ARG A 1 559 ? 11.622 32.259 -6.844 1.00 96.31 559 ARG A CA 1
ATOM 4317 C C . ARG A 1 559 ? 10.501 31.293 -7.227 1.00 96.31 559 ARG A C 1
ATOM 4319 O O . ARG A 1 559 ? 9.917 31.449 -8.294 1.00 96.31 559 ARG A O 1
ATOM 4326 N N . PHE A 1 560 ? 10.127 30.378 -6.328 1.00 96.75 560 PHE A N 1
ATOM 4327 C CA . PHE A 1 560 ? 8.987 29.481 -6.546 1.00 96.75 560 PHE A CA 1
ATOM 4328 C C . PHE A 1 560 ? 7.687 30.254 -6.838 1.00 96.75 560 PHE A C 1
ATOM 4330 O O . PHE A 1 560 ? 7.005 29.963 -7.816 1.00 96.75 560 PHE A O 1
ATOM 4337 N N . LEU A 1 561 ? 7.362 31.265 -6.025 1.00 96.69 561 LEU A N 1
ATOM 4338 C CA . LEU A 1 561 ? 6.139 32.061 -6.186 1.00 96.69 561 LEU A CA 1
ATOM 4339 C C . LEU A 1 561 ? 6.162 32.967 -7.434 1.00 96.69 561 LEU A C 1
ATOM 4341 O O . LEU A 1 561 ? 5.115 33.179 -8.039 1.00 96.69 561 LEU A O 1
ATOM 4345 N N . GLN A 1 562 ? 7.340 33.432 -7.869 1.00 96.25 562 GLN A N 1
ATOM 4346 C CA . GLN A 1 562 ? 7.496 34.163 -9.137 1.00 96.25 562 GLN A CA 1
ATOM 4347 C C . GLN A 1 562 ? 7.205 33.275 -10.352 1.00 96.25 562 GLN A C 1
ATOM 4349 O O . GLN A 1 562 ? 6.496 33.697 -11.264 1.00 96.25 562 GLN A O 1
ATOM 4354 N N . LEU A 1 563 ? 7.706 32.035 -10.360 1.00 96.19 563 LEU A N 1
ATOM 4355 C CA . LEU A 1 563 ? 7.412 31.066 -11.423 1.00 96.19 563 LEU A CA 1
ATOM 4356 C C . LEU A 1 563 ? 5.941 30.616 -11.407 1.00 96.19 563 LEU A C 1
ATOM 4358 O O . LEU A 1 563 ? 5.384 30.348 -12.463 1.00 96.19 563 LEU A O 1
ATOM 4362 N N . ALA A 1 564 ? 5.294 30.631 -10.237 1.00 95.12 564 ALA A N 1
ATOM 4363 C CA . ALA A 1 564 ? 3.855 30.411 -10.071 1.00 95.12 564 ALA A CA 1
ATOM 4364 C C . ALA A 1 564 ? 2.959 31.606 -10.475 1.00 95.12 564 ALA A C 1
ATOM 4366 O O . ALA A 1 564 ? 1.735 31.485 -10.435 1.00 95.12 564 ALA A O 1
ATOM 4367 N N . GLY A 1 565 ? 3.531 32.764 -10.827 1.00 94.94 565 GLY A N 1
ATOM 4368 C CA . GLY A 1 565 ? 2.769 33.944 -11.262 1.00 94.94 565 GLY A CA 1
ATOM 4369 C C . GLY A 1 565 ? 2.073 34.728 -10.143 1.00 94.94 565 GLY A C 1
ATOM 4370 O O . GLY A 1 565 ? 1.111 35.450 -10.413 1.00 94.94 565 GLY A O 1
ATOM 4371 N N . VAL A 1 566 ? 2.522 34.579 -8.891 1.00 95.94 566 VAL A N 1
ATOM 4372 C CA . VAL A 1 566 ? 2.026 35.353 -7.739 1.00 95.94 566 VAL A CA 1
ATOM 4373 C C . VAL A 1 566 ? 2.852 36.637 -7.604 1.00 95.94 566 VAL A C 1
ATOM 4375 O O . VAL A 1 566 ? 4.076 36.570 -7.493 1.00 95.94 566 VAL A O 1
ATOM 4378 N N . GLU A 1 567 ? 2.199 37.803 -7.599 1.00 95.25 567 GLU A N 1
ATOM 4379 C CA . GLU A 1 567 ? 2.857 39.117 -7.482 1.00 95.25 567 GLU A CA 1
ATOM 4380 C C . GLU A 1 567 ? 3.086 39.490 -6.008 1.00 95.25 567 GLU A C 1
ATOM 4382 O O . GLU A 1 567 ? 4.198 39.855 -5.617 1.00 95.25 567 GLU A O 1
ATOM 4387 N N . ASP A 1 568 ? 2.050 39.335 -5.177 1.00 96.94 568 ASP A N 1
ATOM 4388 C CA . ASP A 1 568 ? 2.022 39.788 -3.784 1.00 96.94 568 ASP A CA 1
ATOM 4389 C C . ASP A 1 568 ? 1.704 38.640 -2.819 1.00 96.94 568 ASP A C 1
ATOM 4391 O O . ASP A 1 568 ? 0.643 38.017 -2.908 1.00 96.94 568 ASP A O 1
ATOM 4395 N N . ALA A 1 569 ? 2.583 38.376 -1.850 1.00 97.25 569 ALA A N 1
ATOM 4396 C CA . ALA A 1 569 ? 2.310 37.427 -0.768 1.00 97.25 569 ALA A CA 1
ATOM 4397 C C . ALA A 1 569 ? 3.231 37.649 0.438 1.00 97.25 569 ALA A C 1
ATOM 4399 O O . ALA A 1 569 ? 4.447 37.817 0.288 1.00 97.25 569 ALA A O 1
ATOM 4400 N N . TYR A 1 570 ? 2.668 37.528 1.640 1.00 98.06 570 TYR A N 1
ATOM 4401 C CA . TYR A 1 570 ? 3.445 37.299 2.854 1.00 98.06 570 TYR A CA 1
ATOM 4402 C C . TYR A 1 570 ? 3.664 35.799 3.047 1.00 98.06 570 TYR A C 1
ATOM 4404 O O . TYR A 1 570 ? 2.790 34.981 2.751 1.00 98.06 570 TYR A O 1
ATOM 4412 N N . THR A 1 571 ? 4.817 35.419 3.594 1.00 97.62 571 THR A N 1
ATOM 4413 C CA . THR A 1 571 ? 5.096 34.021 3.939 1.00 97.62 571 THR A CA 1
ATOM 4414 C C . THR A 1 571 ? 5.589 33.887 5.371 1.00 97.62 571 THR A C 1
ATOM 4416 O O . THR A 1 571 ? 6.296 34.747 5.892 1.00 97.62 571 THR A O 1
ATOM 4419 N N . SER A 1 572 ? 5.219 32.783 6.016 1.00 96.62 572 SER A N 1
ATOM 4420 C CA . SER A 1 572 ? 5.738 32.389 7.324 1.00 96.62 572 SER A CA 1
ATOM 4421 C C . SER A 1 572 ? 6.202 30.941 7.241 1.00 96.62 572 SER A C 1
ATOM 4423 O O . SER A 1 572 ? 5.449 30.065 6.816 1.00 96.62 572 SER A O 1
ATOM 4425 N N . SER A 1 573 ? 7.459 30.681 7.597 1.00 95.69 573 SER A N 1
ATOM 4426 C CA . SER A 1 573 ? 8.066 29.353 7.496 1.00 95.69 573 SER A CA 1
ATOM 4427 C C . SER A 1 573 ? 8.610 28.896 8.845 1.00 95.69 573 SER A C 1
ATOM 4429 O O . SER A 1 573 ? 9.469 29.570 9.414 1.00 95.69 573 SER A O 1
ATOM 4431 N N . ALA A 1 574 ? 8.161 27.735 9.316 1.00 94.69 574 ALA A N 1
ATOM 4432 C CA . ALA A 1 574 ? 8.571 27.134 10.583 1.00 94.69 574 ALA A CA 1
ATOM 4433 C C . ALA A 1 574 ? 9.301 25.795 10.370 1.00 94.69 574 ALA A C 1
ATOM 4435 O O . ALA A 1 574 ? 9.129 25.131 9.344 1.00 94.69 574 ALA A O 1
ATOM 4436 N N . GLY A 1 575 ? 10.107 25.390 11.355 1.00 95.25 575 GLY A N 1
ATOM 4437 C CA . GLY A 1 575 ? 10.902 24.158 11.322 1.00 95.25 575 GLY A CA 1
ATOM 4438 C C . GLY A 1 575 ? 12.266 24.310 10.638 1.00 95.25 575 GLY A C 1
ATOM 4439 O O . GLY A 1 575 ? 12.828 25.401 10.562 1.00 95.25 575 GLY A O 1
ATOM 4440 N N . SER A 1 576 ? 12.837 23.204 10.144 1.00 95.00 576 SER A N 1
ATOM 4441 C CA . SER A 1 576 ? 14.213 23.171 9.607 1.00 95.00 576 SER A CA 1
ATOM 4442 C C . SER A 1 576 ? 14.314 23.691 8.161 1.00 95.00 576 SER A C 1
ATOM 4444 O O . SER A 1 576 ? 14.676 22.967 7.228 1.00 95.00 576 SER A O 1
ATOM 4446 N N . THR A 1 577 ? 13.989 24.969 7.957 1.00 93.88 577 THR A N 1
ATOM 4447 C CA . THR A 1 577 ? 13.904 25.640 6.641 1.00 93.88 577 THR A CA 1
ATOM 4448 C C . THR A 1 577 ? 15.221 25.661 5.853 1.00 93.88 577 THR A C 1
ATOM 4450 O O . THR A 1 577 ? 15.203 25.778 4.625 1.00 93.88 577 THR A O 1
ATOM 4453 N N . LYS A 1 578 ? 16.365 25.440 6.524 1.00 93.19 578 LYS A N 1
ATOM 4454 C CA . LYS A 1 578 ? 17.678 25.176 5.897 1.00 93.19 578 LYS A CA 1
ATOM 4455 C C . LYS A 1 578 ? 17.640 23.965 4.944 1.00 93.19 578 LYS A C 1
ATOM 4457 O O . LYS A 1 578 ? 18.437 23.882 4.005 1.00 93.19 578 LYS A O 1
ATOM 4462 N N . THR A 1 579 ? 16.708 23.028 5.143 1.00 94.50 579 THR A N 1
ATOM 4463 C CA . THR A 1 579 ? 16.491 21.876 4.254 1.00 94.50 579 THR A CA 1
ATOM 4464 C C . THR A 1 579 ? 15.674 22.263 3.015 1.00 94.50 579 THR A C 1
ATOM 4466 O O . THR A 1 579 ? 14.520 21.882 2.867 1.00 94.50 579 THR A O 1
ATOM 4469 N N . LEU A 1 580 ? 16.306 22.978 2.075 1.00 94.81 580 LEU A N 1
ATOM 4470 C CA . LEU A 1 580 ? 15.682 23.537 0.857 1.00 94.81 580 LEU A CA 1
ATOM 4471 C C . LEU A 1 580 ? 14.779 22.561 0.068 1.00 94.81 580 LEU A C 1
ATOM 4473 O O . LEU A 1 580 ? 13.766 22.976 -0.479 1.00 94.81 580 LEU A O 1
ATOM 4477 N N . GLU A 1 581 ? 15.100 21.262 0.054 1.00 95.44 581 GLU A N 1
ATOM 4478 C CA . GLU A 1 581 ? 14.251 20.218 -0.547 1.00 95.44 581 GLU A CA 1
ATOM 4479 C C . GLU A 1 581 ? 12.864 20.121 0.113 1.00 95.44 581 GLU A C 1
ATOM 4481 O O . GLU A 1 581 ? 11.859 20.006 -0.582 1.00 95.44 581 GLU A O 1
ATOM 4486 N N . ASN A 1 582 ? 12.806 20.196 1.443 1.00 96.62 582 ASN A N 1
ATOM 4487 C CA . ASN A 1 582 ? 11.563 20.157 2.207 1.00 96.62 582 ASN A CA 1
ATOM 4488 C C . ASN A 1 582 ? 10.841 21.504 2.145 1.00 96.62 582 ASN A C 1
ATOM 4490 O O . ASN A 1 582 ? 9.626 21.528 1.999 1.00 96.62 582 ASN A O 1
ATOM 4494 N N . THR A 1 583 ? 11.576 22.620 2.189 1.00 97.56 583 THR A N 1
ATOM 4495 C CA . THR A 1 583 ? 11.005 23.971 2.070 1.00 97.56 583 THR A CA 1
ATOM 4496 C C . THR A 1 583 ? 10.281 24.163 0.736 1.00 97.56 583 THR A C 1
ATOM 4498 O O . THR A 1 583 ? 9.153 24.653 0.717 1.00 97.56 583 THR A O 1
ATOM 4501 N N . LEU A 1 584 ? 10.874 23.716 -0.378 1.00 97.50 584 LEU A N 1
ATOM 4502 C CA . LEU A 1 584 ? 10.231 23.790 -1.693 1.00 97.50 584 LEU A CA 1
ATOM 4503 C C . LEU A 1 584 ? 9.062 22.807 -1.834 1.00 97.50 584 LEU A C 1
ATOM 4505 O O . LEU A 1 584 ? 8.030 23.199 -2.363 1.00 97.50 584 LEU A O 1
ATOM 4509 N N . LYS A 1 585 ? 9.155 21.582 -1.295 1.00 97.88 585 LYS A N 1
ATOM 4510 C CA . LYS A 1 585 ? 8.006 20.655 -1.246 1.00 97.88 585 LYS A CA 1
ATOM 4511 C C . LYS A 1 585 ? 6.839 21.205 -0.421 1.00 97.88 585 LYS A C 1
ATOM 4513 O O . LYS A 1 585 ? 5.702 21.137 -0.863 1.00 97.88 585 LYS A O 1
ATOM 4518 N N . ALA A 1 586 ? 7.113 21.781 0.750 1.00 97.81 586 ALA A N 1
ATOM 4519 C CA . ALA A 1 586 ? 6.102 22.418 1.591 1.00 97.81 586 ALA A CA 1
ATOM 4520 C C . ALA A 1 586 ? 5.442 23.612 0.877 1.00 97.81 586 ALA A C 1
ATOM 4522 O O . ALA A 1 586 ? 4.230 23.773 0.957 1.00 97.81 586 ALA A O 1
ATOM 4523 N N . THR A 1 587 ? 6.221 24.399 0.125 1.00 97.56 587 THR A N 1
ATOM 4524 C CA . THR A 1 587 ? 5.700 25.497 -0.711 1.00 97.56 587 THR A CA 1
ATOM 4525 C C . THR A 1 587 ? 4.836 24.972 -1.859 1.00 97.56 587 THR A C 1
ATOM 4527 O O . THR A 1 587 ? 3.741 25.479 -2.068 1.00 97.56 587 THR A O 1
ATOM 4530 N N . PHE A 1 588 ? 5.283 23.923 -2.558 1.00 97.62 588 PHE A N 1
ATOM 4531 C CA . PHE A 1 588 ? 4.532 23.272 -3.635 1.00 97.62 588 PHE A CA 1
ATOM 4532 C C . PHE A 1 588 ? 3.179 22.734 -3.142 1.00 97.62 588 PHE A C 1
ATOM 4534 O O . PHE A 1 588 ? 2.163 22.987 -3.776 1.00 97.62 588 PHE A O 1
ATOM 4541 N N . VAL A 1 589 ? 3.138 22.089 -1.968 1.00 97.31 589 VAL A N 1
ATOM 4542 C CA . VAL A 1 589 ? 1.877 21.657 -1.332 1.00 97.31 589 VAL A CA 1
ATOM 4543 C C . VAL A 1 589 ? 0.991 22.854 -0.972 1.00 97.31 589 VAL A C 1
ATOM 4545 O O . VAL A 1 589 ? -0.190 22.845 -1.299 1.00 97.31 589 VAL A O 1
ATOM 4548 N N . ALA A 1 590 ? 1.543 23.911 -0.364 1.00 96.62 590 ALA A N 1
ATOM 4549 C CA . ALA A 1 590 ? 0.772 25.112 -0.021 1.00 96.62 590 ALA A CA 1
ATOM 4550 C C . ALA A 1 590 ? 0.140 25.775 -1.260 1.00 96.62 590 ALA A C 1
ATOM 4552 O O . ALA A 1 590 ? -0.979 26.271 -1.195 1.00 96.62 590 ALA A O 1
ATOM 4553 N N . VAL A 1 591 ? 0.849 25.757 -2.391 1.00 95.50 591 VAL A N 1
ATOM 4554 C CA . VAL A 1 591 ? 0.357 26.261 -3.677 1.00 95.50 591 VAL A CA 1
ATOM 4555 C C . VAL A 1 591 ? -0.673 25.313 -4.306 1.00 95.50 591 VAL A C 1
ATOM 4557 O O . VAL A 1 591 ? -1.705 25.784 -4.777 1.00 95.50 591 VAL A O 1
ATOM 4560 N N . SER A 1 592 ? -0.474 23.994 -4.237 1.00 95.06 592 SER A N 1
ATOM 4561 C CA . SER A 1 592 ? -1.458 22.995 -4.692 1.00 95.06 592 SER A CA 1
ATOM 4562 C C . SER A 1 592 ? -2.795 23.105 -3.952 1.00 95.06 592 SER A C 1
ATOM 4564 O O . SER A 1 592 ? -3.856 22.954 -4.556 1.00 95.06 592 SER A O 1
ATOM 4566 N N . ASN A 1 593 ? -2.759 23.423 -2.656 1.00 94.94 593 ASN A N 1
ATOM 4567 C CA . ASN A 1 593 ? -3.957 23.570 -1.831 1.00 94.94 593 ASN A CA 1
ATOM 4568 C C . ASN A 1 593 ? -4.824 24.782 -2.230 1.00 94.94 593 ASN A C 1
ATOM 4570 O O . ASN A 1 593 ? -6.000 24.819 -1.886 1.00 94.94 593 ASN A O 1
ATOM 4574 N N . THR A 1 594 ? -4.304 25.736 -3.015 1.00 94.25 594 THR A N 1
ATOM 4575 C CA . THR A 1 594 ? -5.060 26.933 -3.439 1.00 94.25 594 THR A CA 1
ATOM 4576 C C . THR A 1 594 ? -6.295 26.606 -4.289 1.00 94.25 594 THR A C 1
ATOM 4578 O O . THR A 1 594 ? -7.300 27.309 -4.189 1.00 94.25 594 THR A O 1
ATOM 4581 N N . TYR A 1 595 ? -6.253 25.531 -5.087 1.00 93.81 595 TYR A N 1
ATOM 4582 C CA . TYR A 1 595 ? -7.430 24.984 -5.778 1.00 93.81 595 TYR A CA 1
ATOM 4583 C C . TYR A 1 595 ? -8.225 23.991 -4.919 1.00 93.81 595 TYR A C 1
ATOM 4585 O O . TYR A 1 595 ? -9.433 23.878 -5.103 1.00 93.81 595 TYR A O 1
ATOM 4593 N N . GLY A 1 596 ? -7.578 23.312 -3.965 1.00 91.62 596 GLY A N 1
ATOM 4594 C CA . GLY A 1 596 ? -8.249 22.410 -3.021 1.00 91.62 596 GLY A CA 1
ATOM 4595 C C . GLY A 1 596 ? -9.126 23.126 -1.985 1.00 91.62 596 GLY A C 1
ATOM 4596 O O . GLY A 1 596 ? -10.058 22.525 -1.454 1.00 91.62 596 GLY A O 1
ATOM 4597 N N . PHE A 1 597 ? -8.865 24.405 -1.695 1.00 94.00 597 PHE A N 1
ATOM 4598 C CA . PHE A 1 597 ? -9.653 25.180 -0.739 1.00 94.00 597 PHE A CA 1
ATOM 4599 C C . PHE A 1 597 ? -10.972 25.687 -1.350 1.00 94.00 597 PHE A C 1
ATOM 4601 O O . PHE A 1 597 ? -10.995 26.571 -2.217 1.00 94.00 597 PHE A O 1
ATOM 4608 N N . LEU A 1 598 ? -12.095 25.161 -0.851 1.00 94.38 598 LEU A N 1
ATOM 4609 C CA . L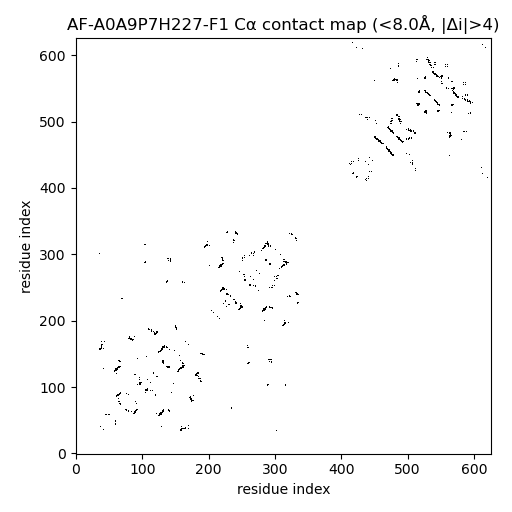EU A 1 598 ? -13.434 25.554 -1.287 1.00 94.38 598 LEU A CA 1
ATOM 4610 C C . LEU A 1 598 ? -13.811 26.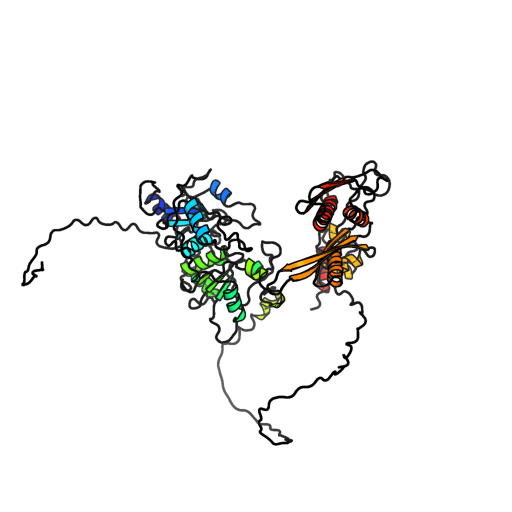942 -0.745 1.00 94.38 598 LEU A C 1
ATOM 4612 O O . LEU A 1 598 ? -13.940 27.161 0.457 1.00 94.38 598 LEU A O 1
ATOM 4616 N N . THR A 1 599 ? -14.049 27.882 -1.655 1.00 92.88 599 THR A N 1
ATOM 4617 C CA . THR A 1 599 ? -14.485 29.258 -1.355 1.00 92.88 599 THR A CA 1
ATOM 4618 C C . THR A 1 599 ? -15.941 29.474 -1.781 1.00 92.88 599 THR A C 1
ATOM 4620 O O . THR A 1 599 ? -16.345 28.848 -2.758 1.00 92.88 599 THR A O 1
ATOM 4623 N N . PRO A 1 600 ? -16.694 30.433 -1.204 1.00 94.12 600 PRO A N 1
ATOM 4624 C CA . PRO A 1 600 ? -18.087 30.701 -1.592 1.00 94.12 600 PRO A CA 1
ATOM 4625 C C . PRO A 1 600 ? -18.325 30.965 -3.088 1.00 94.12 600 PRO A C 1
ATOM 4627 O O . PRO A 1 600 ? -19.369 30.609 -3.626 1.00 94.12 600 PRO A O 1
ATOM 4630 N N . SER A 1 601 ? -17.337 31.509 -3.807 1.00 88.81 601 SER A N 1
ATOM 4631 C CA . SER A 1 601 ? -17.390 31.678 -5.270 1.00 88.81 601 SER A CA 1
ATOM 4632 C C . SER A 1 601 ? -17.448 30.365 -6.070 1.00 88.81 601 SER A C 1
ATOM 4634 O O . SER A 1 601 ? -17.796 30.399 -7.248 1.00 88.81 601 SER A O 1
ATOM 4636 N N . LEU A 1 602 ? -17.138 29.229 -5.438 1.00 92.56 602 LEU A N 1
ATOM 4637 C CA . LEU A 1 602 ? -17.168 27.872 -5.995 1.00 92.56 602 LEU A CA 1
ATOM 4638 C C . LEU A 1 602 ? -18.322 27.018 -5.433 1.00 92.56 602 LEU A C 1
ATOM 4640 O O . LEU A 1 602 ? -18.379 25.829 -5.713 1.00 92.56 602 LEU A O 1
ATOM 4644 N N . TRP A 1 603 ? -19.245 27.588 -4.647 1.00 94.31 603 TRP A N 1
ATOM 4645 C CA . TRP A 1 603 ? -20.429 26.863 -4.147 1.00 94.31 603 TRP A CA 1
ATOM 4646 C C . TRP A 1 603 ? -21.532 26.676 -5.199 1.00 94.31 603 TRP A C 1
ATOM 4648 O O . TRP A 1 603 ? -22.539 26.029 -4.927 1.00 94.31 603 TRP A O 1
ATOM 4658 N N . LYS A 1 604 ? -21.373 27.257 -6.393 1.00 93.69 604 LYS A N 1
ATOM 4659 C CA . LYS A 1 604 ? -22.290 27.026 -7.513 1.00 93.69 604 LYS A CA 1
ATOM 4660 C C . LYS A 1 604 ? -22.169 25.574 -7.967 1.00 93.69 604 LYS A C 1
ATOM 4662 O O . LYS A 1 604 ? -21.060 25.085 -8.150 1.00 93.69 604 LYS A O 1
ATOM 4667 N N . GLU A 1 605 ? -23.303 24.920 -8.181 1.00 91.88 605 GLU A N 1
ATOM 4668 C CA . GLU A 1 605 ? -23.345 23.535 -8.640 1.00 91.88 605 GLU A CA 1
ATOM 4669 C C . GLU A 1 605 ? -22.672 23.385 -10.016 1.00 91.88 605 GLU A C 1
ATOM 4671 O O . GLU A 1 605 ? -23.039 24.045 -10.993 1.00 91.88 605 GLU A O 1
ATOM 4676 N N . THR A 1 606 ? -21.658 22.522 -10.085 1.00 89.19 606 THR A N 1
ATOM 4677 C CA . THR A 1 606 ? -20.890 22.272 -11.308 1.00 89.19 606 THR A CA 1
ATOM 4678 C C . THR A 1 606 ? -21.577 21.198 -12.141 1.00 89.19 606 THR A C 1
ATOM 4680 O O . THR A 1 606 ? -21.704 20.054 -11.707 1.00 89.19 606 THR A O 1
ATOM 4683 N N . LYS A 1 607 ? -21.962 21.531 -13.377 1.00 89.75 607 LYS A N 1
ATOM 4684 C CA . LYS A 1 607 ? -22.433 20.529 -14.343 1.00 89.75 607 LYS A CA 1
ATOM 4685 C C . LYS A 1 607 ? -21.291 19.572 -14.687 1.00 89.75 607 LYS A C 1
ATOM 4687 O O . LYS A 1 607 ? -20.229 20.016 -15.117 1.00 89.75 607 LYS A O 1
ATOM 4692 N N . LEU A 1 608 ? -21.520 18.271 -14.525 1.00 90.00 608 LEU A N 1
ATOM 4693 C CA . LEU A 1 608 ? -20.542 17.244 -14.880 1.00 90.00 608 LEU A CA 1
ATOM 4694 C C . LEU A 1 608 ? -20.405 17.155 -16.407 1.00 90.00 608 LEU A C 1
ATOM 4696 O O . LEU A 1 608 ? -21.359 16.821 -17.110 1.00 90.00 608 LEU A O 1
ATOM 4700 N N . ILE A 1 609 ? -19.212 17.470 -16.909 1.00 92.81 609 ILE A N 1
ATOM 4701 C CA . ILE A 1 609 ? -18.833 17.337 -18.322 1.00 92.81 609 ILE A CA 1
ATOM 4702 C C . ILE A 1 609 ? -18.271 15.920 -18.536 1.00 92.81 609 ILE A C 1
ATOM 4704 O O . ILE A 1 609 ? -17.714 15.323 -17.611 1.00 92.81 609 ILE A O 1
ATOM 4708 N N . LYS A 1 610 ? -18.433 15.353 -19.738 1.00 92.00 610 LYS A N 1
ATOM 4709 C CA . LYS A 1 610 ? -17.832 14.056 -20.095 1.00 92.00 610 LYS A CA 1
ATOM 4710 C C . LYS A 1 610 ? -16.304 14.151 -20.076 1.00 92.00 610 LYS A C 1
ATOM 4712 O O . LYS A 1 610 ? -15.752 15.203 -20.366 1.00 92.00 610 LYS A O 1
ATOM 4717 N N . SER A 1 611 ? -15.613 13.055 -19.757 1.00 92.31 611 SER A N 1
ATOM 4718 C CA . SER A 1 611 ? -14.152 13.041 -19.862 1.00 92.31 611 SER A CA 1
ATOM 4719 C C . SER A 1 611 ? -13.721 13.091 -21.335 1.00 92.31 611 SER A C 1
ATOM 4721 O O . SER A 1 611 ? -14.317 12.377 -22.147 1.00 92.31 611 SER A O 1
ATOM 4723 N N . PRO A 1 612 ? -12.622 13.787 -21.689 1.00 92.19 612 PRO A N 1
ATOM 4724 C CA . PRO A 1 612 ? -12.037 13.725 -23.032 1.00 92.19 612 PRO A CA 1
ATOM 4725 C C . PRO A 1 612 ? -11.666 12.296 -23.464 1.00 92.19 612 PRO A C 1
ATOM 4727 O O . PRO A 1 612 ? -11.615 11.987 -24.652 1.00 92.19 612 PRO A O 1
ATOM 4730 N N . LEU A 1 613 ? -11.424 11.394 -22.503 1.00 90.56 613 LEU A N 1
ATOM 4731 C CA . LEU A 1 613 ? -11.172 9.974 -22.768 1.00 90.56 613 LEU A CA 1
ATOM 4732 C C . LEU A 1 613 ? -12.421 9.205 -23.227 1.00 90.56 613 LEU A C 1
ATOM 4734 O O . LEU A 1 613 ? -12.269 8.196 -23.921 1.00 90.56 613 LEU A O 1
ATOM 4738 N N . ASP A 1 614 ? -13.611 9.671 -22.844 1.00 91.44 614 ASP A N 1
ATOM 4739 C CA . ASP A 1 614 ? -14.904 9.078 -23.197 1.00 91.44 614 ASP A CA 1
ATOM 4740 C C . ASP A 1 614 ? -15.490 9.747 -24.446 1.00 91.44 614 ASP A C 1
ATOM 4742 O O . ASP A 1 614 ? -16.006 9.064 -25.327 1.00 91.44 614 ASP A O 1
ATOM 4746 N N . GLU A 1 615 ? -15.374 11.075 -24.553 1.00 91.81 615 GLU A N 1
ATOM 4747 C CA . GLU A 1 615 ? -15.841 11.850 -25.709 1.00 91.81 615 GLU A CA 1
ATOM 4748 C C . GLU A 1 615 ? -15.083 11.486 -26.992 1.00 91.81 615 GLU A C 1
ATOM 4750 O O . GLU A 1 615 ? -15.696 11.257 -28.032 1.00 91.81 615 GLU A O 1
ATOM 4755 N N . TYR A 1 616 ? -13.759 11.331 -26.910 1.00 92.00 616 TYR A N 1
ATOM 4756 C CA . TYR A 1 616 ? -12.912 10.951 -28.045 1.00 92.00 616 TYR A CA 1
ATOM 4757 C C . TYR A 1 616 ? -12.540 9.458 -28.050 1.00 92.00 616 TYR A C 1
ATOM 4759 O O . TYR A 1 616 ? -11.504 9.059 -28.598 1.00 92.00 616 TYR A O 1
ATOM 4767 N N . ALA A 1 617 ? -13.382 8.609 -27.447 1.00 89.62 617 ALA A N 1
ATOM 4768 C CA . ALA A 1 617 ? -13.158 7.166 -27.366 1.00 89.62 617 ALA A CA 1
ATOM 4769 C C . ALA A 1 617 ? -13.000 6.501 -28.748 1.00 89.62 617 ALA A C 1
ATOM 4771 O O . ALA A 1 617 ? -12.197 5.575 -28.886 1.00 89.62 617 ALA A O 1
ATOM 4772 N N . ASP A 1 618 ? -13.699 6.988 -29.776 1.00 88.69 618 ASP A N 1
ATOM 4773 C CA . ASP A 1 618 ? -13.622 6.434 -31.133 1.00 88.69 618 ASP A CA 1
ATOM 4774 C C . ASP A 1 618 ? -12.308 6.787 -31.843 1.00 88.69 618 ASP A C 1
ATOM 4776 O O . ASP A 1 618 ? -11.630 5.892 -32.348 1.00 88.69 618 ASP A O 1
ATOM 4780 N N . THR A 1 619 ? -11.828 8.031 -31.734 1.00 85.56 619 THR A N 1
ATOM 4781 C CA . THR A 1 619 ? -10.479 8.410 -32.206 1.00 85.56 619 THR A CA 1
ATOM 4782 C C . THR A 1 619 ? -9.380 7.589 -31.507 1.00 85.56 619 THR A C 1
ATOM 4784 O O . THR A 1 619 ? -8.370 7.217 -32.109 1.00 85.56 619 THR A O 1
ATOM 4787 N N . LEU A 1 620 ? -9.576 7.233 -30.230 1.00 85.94 620 LEU A N 1
ATOM 4788 C CA . LEU A 1 620 ? -8.667 6.346 -29.493 1.00 85.94 620 LEU A CA 1
ATOM 4789 C C . LEU A 1 620 ? -8.719 4.874 -29.942 1.00 85.94 620 LEU A C 1
ATOM 4791 O O . LEU A 1 620 ? -7.738 4.152 -29.719 1.00 85.94 620 LEU A O 1
ATOM 4795 N N . ARG A 1 621 ? -9.825 4.426 -30.551 1.00 83.50 621 ARG A N 1
ATOM 4796 C CA . ARG A 1 621 ? -9.969 3.094 -31.164 1.00 83.50 621 ARG A CA 1
ATOM 4797 C C . ARG A 1 621 ? -9.284 3.046 -32.529 1.00 83.50 621 ARG A C 1
ATOM 4799 O O . ARG A 1 621 ? -8.507 2.126 -32.762 1.00 83.50 621 ARG A O 1
ATOM 4806 N N . GLU A 1 622 ? -9.485 4.054 -33.377 1.00 74.88 622 GLU A N 1
ATOM 4807 C CA . GLU A 1 622 ? -8.850 4.167 -34.705 1.00 74.88 622 GLU A CA 1
ATOM 4808 C C . GLU A 1 622 ? -7.315 4.158 -34.630 1.00 74.88 622 GLU A C 1
ATOM 4810 O O . GLU A 1 622 ? -6.642 3.522 -35.442 1.00 74.88 622 GLU A O 1
ATOM 4815 N N . GLY A 1 623 ? -6.753 4.796 -33.597 1.00 62.16 623 GLY A N 1
ATOM 4816 C CA . GLY A 1 623 ? -5.317 4.785 -33.309 1.00 62.16 623 GLY A CA 1
ATOM 4817 C C . GLY A 1 623 ? -4.739 3.431 -32.862 1.00 62.16 623 GLY A C 1
ATOM 4818 O O . GLY A 1 623 ? -3.553 3.376 -32.538 1.00 62.16 623 GLY A O 1
ATOM 4819 N N . LYS A 1 624 ? -5.535 2.352 -32.808 1.00 56.69 624 LYS A N 1
ATOM 4820 C CA . LYS A 1 624 ? -5.067 0.962 -32.664 1.00 56.69 624 LYS A CA 1
ATOM 4821 C C . LYS A 1 624 ? -5.001 0.259 -34.030 1.00 56.69 624 LYS A C 1
ATOM 4823 O O . LYS A 1 624 ? -5.718 -0.712 -34.271 1.00 56.69 624 LYS A O 1
ATOM 4828 N N . ARG A 1 625 ? -4.108 0.701 -34.918 1.00 43.75 625 ARG A N 1
ATOM 4829 C CA . ARG A 1 625 ? -3.585 -0.212 -35.947 1.00 43.75 625 ARG A CA 1
ATOM 4830 C C . ARG A 1 625 ? -2.482 -1.042 -35.289 1.00 43.75 625 ARG A C 1
ATOM 4832 O O . ARG A 1 625 ? -1.527 -0.464 -34.775 1.00 43.75 625 ARG A O 1
ATOM 4839 N N . TYR A 1 626 ? -2.738 -2.346 -35.200 1.00 35.53 626 TYR A N 1
ATOM 4840 C CA . TYR A 1 626 ? -1.873 -3.357 -34.586 1.00 35.53 626 TYR A CA 1
ATOM 4841 C C . TYR A 1 626 ? -0.629 -3.619 -35.443 1.00 35.53 626 TYR A C 1
ATOM 4843 O O . TYR A 1 626 ? -0.761 -3.524 -36.685 1.00 35.53 626 TYR A O 1
#

Secondary structure (DSSP, 8-state):
----------------------------PPPP-SSEE-HHHHHHHHHHS---SS--SPPEEEEE-----TTS---HHHHHHHSB-TT-EE--TTTSS-TTSSSTTPPPPHHHHHHHHHHTT--TTSEEEEE--TTT-SSSHHHHHHHHHHTT--SEEEES-HHHHHHTT---B-SSPPPP-------PPP-GGGEE-HHHHHHHHHHTT-TT----EEEE-S-HHHHHTSSPPSSTT----B-TT-EE--GGGTB-TTT-PBPPHHHHHHHHHHTT--TTS-EEEE-SSSTTHHHHHHHHHHHT-S-TTTEEEESSHHHHHHHHS-GGG---B---GGGGGGSSTTS------------PPP-------------------------------------------------SHHHHHHHTT----HHHHHHTT-----HHHHHHH-TT-EEEEEEEEEEEEEETTEEEEEEEEEEEEE-SSSEEEEEEEEESSHHHHHHHHHHHHHHT-EE---B-SSS--SS--B-SS--EEEETTEEEEEEE--TT--EES-HHHHHHHHHTT---EEEEEES-TT-HHHHHHHHHHHHHHHHHS--GGG-SPPPPPPPHHHHTHHHHHHT---

Mean predicted aligned error: 19.51 Å

Solvent-accessible surface area (backbone atoms only — not comparable to full-atom values): 36909 Å² total; per-residue (Å²): 132,88,87,86,82,90,85,90,78,91,83,91,87,86,92,87,86,87,83,88,74,87,72,81,82,79,76,80,74,79,67,82,90,51,55,66,33,46,49,65,59,52,53,52,45,44,69,75,35,60,85,55,96,83,61,89,66,63,36,59,40,45,32,37,24,33,68,62,58,96,86,45,98,65,50,34,72,53,50,49,28,65,55,30,58,69,89,43,46,80,49,56,59,85,77,63,29,29,88,87,52,94,51,65,64,27,75,36,53,46,64,56,47,20,50,53,35,12,65,65,35,43,56,80,71,29,34,40,37,20,22,31,40,60,88,77,20,74,50,29,12,42,27,54,35,50,52,40,43,38,44,65,34,77,49,49,24,31,45,50,23,44,30,49,28,56,74,71,66,51,79,66,40,63,53,84,81,81,90,56,73,62,43,91,35,73,70,46,66,70,50,61,77,43,48,40,49,73,66,56,53,50,49,54,44,70,39,57,94,45,92,87,48,88,64,65,41,38,38,30,28,42,52,70,44,32,39,26,39,78,34,78,46,92,51,88,92,53,69,46,21,33,54,61,82,49,42,83,53,29,58,76,75,51,27,38,91,85,69,33,22,68,47,57,43,72,56,35,42,47,53,40,50,79,70,68,57,62,51,90,37,38,36,35,24,19,18,61,37,26,34,50,10,28,48,51,50,51,47,28,59,66,36,66,45,39,51,82,84,41,34,25,36,24,37,47,23,46,57,37,48,54,68,69,59,51,86,91,68,66,66,64,42,65,58,63,75,88,57,66,75,71,71,68,78,82,79,82,88,87,86,87,87,82,87,90,85,87,85,91,85,88,83,91,82,86,88,84,89,87,89,87,79,83,90,80,90,84,88,85,89,85,87,88,88,86,83,93,77,95,72,88,76,79,75,80,74,76,75,83,69,78,82,70,79,76,76,86,77,59,85,48,73,66,41,42,36,47,76,68,66,72,54,90,54,66,63,65,41,56,76,70,66,56,83,62,86,56,43,64,58,45,53,71,69,45,75,68,57,46,78,45,80,79,45,76,43,83,47,72,46,85,51,99,88,48,73,48,66,26,23,35,22,34,26,41,30,16,55,40,82,22,33,33,15,64,6,71,25,72,26,80,43,62,69,62,4,42,57,52,4,50,48,40,7,48,48,46,52,41,69,43,48,62,16,47,60,67,79,87,67,83,76,63,38,10,30,68,58,76,34,61,14,65,27,91,72,16,35,29,33,43,33,47,27,56,89,87,69,33,62,49,50,60,72,72,58,32,53,51,37,45,26,30,36,45,51,12,28,41,55,49,77,45,63,62,56,88,43,55,73,32,40,51,50,2,42,50,43,19,44,51,42,46,67,70,56,90,48,81,93,65,70,65,88,77,81,87,75,82,52,72,74,65,76,44,39,64,66,61,51,67,73,62,75,129

Sequence (626 aa):
MASVAFCRSTRAGIPQWGSQVFRPVLLTRRNLSSYLVSPKELHEALKKNPPSPISPDPRVIPLCASWFLPNDDRSGIQTFREQRIPKARFFDLDKVIDKRNPYPHMLPNAKGFAAAMSELGIRKEDTVVVYDTKELGIFSAPRVGWTLQVFGHKKVHVLNNFKLWVEEGLPTETGELYTVECGPYQIPQMEENRVASFEDVKEVVHDHNKEGAEGVQIIDARSQGRFTGEDPEPREGLSSGHMPGSINIPISAVLDPQTKAFLPKDQLKKVFAEKGIDSARPIISSCGTGVTACVIDAALEEAGVGSPETRKVYDGSWTEWAQRVKPSENLIIKTTKDIAGQHQHFALAQTISLSPSHPPAQSTHLFTMADRGASSRGGGFGSRGGDRGRGRGRGRGRGRGKNEEKEWQPVTKLGRLVKAGKINSMEEIYLHSLPIKEYQIVDNFLPKLKDEVMKIKPVQKQTRAGQRTRFKAIVIIGDSEGHVGLGIKTSKEVATAIRAAIIIAKLSVIPVRRGYWGTNLGQPHSLPCKESGKCGSVTVRLIPAPRGTGLVASPAVKRFLQLAGVEDAYTSSAGSTKTLENTLKATFVAVSNTYGFLTPSLWKETKLIKSPLDEYADTLREGKRY

Foldseek 3Di:
DDDDDDDDDDDDDDDDDDDDDDDDPPPPDDAQDDQEHELVRLLVLCVVAPDDPPDPAAHEEEEEQADDFPPDPDHSVQLCQAKDDPNHYYDDQQQQACPVDPFGSHHHALVSVQVSCLQRQHELRHAYEYAYGLVPWPFFRLLVQVSCVQQVSPRYHYYQHVVVNVVVVHDIDHHDDDDHNGDGYDRGDGNCLQEAEPVNLVVLLVCVPPPPDLPEAEEEQEDPCQQQQVDDDSDPPFGGHHFRRYFYDHLPQQADPPSRGGDQLVSLLVSCVVSVQQLAGAYEFAYCAQRCSSSNVSSCRRNVRHDSSRHHYHHSGSVCVRVVDDVVNVRGHHHDPVCVVVPVPPPDPDDDDDDDDDDDDDDDDDDDDDDDDDDDDDDDDDDDDDDDDDDPDDDPPPPPDPPPPPDDDDDDPLSLCLVVCNDPAPVLCVVVVPQDPFLVSLCSHQVQKDKDFPDKDWDWDQDPVGIQIKIWTWMWIANLPFKIFTFIAIDSDPVVNVVNRVSRRSSGIDGFAFAAPDDGPDDRAWAPAFFWFFFDFKIKTKATDHPPQAEQDDPLLNVRVSRRNHGDIHMDMDDPVVPSVGVVRGSSRRRNCSVVDDDPVNPPDDDDDDRSCVVCVVVSVVVPPD

Organism: NCBI:txid40199

Radius of gyration: 36.22 Å; Cα contacts (8 Å, |Δi|>4): 1047; chains: 1; bounding box: 87×115×115 Å

Nearest PDB structures (foldseek):
  8cq7-assembly1_E  TM=9.969E-01  e=2.745E-35  Candida albicans
  8r6f-assembly1_C  TM=9.966E-01  e=8.913E-34  Triticum aestivum
  9axv-assembly1_AF  TM=9.976E-01  e=2.035E-33  Schizosaccharomyces pombe
  9cai-assembly1_AC  TM=9.981E-01  e=7.025E-33  Caenorhabditis elegans
  6woo-assembly1_CC  TM=9.947E-01  e=2.290E-33  Saccharomyces cerevisiae